Protein 3OTX (pdb70)

Organism: Trypanosoma brucei brucei (strain 927/4 GUTat10.1) (NCBI:txid185431)

Foldseek 3Di:
DFFAEEEEWFKAKEWEDEDDPVLCVQQVFDWQAEDEDDPSRPCVVVVSVPDPPIDIGIDTLRLLLLLLLLLQVVVQQLNHYEYEFEAAPDPNRVRNVCVSNVSRYHYLYHHDPQFHAKHWYWYFHDQHTYIYIHRTGRLVDDPCSCPDPSNVVSLQRGQEYEYELNCLVRPLVSVVVSLVSNVVNVHAYEYENHGLVSLVPSVVSVLVNLQSHQEYEYELVNLVSNCVSVVNPDSDSQVSQQCSQPPRHHDDDVWHWYWYHYVQAWIWIDTPVGIDTAHQDDDDCVLQANPDAQRSQLSSQLSSCVRVPDDNSVSNVRSSQRSVVRRSPVDRHDPDHD/DFFAEEEEWFWAWEWEAEDDPVLCVQQVFDWQFEDADDPSRPCVVVVSNPHPPTDTATDILRLLLQLLLLQLVVVQQQNHYEYEFEAEPDPNRCRNVVVSNVSRYHYLYHYDPQFHGKYWYWYFHFQITTIYIHRTRRLVDDPVSCPDPVNVVSLQRGAEYEYELNCLNRPLVSLVVSLVSNQVNVHFYEYENHGLVSLVPRVVSVLVCLQSHQEYEYELVSLQSNCVSVVNPDSDSLVSQQCSQPVRHHDDDPWHWYWYHYVQQWIWIDTPVGIDTAGQDDDDCVLFGRADAQRSQLSSQLSSCVRVPHDNNVSNRRSSQRSSQGRSDRDRDRPPHRPDRD

Structure (mmCIF, N/CA/C/O backbone):
data_3OTX
#
_entry.id   3OTX
#
_cell.length_a   68.893
_cell.length_b   70.549
_cell.length_c   72.410
_cell.angle_alpha   90.00
_cell.angle_beta   90.77
_cell.angle_gamma   90.00
#
_symmetry.space_group_name_H-M   'P 1 21 1'
#
loop_
_entity.id
_entity.type
_entity.pdbx_description
1 polymer 'Adenosine kinase, putative'
2 non-polymer "BIS(ADENOSINE)-5'-PENTAPHOSPHATE"
3 non-polymer 'SODIUM ION'
4 water water
#
loop_
_atom_site.group_PDB
_atom_site.id
_atom_site.type_symbol
_atom_site.label_atom_id
_atom_site.label_alt_id
_atom_site.label_comp_id
_atom_site.label_asym_id
_atom_site.label_entity_id
_atom_site.label_seq_id
_atom_site.pdbx_PDB_ins_code
_atom_site.Cartn_x
_atom_site.Cartn_y
_atom_site.Cartn_z
_atom_site.occupancy
_atom_site.B_iso_or_equiv
_atom_site.auth_seq_id
_atom_site.auth_comp_id
_atom_site.auth_asym_id
_atom_site.auth_atom_id
_atom_site.pdbx_PDB_model_num
ATOM 1 N N . ALA A 1 6 ? 3.455 -17.787 19.754 1.00 29.56 4 ALA A N 1
ATOM 2 C CA . ALA A 1 6 ? 3.011 -16.937 20.921 1.00 32.18 4 ALA A CA 1
ATOM 3 C C . ALA A 1 6 ? 4.160 -16.660 21.882 1.00 27.33 4 ALA A C 1
ATOM 4 O O . ALA A 1 6 ? 4.721 -17.591 22.459 1.00 30.97 4 ALA A O 1
ATOM 6 N N . PRO A 1 7 ? 4.505 -15.375 22.082 1.00 23.79 5 PRO A N 1
ATOM 7 C CA . PRO A 1 7 ? 5.681 -15.041 22.872 1.00 21.74 5 PRO A CA 1
ATOM 8 C C . PRO A 1 7 ? 5.488 -15.392 24.321 1.00 22.29 5 PRO A C 1
ATOM 9 O O . PRO A 1 7 ? 4.376 -15.248 24.856 1.00 21.84 5 PRO A O 1
ATOM 13 N N . LEU A 1 8 ? 6.589 -15.793 24.956 1.00 18.98 6 LEU A N 1
ATOM 14 C CA . LEU A 1 8 ? 6.629 -15.894 26.405 1.00 18.51 6 LEU A CA 1
ATOM 15 C C . LEU A 1 8 ? 6.304 -14.541 27.007 1.00 16.76 6 LEU A C 1
ATOM 16 O O . LEU A 1 8 ? 6.681 -13.486 26.469 1.00 19.19 6 LEU A O 1
ATOM 21 N N . ARG A 1 9 ? 5.607 -14.572 28.128 1.00 17.42 7 ARG A N 1
ATOM 22 C CA . ARG A 1 9 ? 5.288 -13.334 28.864 1.00 15.21 7 ARG A CA 1
ATOM 23 C C . ARG A 1 9 ? 6.530 -12.698 29.493 1.00 17.16 7 ARG A C 1
ATOM 24 O O . ARG A 1 9 ? 7.403 -13.375 30.063 1.00 16.17 7 ARG A O 1
ATOM 32 N N . VAL A 1 10 ? 6.593 -11.371 29.355 1.00 13.32 8 VAL A N 1
ATOM 33 C CA . VAL A 1 10 ? 7.720 -10.576 29.771 1.00 11.37 8 VAL A CA 1
ATOM 34 C C . VAL A 1 10 ? 7.281 -9.641 30.886 1.00 14.53 8 VAL A C 1
ATOM 35 O O . VAL A 1 10 ? 6.207 -9.012 30.806 1.00 14.73 8 VAL A O 1
ATOM 39 N N . TYR A 1 11 ? 8.097 -9.577 31.930 1.00 12.52 9 TYR A N 1
ATOM 40 C CA . TYR A 1 11 ? 7.901 -8.673 33.047 1.00 10.31 9 TYR A CA 1
ATOM 41 C C . TYR A 1 11 ? 8.993 -7.639 32.995 1.00 12.51 9 TYR A C 1
ATOM 42 O O . TYR A 1 11 ? 10.180 -8.007 33.010 1.00 12.19 9 TYR A O 1
ATOM 51 N N . VAL A 1 12 ? 8.619 -6.359 32.944 1.00 11.02 10 VAL A N 1
ATOM 52 C CA . VAL A 1 12 ? 9.606 -5.282 32.920 1.00 9.99 10 VAL A CA 1
ATOM 53 C C . VAL A 1 12 ? 9.378 -4.371 34.113 1.00 10.83 10 VAL A C 1
ATOM 54 O O . VAL A 1 12 ? 8.231 -4.032 34.416 1.00 13.01 10 VAL A O 1
ATOM 58 N N . GLN A 1 13 ? 10.459 -3.947 34.769 1.00 10.93 11 GLN A N 1
ATOM 59 C CA . GLN A 1 13 ? 10.342 -3.004 35.892 1.00 9.30 11 GLN A CA 1
ATOM 60 C C . GLN A 1 13 ? 11.369 -1.905 35.719 1.00 10.52 11 GLN A C 1
ATOM 61 O O . GLN A 1 13 ? 12.557 -2.158 35.407 1.00 11.73 11 GLN A O 1
ATOM 67 N N . CYS A 1 14 ? 10.907 -0.667 35.927 1.00 11.46 12 CYS A N 1
ATOM 68 C CA . CYS A 1 14 ? 11.790 0.491 35.804 1.00 11.42 12 CYS A CA 1
ATOM 69 C C . CYS A 1 14 ? 11.056 1.685 36.447 1.00 10.65 12 CYS A C 1
ATOM 70 O O . CYS A 1 14 ? 10.112 1.515 37.257 1.00 12.00 12 CYS A O 1
ATOM 73 N N . ASN A 1 15 ? 11.526 2.880 36.113 1.00 11.64 13 ASN A N 1
ATOM 74 C CA . ASN A 1 15 ? 10.993 4.148 36.630 1.00 10.03 13 ASN A CA 1
ATOM 75 C C . ASN A 1 15 ? 10.265 4.853 35.512 1.00 11.46 13 ASN A C 1
ATOM 76 O O . ASN A 1 15 ? 10.896 5.239 34.517 1.00 12.07 13 ASN A O 1
ATOM 81 N N . PRO A 1 16 ? 8.930 4.989 35.623 1.00 12.45 14 PRO A N 1
ATOM 82 C CA . PRO A 1 16 ? 8.201 5.570 34.500 1.00 13.15 14 PRO A CA 1
ATOM 83 C C . PRO A 1 16 ? 8.364 7.096 34.565 1.00 12.88 14 PRO A C 1
ATOM 84 O O . PRO A 1 16 ? 8.058 7.710 35.591 1.00 14.56 14 PRO A O 1
ATOM 88 N N . LEU A 1 17 ? 8.948 7.678 33.521 1.00 11.41 15 LEU A N 1
ATOM 89 C CA . LEU A 1 17 ? 9.250 9.110 33.543 1.00 12.64 15 LEU A CA 1
ATOM 90 C C . LEU A 1 17 ? 8.683 9.762 32.306 1.00 11.69 15 LEU A C 1
ATOM 91 O O . LEU A 1 17 ? 8.710 9.149 31.237 1.00 13.39 15 LEU A O 1
ATOM 96 N N . LEU A 1 18 ? 8.171 10.979 32.437 1.00 12.88 16 LEU A N 1
ATOM 97 C CA . LEU A 1 18 ? 7.839 11.773 31.270 1.00 13.99 16 LEU A CA 1
ATOM 98 C C . LEU A 1 18 ? 9.084 12.513 30.777 1.00 13.58 16 LEU A C 1
ATOM 99 O O . LEU A 1 18 ? 9.726 13.261 31.547 1.00 15.08 16 LEU A O 1
ATOM 104 N N . ASP A 1 19 ? 9.412 12.350 29.497 1.00 12.95 17 ASP A N 1
ATOM 105 C CA . ASP A 1 19 ? 10.587 13.045 28.964 1.00 12.56 17 ASP A CA 1
ATOM 106 C C . ASP A 1 19 ? 10.249 14.445 28.507 1.00 15.96 17 ASP A C 1
ATOM 107 O O . ASP A 1 19 ? 9.290 14.660 27.754 1.00 17.69 17 ASP A O 1
ATOM 112 N N . VAL A 1 20 ? 11.046 15.411 28.966 1.00 14.73 18 VAL A N 1
ATOM 113 C CA . VAL A 1 20 ? 10.865 16.823 28.652 1.00 17.61 18 VAL A CA 1
ATOM 114 C C . VAL A 1 20 ? 12.103 17.172 27.828 1.00 19.11 18 VAL A C 1
ATOM 115 O O . VAL A 1 20 ? 13.196 17.302 28.370 1.00 19.54 18 VAL A O 1
ATOM 119 N N . SER A 1 21 ? 11.911 17.278 26.512 1.00 19.75 19 SER A N 1
ATOM 120 C CA . SER A 1 21 ? 12.990 17.292 25.544 1.00 21.74 19 SER A CA 1
ATOM 121 C C . SER A 1 21 ? 13.068 18.658 24.890 1.00 23.17 19 SER A C 1
ATOM 122 O O . SER A 1 21 ? 12.038 19.238 24.517 1.00 26.10 19 SER A O 1
ATOM 125 N N . ALA A 1 22 ? 14.281 19.188 24.787 1.00 24.21 20 ALA A N 1
ATOM 126 C CA . ALA A 1 22 ? 14.522 20.428 24.049 1.00 26.81 20 ALA A CA 1
ATOM 127 C C . ALA A 1 22 ? 15.963 20.502 23.568 1.00 28.38 20 ALA A C 1
ATOM 128 O O . ALA A 1 22 ? 16.866 19.866 24.135 1.00 27.45 20 ALA A O 1
ATOM 130 N N . HIS A 1 23 ? 16.168 21.260 22.499 1.00 29.92 21 HIS A N 1
ATOM 131 C CA . HIS A 1 23 ? 17.505 21.622 22.074 1.00 31.26 21 HIS A CA 1
ATOM 132 C C . HIS A 1 23 ? 18.011 22.754 22.950 1.00 30.52 21 HIS A C 1
ATOM 133 O O . HIS A 1 23 ? 17.340 23.776 23.114 1.00 35.93 21 HIS A O 1
ATOM 140 N N . VAL A 1 24 ? 19.199 22.545 23.514 1.00 27.88 22 VAL A N 1
ATOM 141 C CA . VAL A 1 24 ? 19.816 23.513 24.395 1.00 29.66 22 VAL A CA 1
ATOM 142 C C . VAL A 1 24 ? 21.190 23.897 23.858 1.00 32.42 22 VAL A C 1
ATOM 143 O O . VAL A 1 24 ? 21.756 23.217 22.989 1.00 32.44 22 VAL A O 1
ATOM 147 N N . SER A 1 25 ? 21.730 24.975 24.398 1.00 33.69 23 SER A N 1
ATOM 148 C CA . SER A 1 25 ? 23.061 25.403 24.029 1.00 33.65 23 SER A CA 1
ATOM 149 C C . SER A 1 25 ? 24.079 24.665 24.878 1.00 34.74 23 SER A C 1
ATOM 150 O O . SER A 1 25 ? 23.734 24.016 25.865 1.00 31.74 23 SER A O 1
ATOM 153 N N . ASP A 1 26 ? 25.341 24.785 24.486 1.00 38.48 24 ASP A N 1
ATOM 154 C CA . ASP A 1 26 ? 26.448 24.241 25.252 1.00 36.26 24 ASP A CA 1
ATOM 155 C C . ASP A 1 26 ? 26.566 24.952 26.590 1.00 36.06 24 ASP A C 1
ATOM 156 O O . ASP A 1 26 ? 26.900 24.326 27.602 1.00 36.57 24 ASP A O 1
ATOM 161 N N . GLU A 1 27 ? 26.263 26.248 26.594 1.00 34.09 25 GLU A N 1
ATOM 162 C CA . GLU A 1 27 ? 26.280 27.044 27.823 1.00 35.49 25 GLU A CA 1
ATOM 163 C C . GLU A 1 27 ? 25.218 26.593 28.829 1.00 32.84 25 GLU A C 1
ATOM 164 O O . GLU A 1 27 ? 25.438 26.727 30.030 1.00 34.71 25 GLU A O 1
ATOM 170 N N . PHE A 1 28 ? 24.072 26.113 28.333 1.00 29.72 26 PHE A N 1
ATOM 171 C CA . PHE A 1 28 ? 23.024 25.535 29.185 1.00 27.52 26 PHE A CA 1
ATOM 172 C C . PHE A 1 28 ? 23.622 24.366 29.973 1.00 29.51 26 PHE A C 1
ATOM 173 O O . PHE A 1 28 ? 23.446 24.272 31.191 1.00 29.37 26 PHE A O 1
ATOM 181 N N . LEU A 1 29 ? 24.358 23.487 29.290 1.00 27.49 27 LEU A N 1
ATOM 182 C CA . LEU A 1 29 ? 25.020 22.391 29.972 1.00 26.00 27 LEU A CA 1
ATOM 183 C C . LEU A 1 29 ? 26.040 22.862 31.023 1.00 25.82 27 LEU A C 1
ATOM 184 O O . LEU A 1 29 ? 26.094 22.308 32.123 1.00 28.37 27 LEU A O 1
ATOM 189 N N . VAL A 1 30 ? 26.848 23.863 30.690 1.00 28.05 28 VAL A N 1
ATOM 190 C CA . VAL A 1 30 ? 27.780 24.438 31.656 1.00 29.44 28 VAL A CA 1
ATOM 191 C C . VAL A 1 30 ? 27.017 24.991 32.863 1.00 30.70 28 VAL A C 1
ATOM 192 O O . VAL A 1 30 ? 27.379 24.699 34.007 1.00 30.60 28 VAL A O 1
ATOM 196 N N . LYS A 1 31 ? 25.955 25.760 32.608 1.00 30.23 29 LYS A N 1
ATOM 197 C CA . LYS A 1 31 ? 25.158 26.352 33.685 1.00 31.43 29 LYS A CA 1
ATOM 198 C C . LYS A 1 31 ? 24.722 25.320 34.724 1.00 28.57 29 LYS A C 1
ATOM 199 O O . LYS A 1 31 ? 24.841 25.580 35.933 1.00 31.28 29 LYS A O 1
ATOM 205 N N . TYR A 1 32 ? 24.264 24.170 34.241 1.00 25.12 30 TYR A N 1
ATOM 206 C CA . TYR A 1 32 ? 23.708 23.124 35.108 1.00 20.40 30 TYR A CA 1
ATOM 207 C C . TYR A 1 32 ? 24.690 22.053 35.560 1.00 21.99 30 TYR A C 1
ATOM 208 O O . TYR A 1 32 ? 24.281 21.085 36.186 1.00 21.02 30 TYR A O 1
ATOM 217 N N . GLY A 1 33 ? 25.968 22.207 35.206 1.00 23.63 31 GLY A N 1
ATOM 218 C CA . GLY A 1 33 ? 27.024 21.308 35.664 1.00 24.10 31 GLY A CA 1
ATOM 219 C C . GLY A 1 33 ? 26.960 19.952 34.987 1.00 21.94 31 GLY A C 1
ATOM 220 O O . GLY A 1 33 ? 27.261 18.912 35.598 1.00 23.79 31 GLY A O 1
ATOM 221 N N . LEU A 1 34 ? 26.537 19.940 33.730 1.00 19.69 32 LEU A N 1
ATOM 222 C CA . LEU A 1 34 ? 26.272 18.674 33.049 1.00 20.31 32 LEU A CA 1
ATOM 223 C C . LEU A 1 34 ? 27.375 18.291 32.078 1.00 21.51 32 LEU A C 1
ATOM 224 O O . LEU A 1 34 ? 27.978 19.160 31.442 1.00 27.27 32 LEU A O 1
ATOM 229 N N . GLU A 1 35 ? 27.598 16.985 31.981 1.00 23.20 33 GLU A N 1
ATOM 230 C CA . GLU A 1 35 ? 28.586 16.434 31.069 1.00 25.88 33 GLU A CA 1
ATOM 231 C C . GLU A 1 35 ? 27.841 15.952 29.819 1.00 23.08 33 GLU A C 1
ATOM 232 O O . GLU A 1 35 ? 26.951 15.082 29.878 1.00 26.68 33 GLU A O 1
ATOM 238 N N . ARG A 1 36 ? 28.208 16.526 28.680 1.00 25.94 34 ARG A N 1
ATOM 239 C CA . ARG A 1 36 ? 27.527 16.199 27.422 1.00 26.03 34 ARG A CA 1
ATOM 240 C C . ARG A 1 36 ? 27.410 14.705 27.165 1.00 26.02 34 ARG A C 1
ATOM 241 O O . ARG A 1 36 ? 28.391 13.969 27.272 1.00 31.12 34 ARG A O 1
ATOM 249 N N . GLY A 1 37 ? 26.202 14.259 26.840 1.00 23.24 35 GLY A N 1
ATOM 250 C CA . GLY A 1 37 ? 25.954 12.858 26.459 1.00 23.67 35 GLY A CA 1
ATOM 251 C C . GLY A 1 37 ? 25.817 11.849 27.584 1.00 24.48 35 GLY A C 1
ATOM 252 O O . GLY A 1 37 ? 25.741 10.641 27.332 1.00 30.81 35 GLY A O 1
ATOM 253 N N . THR A 1 38 ? 25.750 12.339 28.819 1.00 23.45 36 THR A N 1
ATOM 254 C CA . THR A 1 38 ? 25.616 11.503 30.005 1.00 21.23 36 THR A CA 1
ATOM 255 C C . THR A 1 38 ? 24.209 11.578 30.594 1.00 21.27 36 THR A C 1
ATOM 256 O O . THR A 1 38 ? 23.459 12.526 30.285 1.00 19.32 36 THR A O 1
ATOM 260 N N . ALA A 1 39 ? 23.868 10.590 31.423 1.00 20.16 37 ALA A N 1
ATOM 261 C CA . ALA A 1 39 ? 22.644 10.600 32.235 1.00 19.69 37 ALA A CA 1
ATOM 262 C C . ALA A 1 39 ? 23.049 10.738 33.694 1.00 21.16 37 ALA A C 1
ATOM 263 O O . ALA A 1 39 ? 24.048 10.170 34.106 1.00 20.79 37 ALA A O 1
ATOM 265 N N . ILE A 1 40 ? 22.280 11.511 34.456 1.00 17.79 38 ILE A N 1
ATOM 266 C CA . ILE A 1 40 ? 22.462 11.633 35.911 1.00 15.29 38 ILE A CA 1
ATOM 267 C C . ILE A 1 40 ? 21.087 11.644 36.571 1.00 14.78 38 ILE A C 1
ATOM 268 O O . ILE A 1 40 ? 20.058 11.733 35.885 1.00 15.25 38 ILE A O 1
ATOM 273 N N . LEU A 1 41 ? 21.069 11.484 37.897 1.00 15.83 39 LEU A N 1
ATOM 274 C CA . LEU A 1 41 ? 19.905 11.827 38.693 1.00 14.73 39 LEU A CA 1
ATOM 275 C C . LEU A 1 41 ? 19.942 13.305 39.041 1.00 16.22 39 LEU A C 1
ATOM 276 O O . LEU A 1 41 ? 21.004 13.872 39.342 1.00 16.92 39 LEU A O 1
ATOM 281 N N . LEU A 1 42 ? 18.767 13.938 39.009 1.00 14.68 40 LEU A N 1
ATOM 282 C CA . LEU A 1 42 ? 18.670 15.332 39.406 1.00 16.53 40 LEU A CA 1
ATOM 283 C C . LEU A 1 42 ? 19.267 15.529 40.794 1.00 17.98 40 LEU A C 1
ATOM 284 O O . LEU A 1 42 ? 18.965 14.764 41.719 1.00 18.60 40 LEU A O 1
ATOM 289 N N . SER A 1 43 ? 20.138 16.525 40.918 1.00 16.20 41 SER A N 1
ATOM 290 C CA . SER A 1 43 ? 20.663 16.907 42.223 1.00 18.38 41 SER A CA 1
ATOM 291 C C . SER A 1 43 ? 20.507 18.403 42.449 1.00 19.63 41 SER A C 1
ATOM 292 O O . SER A 1 43 ? 20.079 19.145 41.567 1.00 18.72 41 SER A O 1
ATOM 295 N N . GLU A 1 44 ? 20.863 18.868 43.651 1.00 18.62 42 GLU A N 1
ATOM 296 C CA . GLU A 1 44 ? 20.782 20.246 44.001 1.00 19.99 42 GLU A CA 1
ATOM 297 C C . GLU A 1 44 ? 21.593 21.091 42.987 1.00 22.66 42 GLU A C 1
ATOM 298 O O . GLU A 1 44 ? 21.200 22.179 42.671 1.00 22.60 42 GLU A O 1
ATOM 304 N N . ARG A 1 45 ? 22.684 20.534 42.448 1.00 23.44 43 ARG A N 1
ATOM 305 C CA . ARG A 1 45 ? 23.480 21.219 41.421 1.00 23.12 43 ARG A CA 1
ATOM 306 C C . ARG A 1 45 ? 22.622 21.675 40.234 1.00 21.48 43 ARG A C 1
ATOM 307 O O . ARG A 1 45 ? 22.887 22.753 39.652 1.00 24.63 43 ARG A O 1
ATOM 315 N N . GLN A 1 46 ? 21.579 20.884 39.924 1.00 19.65 44 GLN A N 1
ATOM 316 C CA . GLN A 1 46 ? 20.687 21.201 38.802 1.00 21.38 44 GLN A CA 1
ATOM 317 C C . GLN A 1 46 ? 19.417 21.981 39.177 1.00 25.28 44 GLN A C 1
ATOM 318 O O . GLN A 1 46 ? 18.498 22.074 38.365 1.00 24.56 44 GLN A O 1
ATOM 324 N N . LYS A 1 47 ? 19.371 22.518 40.392 1.00 24.70 45 LYS A N 1
ATOM 325 C CA . LYS A 1 47 ? 18.208 23.286 40.849 1.00 27.88 45 LYS A CA 1
ATOM 326 C C . LYS A 1 47 ? 17.737 24.255 39.751 1.00 25.49 45 LYS A C 1
ATOM 327 O O . LYS A 1 47 ? 18.521 25.025 39.226 1.00 27.83 45 LYS A O 1
ATOM 333 N N . GLY A 1 48 ? 16.459 24.160 39.393 1.00 26.89 46 GLY A N 1
ATOM 334 C CA . GLY A 1 48 ? 15.864 25.041 38.396 1.00 28.71 46 GLY A CA 1
ATOM 335 C C . GLY A 1 48 ? 15.868 24.580 36.951 1.00 27.50 46 GLY A C 1
ATOM 336 O O . GLY A 1 48 ? 15.329 25.256 36.082 1.00 31.31 46 GLY A O 1
ATOM 337 N N . ILE A 1 49 ? 16.459 23.417 36.667 1.00 21.27 47 ILE A N 1
ATOM 338 C CA . ILE A 1 49 ? 16.635 23.009 35.271 1.00 21.84 47 ILE A CA 1
ATOM 339 C C . ILE A 1 49 ? 15.312 22.760 34.523 1.00 24.61 47 ILE A C 1
ATOM 340 O O . ILE A 1 49 ? 15.206 23.076 33.341 1.00 26.53 47 ILE A O 1
ATOM 345 N N . PHE A 1 50 ? 14.317 22.189 35.197 1.00 22.40 48 PHE A N 1
ATOM 346 C CA . PHE A 1 5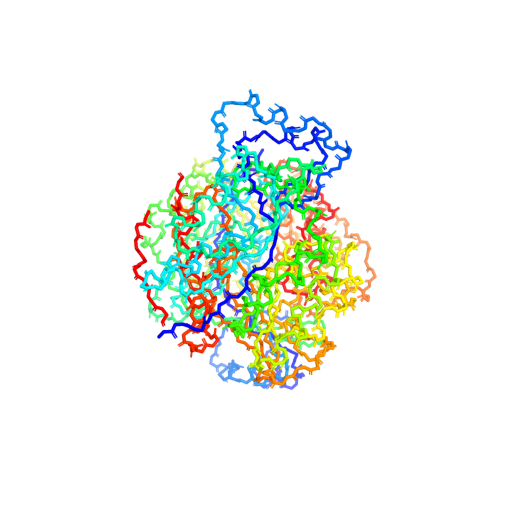0 ? 13.061 21.891 34.514 1.00 21.34 48 PHE A CA 1
ATOM 347 C C . PHE A 1 50 ? 12.295 23.143 34.123 1.00 27.49 48 PHE A C 1
ATOM 348 O O . PHE A 1 50 ? 11.786 23.234 33.014 1.00 28.03 48 PHE A O 1
ATOM 356 N N . ASP A 1 51 ? 12.286 24.120 35.020 1.00 29.07 49 ASP A N 1
ATOM 357 C CA . ASP A 1 51 ? 11.642 25.412 34.741 1.00 32.88 49 ASP A CA 1
ATOM 358 C C . ASP A 1 51 ? 12.303 26.083 33.549 1.00 36.11 49 ASP A C 1
ATOM 359 O O . ASP A 1 51 ? 11.620 26.649 32.705 1.00 35.98 49 ASP A O 1
ATOM 364 N N . ASP A 1 52 ? 13.631 25.974 33.478 1.00 35.48 50 ASP A N 1
ATOM 365 C CA . ASP A 1 52 ? 14.446 26.584 32.424 1.00 34.18 50 ASP A CA 1
ATOM 366 C C . ASP A 1 52 ? 14.157 25.929 31.056 1.00 33.49 50 ASP A C 1
ATOM 367 O O . ASP A 1 52 ? 13.872 26.621 30.079 1.00 34.09 50 ASP A O 1
ATOM 372 N N . ILE A 1 53 ? 14.187 24.600 30.997 1.00 29.66 51 ILE A N 1
ATOM 373 C CA . ILE A 1 53 ? 13.941 23.879 29.740 1.00 30.16 51 ILE A CA 1
ATOM 374 C C . ILE A 1 53 ? 12.505 24.069 29.251 1.00 33.24 51 ILE A C 1
ATOM 375 O O . ILE A 1 53 ? 12.264 24.108 28.039 1.00 36.47 51 ILE A O 1
ATOM 380 N N . GLU A 1 54 ? 11.568 24.193 30.189 1.00 32.48 52 GLU A N 1
ATOM 381 C CA . GLU A 1 54 ? 10.141 24.346 29.862 1.00 32.90 52 GLU A CA 1
ATOM 382 C C . GLU A 1 54 ? 9.829 25.729 29.310 1.00 38.70 52 GLU A C 1
ATOM 383 O O . GLU A 1 54 ? 8.920 25.872 28.502 1.00 42.88 52 GLU A O 1
ATOM 389 N N . LYS A 1 55 ? 10.592 26.728 29.753 1.00 38.72 53 LYS A N 1
ATOM 390 C CA . LYS A 1 55 ? 10.473 28.107 29.281 1.00 43.39 53 LYS A CA 1
ATOM 391 C C . LYS A 1 55 ? 11.001 28.286 27.856 1.00 48.47 53 LYS A C 1
ATOM 392 O O . LYS A 1 55 ? 11.002 29.396 27.329 1.00 53.44 53 LYS A O 1
ATOM 398 N N . MET A 1 56 ? 11.431 27.194 27.228 1.00 50.87 54 MET A N 1
ATOM 399 C CA . MET A 1 56 ? 12.039 27.261 25.897 1.00 53.57 54 MET A CA 1
ATOM 400 C C . MET A 1 56 ? 11.034 27.084 24.759 1.00 56.55 54 MET A C 1
ATOM 401 O O . MET A 1 56 ? 9.902 26.645 25.001 1.00 57.24 54 MET A O 1
ATOM 406 N N . PRO A 1 57 ? 11.444 27.433 23.515 1.00 56.09 55 PRO A N 1
ATOM 407 C CA . PRO A 1 57 ? 10.631 27.096 22.347 1.00 52.84 55 PRO A CA 1
ATOM 408 C C . PRO A 1 57 ? 10.820 25.643 21.896 1.00 47.91 55 PRO A C 1
ATOM 409 O O . PRO A 1 57 ? 11.914 25.069 22.021 1.00 47.55 55 PRO A O 1
ATOM 413 N N . ASN A 1 58 ? 9.731 25.068 21.392 1.00 42.50 56 ASN A N 1
ATOM 414 C CA . ASN A 1 58 ? 9.708 23.735 20.808 1.00 39.14 56 ASN A CA 1
ATOM 415 C C . ASN A 1 58 ? 10.017 22.629 21.813 1.00 33.67 56 ASN A C 1
ATOM 416 O O . ASN A 1 58 ? 10.465 21.549 21.420 1.00 35.64 56 ASN A O 1
ATOM 421 N N . VAL A 1 59 ? 9.778 22.885 23.099 1.00 30.76 57 VAL A N 1
ATOM 422 C CA . VAL A 1 59 ? 9.896 21.790 24.091 1.00 27.36 57 VAL A CA 1
ATOM 423 C C . VAL A 1 59 ? 8.836 20.719 23.818 1.00 26.58 57 VAL A C 1
ATOM 424 O O . VAL A 1 59 ? 7.696 21.043 23.478 1.00 28.82 57 VAL A O 1
ATOM 428 N N . ARG A 1 60 ? 9.236 19.461 23.941 1.00 26.08 58 ARG A N 1
ATOM 429 C CA . ARG A 1 60 ? 8.344 18.325 23.737 1.00 24.25 58 ARG A CA 1
ATOM 430 C C . ARG A 1 60 ? 8.169 17.541 25.019 1.00 24.91 58 ARG A C 1
ATOM 431 O O . ARG A 1 60 ? 9.124 17.392 25.793 1.00 22.39 58 ARG A O 1
ATOM 439 N N . TYR A 1 61 ? 6.955 17.024 25.219 1.00 22.72 59 TYR A N 1
ATOM 440 C CA . TYR A 1 61 ? 6.591 16.222 26.379 1.00 21.27 59 TYR A CA 1
ATOM 441 C C . TYR A 1 61 ? 6.100 14.854 25.890 1.00 20.49 59 TYR A C 1
ATOM 442 O O . TYR A 1 61 ? 5.034 14.739 25.252 1.00 21.84 59 TYR A O 1
ATOM 451 N N . VAL A 1 62 ? 6.884 13.824 26.151 1.00 19.60 60 VAL A N 1
ATOM 452 C CA A VAL A 1 62 ? 6.602 12.501 25.609 0.50 18.23 60 VAL A CA 1
ATOM 453 C CA B VAL A 1 62 ? 6.578 12.500 25.625 0.50 18.44 60 VAL A CA 1
ATOM 454 C C . VAL A 1 62 ? 6.874 11.445 26.667 1.00 17.80 60 VAL A C 1
ATOM 455 O O . VAL A 1 62 ? 7.847 11.562 27.417 1.00 16.93 60 VAL A O 1
ATOM 462 N N . PRO A 1 63 ? 6.038 10.396 26.724 1.00 16.46 61 PRO A N 1
ATOM 463 C CA . PRO A 1 63 ? 6.338 9.327 27.669 1.00 15.95 61 PRO A CA 1
ATOM 464 C C . PRO A 1 63 ? 7.728 8.776 27.435 1.00 16.93 61 PRO A C 1
ATOM 465 O O . PRO A 1 63 ? 8.146 8.608 26.282 1.00 19.58 61 PRO A O 1
ATOM 469 N N . GLY A 1 64 ? 8.445 8.558 28.531 1.00 14.13 62 GLY A N 1
ATOM 470 C CA . GLY A 1 64 ? 9.789 7.974 28.478 1.00 13.28 62 GLY A CA 1
ATOM 471 C C . GLY A 1 64 ? 9.952 6.976 29.585 1.00 14.14 62 GLY A C 1
ATOM 472 O O . GLY A 1 64 ? 9.004 6.230 29.912 1.00 16.23 62 GLY A O 1
ATOM 473 N N . GLY A 1 65 ? 11.164 6.934 30.148 1.00 10.84 63 GLY A N 1
ATOM 474 C CA . GLY A 1 65 ? 11.549 5.892 31.114 1.00 13.05 63 GLY A CA 1
ATOM 475 C C . GLY A 1 65 ? 12.183 4.749 30.335 1.00 11.47 63 GLY A C 1
ATOM 476 O O . GLY A 1 65 ? 11.611 4.255 29.385 1.00 12.81 63 GLY A O 1
ATOM 477 N N . SER A 1 66 ? 13.369 4.333 30.757 1.00 10.32 64 SER A N 1
ATOM 478 C CA . SER A 1 66 ? 14.116 3.310 30.022 1.00 9.90 64 SER A CA 1
ATOM 479 C C . SER A 1 66 ? 13.321 2.030 29.819 1.00 11.73 64 SER A C 1
ATOM 480 O O . SER A 1 66 ? 13.070 1.623 28.658 1.00 11.90 64 SER A O 1
ATOM 483 N N . GLY A 1 67 ? 12.888 1.418 30.910 1.00 10.09 65 GLY A N 1
ATOM 484 C CA . GLY A 1 67 ? 12.136 0.165 30.790 1.00 10.43 65 GLY A CA 1
ATOM 485 C C . GLY A 1 67 ? 10.802 0.352 30.095 1.00 13.32 65 GLY A C 1
ATOM 486 O O . GLY A 1 67 ? 10.323 -0.548 29.427 1.00 11.19 65 GLY A O 1
ATOM 487 N N . LEU A 1 68 ? 10.149 1.508 30.250 1.00 12.14 66 LEU A N 1
ATOM 488 C CA . LEU A 1 68 ? 8.877 1.671 29.581 1.00 11.01 66 LEU A CA 1
ATOM 489 C C . LEU A 1 68 ? 9.101 1.787 28.060 1.00 10.92 66 LEU A C 1
ATOM 490 O O . LEU A 1 68 ? 8.354 1.215 27.255 1.00 11.94 66 LEU A O 1
ATOM 495 N N . ASN A 1 69 ? 10.167 2.481 27.650 1.00 13.08 67 ASN A N 1
ATOM 496 C CA . ASN A 1 69 ? 10.575 2.465 26.249 1.00 12.85 67 ASN A CA 1
ATOM 497 C C . ASN A 1 69 ? 10.796 1.026 25.718 1.00 11.55 67 ASN A C 1
ATOM 498 O O . ASN A 1 69 ? 10.326 0.679 24.632 1.00 12.52 67 ASN A O 1
ATOM 503 N N . VAL A 1 70 ? 11.523 0.235 26.510 1.00 11.90 68 VAL A N 1
ATOM 504 C CA . VAL A 1 70 ? 11.853 -1.145 26.132 1.00 12.04 68 VAL A CA 1
ATOM 505 C C . VAL A 1 70 ? 10.547 -1.924 25.961 1.00 11.25 68 VAL A C 1
ATOM 506 O O . VAL A 1 70 ? 10.359 -2.638 24.966 1.00 12.50 68 VAL A O 1
ATOM 510 N N . ALA A 1 71 ? 9.648 -1.762 26.941 1.00 10.91 69 ALA A N 1
ATOM 511 C CA . ALA A 1 71 ? 8.388 -2.487 26.908 1.00 10.98 69 ALA A CA 1
ATOM 512 C C . ALA A 1 71 ? 7.570 -2.100 25.676 1.00 13.30 69 ALA A C 1
ATOM 513 O O . ALA A 1 71 ? 6.960 -2.947 25.018 1.00 12.50 69 ALA A O 1
ATOM 515 N N . ARG A 1 72 ? 7.567 -0.814 25.333 1.00 13.34 70 ARG A N 1
ATOM 516 C CA . ARG A 1 72 ? 6.756 -0.357 24.212 1.00 13.44 70 ARG A CA 1
ATOM 517 C C . ARG A 1 72 ? 7.346 -0.827 22.893 1.00 12.92 70 ARG A C 1
ATOM 518 O O . ARG A 1 72 ? 6.596 -1.190 22.015 1.00 14.10 70 ARG A O 1
ATOM 526 N N . VAL A 1 73 ? 8.679 -0.856 22.773 1.00 13.45 71 VAL A N 1
ATOM 527 C CA . VAL A 1 73 ? 9.302 -1.367 21.545 1.00 12.58 71 VAL A CA 1
ATOM 528 C C . VAL A 1 73 ? 9.051 -2.872 21.419 1.00 12.78 71 VAL A C 1
ATOM 529 O O . VAL A 1 73 ? 8.644 -3.325 20.334 1.00 13.44 71 VAL A O 1
ATOM 533 N N . ALA A 1 74 ? 9.189 -3.607 22.523 1.00 12.38 72 ALA A N 1
ATOM 534 C CA . ALA A 1 74 ? 8.889 -5.074 22.493 1.00 14.37 72 ALA A CA 1
ATOM 535 C C . ALA A 1 74 ? 7.446 -5.348 22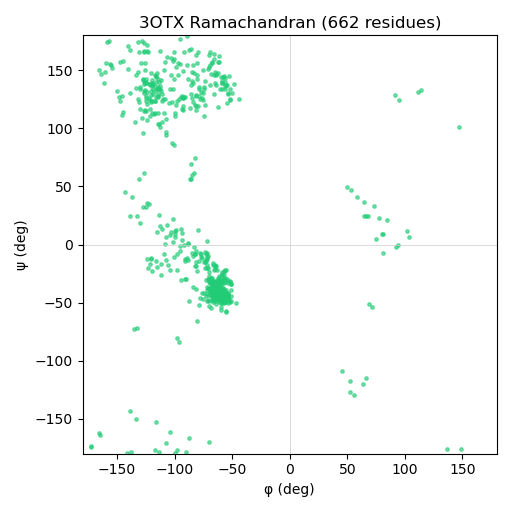.094 1.00 14.38 72 ALA A C 1
ATOM 536 O O . ALA A 1 74 ? 7.179 -6.171 21.213 1.00 15.45 72 ALA A O 1
ATOM 538 N N . GLN A 1 75 ? 6.518 -4.582 22.675 1.00 14.63 73 GLN A N 1
ATOM 539 C CA . GLN A 1 75 ? 5.100 -4.806 22.354 1.00 15.14 73 GLN A CA 1
ATOM 540 C C . GLN A 1 75 ? 4.808 -4.462 20.887 1.00 17.24 73 GLN A C 1
ATOM 541 O O . GLN A 1 75 ? 4.011 -5.118 20.219 1.00 18.25 73 GLN A O 1
ATOM 547 N N . TRP A 1 76 ? 5.450 -3.409 20.377 1.00 14.73 74 TRP A N 1
ATOM 548 C CA . TRP A 1 76 ? 5.273 -2.975 18.984 1.00 16.02 74 TRP A CA 1
ATOM 549 C C . TRP A 1 76 ? 5.654 -4.098 18.020 1.00 15.86 74 TRP A C 1
ATOM 550 O O . TRP A 1 76 ? 5.104 -4.219 16.927 1.00 18.65 74 TRP A O 1
ATOM 561 N N . MET A 1 77 ? 6.612 -4.913 18.444 1.00 15.63 75 MET A N 1
ATOM 562 C CA . MET A 1 77 ? 7.056 -6.042 17.618 1.00 16.57 75 MET A CA 1
ATOM 563 C C . MET A 1 77 ? 6.178 -7.276 17.740 1.00 18.91 75 MET A C 1
ATOM 564 O O . MET A 1 77 ? 6.401 -8.255 17.017 1.00 22.29 75 MET A O 1
ATOM 569 N N . GLN A 1 78 ? 5.227 -7.259 18.674 1.00 19.63 76 GLN A N 1
ATOM 570 C CA . GLN A 1 78 ? 4.337 -8.396 18.894 1.00 19.17 76 GLN A CA 1
ATOM 571 C C . GLN A 1 78 ? 2.877 -7.908 18.946 1.00 19.37 76 GLN A C 1
ATOM 572 O O . GLN A 1 78 ? 2.193 -8.087 19.936 1.00 18.64 76 GLN A O 1
ATOM 578 N N . GLN A 1 79 ? 2.411 -7.234 17.900 1.00 23.91 77 GLN A N 1
ATOM 579 C CA . GLN A 1 79 ? 1.123 -6.558 18.003 1.00 25.73 77 GLN A CA 1
ATOM 580 C C . GLN A 1 79 ? -0.082 -7.512 18.012 1.00 25.38 77 GLN A C 1
ATOM 581 O O . GLN A 1 79 ? -1.172 -7.104 18.370 1.00 28.10 77 GLN A O 1
ATOM 587 N N . ALA A 1 80 ? 0.130 -8.776 17.679 1.00 24.23 78 ALA A N 1
ATOM 588 C CA . ALA A 1 80 ? -0.954 -9.753 17.818 1.00 21.39 78 ALA A CA 1
ATOM 589 C C . ALA A 1 80 ? -1.230 -10.128 19.294 1.00 22.31 78 ALA A C 1
ATOM 590 O O . ALA A 1 80 ? -2.222 -10.829 19.597 1.00 27.09 78 ALA A O 1
ATOM 592 N N . TYR A 1 81 ? -0.394 -9.641 20.205 1.00 19.28 79 TYR A N 1
ATOM 593 C CA . TYR A 1 81 ? -0.429 -10.065 21.598 1.00 19.43 79 TYR A CA 1
ATOM 594 C C . TYR A 1 81 ? -0.586 -8.911 22.562 1.00 17.61 79 TYR A C 1
ATOM 595 O O . TYR A 1 81 ? -0.110 -8.958 23.678 1.00 17.62 79 TYR A O 1
ATOM 604 N N . LYS A 1 82 ? -1.303 -7.877 22.121 1.00 19.44 80 LYS A N 1
ATOM 605 C CA . LYS A 1 82 ? -1.628 -6.768 23.020 1.00 19.56 80 LYS A CA 1
ATOM 606 C C . LYS A 1 82 ? -2.407 -7.316 24.196 1.00 18.04 80 LYS A C 1
ATOM 607 O O . LYS A 1 82 ? -3.302 -8.153 24.026 1.00 20.22 80 LYS A O 1
ATOM 613 N N . GLY A 1 83 ? -2.023 -6.891 25.387 1.00 16.91 81 GLY A N 1
ATOM 614 C CA . GLY A 1 83 ? -2.657 -7.350 26.626 1.00 20.23 81 GLY A CA 1
ATOM 615 C C . GLY A 1 83 ? -2.151 -8.698 27.097 1.00 23.23 81 GLY A C 1
ATOM 616 O O . GLY A 1 83 ? -2.520 -9.136 28.197 1.00 25.14 81 GLY A O 1
ATOM 617 N N . LYS A 1 84 ? -1.327 -9.365 26.268 1.00 18.38 82 LYS A N 1
ATOM 618 C CA . LYS A 1 84 ? -0.956 -10.753 26.475 1.00 19.58 82 LYS A CA 1
ATOM 619 C C . LYS A 1 84 ? 0.528 -10.989 26.412 1.00 19.63 82 LYS A C 1
ATOM 620 O O . LYS A 1 84 ? 0.952 -12.134 26.206 1.00 25.57 82 LYS A O 1
ATOM 626 N N . PHE A 1 85 ? 1.324 -9.932 26.557 1.00 14.48 83 PHE A N 1
ATOM 627 C CA . PHE A 1 85 ? 2.763 -10.083 26.345 1.00 15.76 83 PHE A CA 1
ATOM 628 C C . PHE A 1 85 ? 3.583 -9.441 27.456 1.00 14.84 83 PHE A C 1
ATOM 629 O O . PHE A 1 85 ? 4.144 -10.152 28.294 1.00 15.12 83 PHE A O 1
ATOM 637 N N . VAL A 1 86 ? 3.633 -8.114 27.513 1.00 12.32 84 VAL A N 1
ATOM 638 C CA . VAL A 1 86 ? 4.442 -7.419 28.497 1.00 13.30 84 VAL A CA 1
ATOM 639 C C . VAL A 1 86 ? 3.620 -6.838 29.641 1.00 12.24 84 VAL A C 1
ATOM 640 O O . VAL A 1 86 ? 2.550 -6.263 29.426 1.00 13.40 84 VAL A O 1
ATOM 644 N N . THR A 1 87 ? 4.098 -7.055 30.864 1.00 11.31 85 THR A N 1
ATOM 645 C CA . THR A 1 87 ? 3.567 -6.344 32.024 1.00 11.70 85 THR A CA 1
ATOM 646 C C . THR A 1 87 ? 4.683 -5.456 32.535 1.00 14.06 85 THR A C 1
ATOM 647 O O . THR A 1 87 ? 5.821 -5.881 32.606 1.00 12.99 85 THR A O 1
ATOM 651 N N . TYR A 1 88 ? 4.356 -4.202 32.823 1.00 11.80 86 TYR A N 1
ATOM 652 C CA . TYR A 1 88 ? 5.325 -3.214 33.310 1.00 10.91 86 TYR A CA 1
ATOM 653 C C . TYR A 1 88 ? 4.955 -2.841 34.732 1.00 11.47 86 TYR A C 1
ATOM 654 O O . TYR A 1 88 ? 3.764 -2.614 35.043 1.00 13.27 86 TYR A O 1
ATOM 663 N N . VAL A 1 89 ? 5.968 -2.776 35.581 1.00 9.97 87 VAL A N 1
ATOM 664 C CA . VAL A 1 89 ? 5.804 -2.343 36.973 1.00 11.60 87 VAL A CA 1
ATOM 665 C C . VAL A 1 89 ? 6.676 -1.115 37.255 1.00 10.98 87 VAL A C 1
ATOM 666 O O . VAL A 1 89 ? 7.873 -1.097 36.937 1.00 11.19 87 VAL A O 1
ATOM 670 N N . GLY A 1 90 ? 6.063 -0.106 37.877 1.00 12.06 88 GLY A N 1
ATOM 671 C CA . GLY A 1 90 ? 6.755 1.054 38.403 1.00 12.16 88 GLY A CA 1
ATOM 672 C C . GLY A 1 90 ? 5.753 1.873 39.195 1.00 10.93 88 GLY A C 1
ATOM 673 O O . GLY A 1 90 ? 4.622 1.433 39.401 1.00 12.57 88 GLY A O 1
ATOM 674 N N . CYS A 1 91 ? 6.156 3.072 39.655 1.00 11.15 89 CYS A N 1
ATOM 675 C CA . CYS A 1 91 ? 5.315 3.848 40.526 1.00 11.96 89 CYS A CA 1
ATOM 676 C C . CYS A 1 91 ? 5.140 5.237 39.908 1.00 11.77 89 CYS A C 1
ATOM 677 O O . CYS A 1 91 ? 6.117 5.857 39.471 1.00 12.20 89 CYS A O 1
ATOM 680 N N . ILE A 1 92 ? 3.893 5.690 39.885 1.00 12.94 90 ILE A N 1
ATOM 681 C CA . ILE A 1 92 ? 3.532 7.004 39.374 1.00 12.51 90 ILE A CA 1
ATOM 682 C C . ILE A 1 92 ? 2.616 7.681 40.375 1.00 14.81 90 ILE A C 1
ATOM 683 O O . ILE A 1 92 ? 2.230 7.064 41.390 1.00 15.80 90 ILE A O 1
ATOM 688 N N . ALA A 1 93 ? 2.296 8.937 40.104 1.00 15.23 91 ALA A N 1
ATOM 689 C CA . ALA A 1 93 ? 1.188 9.617 40.772 1.00 14.26 91 ALA A CA 1
ATOM 690 C C . ALA A 1 93 ? -0.002 9.690 39.834 1.00 17.15 91 ALA A C 1
ATOM 691 O O . ALA A 1 93 ? 0.158 9.575 38.617 1.00 15.81 91 ALA A O 1
ATOM 693 N N . ASP A 1 94 ? -1.196 9.914 40.390 1.00 18.63 92 ASP A N 1
ATOM 694 C CA . ASP A 1 94 ? -2.413 10.092 39.560 1.00 19.90 92 ASP A CA 1
ATOM 695 C C . ASP A 1 94 ? -2.516 11.556 39.134 1.0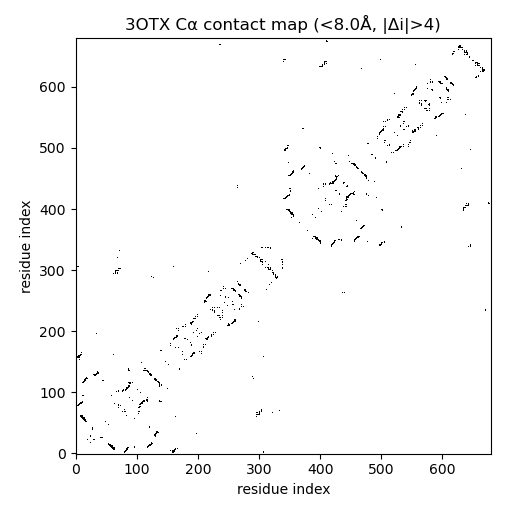0 21.47 92 ASP A C 1
ATOM 696 O O . ASP A 1 94 ? -3.501 12.267 39.411 1.00 21.66 92 ASP A O 1
ATOM 701 N N . ASP A 1 95 ? -1.453 12.014 38.493 1.00 18.41 93 ASP A N 1
ATOM 702 C CA . ASP A 1 95 ? -1.365 13.347 37.961 1.00 17.35 93 ASP A CA 1
ATOM 703 C C . ASP A 1 95 ? -1.318 13.326 36.438 1.00 15.49 93 ASP A C 1
ATOM 704 O O . ASP A 1 95 ? -1.459 12.257 35.813 1.00 17.20 93 ASP A O 1
ATOM 709 N N . ARG A 1 96 ? -1.200 14.507 35.825 1.00 17.61 94 ARG A N 1
ATOM 710 C CA . ARG A 1 96 ? -1.257 14.579 34.369 1.00 15.89 94 ARG A CA 1
ATOM 711 C C . ARG A 1 96 ? -0.190 13.700 33.732 1.00 16.36 94 ARG A C 1
ATOM 712 O O . ARG A 1 96 ? -0.503 12.891 32.840 1.00 18.06 94 ARG A O 1
ATOM 720 N N . TYR A 1 97 ? 1.058 13.795 34.210 1.00 15.22 95 TYR A N 1
ATOM 721 C CA . TYR A 1 97 ? 2.141 12.969 33.639 1.00 12.53 95 TYR A CA 1
ATOM 722 C C . TYR A 1 97 ? 1.886 11.476 33.834 1.00 11.77 95 TYR A C 1
ATOM 723 O O . TYR A 1 97 ? 2.061 10.692 32.892 1.00 13.26 95 TYR A O 1
ATOM 732 N N . GLY A 1 98 ? 1.455 11.091 35.041 1.00 13.89 96 GLY A N 1
ATOM 733 C CA . GLY A 1 98 ? 1.177 9.682 35.354 1.00 12.51 96 GLY A CA 1
ATOM 734 C C . GLY A 1 98 ? 0.071 9.126 34.467 1.00 13.34 96 GLY A C 1
ATOM 735 O O . GLY A 1 98 ? 0.212 8.015 33.940 1.00 13.29 96 GLY A O 1
ATOM 736 N N . LYS A 1 99 ? -0.997 9.910 34.298 1.00 15.72 97 LYS A N 1
ATOM 737 C CA . LYS A 1 99 ? -2.119 9.446 33.475 1.00 15.01 97 LYS A CA 1
ATOM 738 C C . LYS A 1 99 ? -1.661 9.232 32.036 1.00 15.58 97 LYS A C 1
ATOM 739 O O . LYS A 1 99 ? -2.060 8.258 31.390 1.00 16.22 97 LYS A O 1
ATOM 745 N N . VAL A 1 100 ? -0.853 10.157 31.525 1.00 16.55 98 VAL A N 1
ATOM 746 C CA . VAL A 1 100 ? -0.317 10.035 30.152 1.00 16.92 98 VAL A CA 1
ATOM 747 C C . VAL A 1 100 ? 0.622 8.847 29.979 1.00 14.88 98 VAL A C 1
ATOM 748 O O . VAL A 1 100 ? 0.514 8.130 28.976 1.00 17.66 98 VAL A O 1
ATOM 752 N N . LEU A 1 101 ? 1.504 8.596 30.941 1.00 13.24 99 LEU A N 1
ATOM 753 C CA . LEU A 1 101 ? 2.419 7.464 30.846 1.00 15.27 99 LEU A CA 1
ATOM 754 C C . LEU A 1 101 ? 1.615 6.178 30.844 1.00 15.52 99 LEU A C 1
ATOM 755 O O . LEU A 1 101 ? 1.864 5.250 30.042 1.00 17.83 99 LEU A O 1
ATOM 760 N N . LYS A 1 102 ? 0.653 6.101 31.739 1.00 13.25 100 LYS A N 1
ATOM 761 C CA . LYS A 1 102 ? -0.181 4.874 31.793 1.00 14.30 100 LYS A CA 1
ATOM 762 C C . LYS A 1 102 ? -1.001 4.689 30.520 1.00 14.60 100 LYS A C 1
ATOM 763 O O . LYS A 1 102 ? -1.119 3.567 29.996 1.00 14.03 100 LYS A O 1
ATOM 769 N N . GLU A 1 103 ? -1.580 5.781 30.016 1.00 13.67 101 GLU A N 1
ATOM 770 C CA . GLU A 1 103 ? -2.440 5.706 28.850 1.00 13.38 101 GLU A CA 1
ATOM 771 C C . GLU A 1 103 ? -1.694 5.282 27.602 1.00 13.96 101 GLU A C 1
ATOM 772 O O . GLU A 1 103 ? -2.183 4.442 26.841 1.00 13.29 101 GLU A O 1
ATOM 778 N N . ALA A 1 104 ? -0.539 5.902 27.363 1.00 12.81 102 ALA A N 1
ATOM 779 C CA . ALA A 1 104 ? 0.246 5.562 26.170 1.00 15.74 102 ALA A CA 1
ATOM 780 C C . ALA A 1 104 ? 0.584 4.059 26.177 1.00 13.36 102 ALA A C 1
ATOM 781 O O . ALA A 1 104 ? 0.384 3.411 25.135 1.00 13.62 102 ALA A O 1
ATOM 783 N N . ALA A 1 105 ? 1.066 3.532 27.323 1.00 11.83 103 ALA A N 1
ATOM 784 C CA . ALA A 1 105 ? 1.484 2.137 27.442 1.00 10.20 103 ALA A CA 1
ATOM 785 C C . ALA A 1 105 ? 0.244 1.220 27.297 1.00 11.78 103 ALA A C 1
ATOM 786 O O . ALA A 1 105 ? 0.274 0.265 26.506 1.00 13.00 103 ALA A O 1
ATOM 788 N N . GLU A 1 106 ? -0.837 1.526 28.010 1.00 11.87 104 GLU A N 1
ATOM 789 C CA . GLU A 1 106 ? -2.029 0.662 27.930 1.00 12.17 104 GLU A CA 1
ATOM 790 C C . GLU A 1 106 ? -2.668 0.669 26.549 1.00 14.06 104 GLU A C 1
ATOM 791 O O . GLU A 1 106 ? -3.147 -0.372 26.059 1.00 14.37 104 GLU A O 1
ATOM 797 N N . HIS A 1 107 ? -2.737 1.843 25.917 1.00 13.51 105 HIS A N 1
ATOM 798 C CA . HIS A 1 107 ? -3.219 1.933 24.566 1.00 14.22 105 HIS A CA 1
ATOM 799 C C . HIS A 1 107 ? -2.426 0.999 23.631 1.00 13.88 105 HIS A C 1
ATOM 800 O O . HIS A 1 107 ? -3.044 0.417 22.714 1.00 15.88 105 HIS A O 1
ATOM 807 N N . GLU A 1 108 ? -1.115 0.902 23.837 1.00 13.30 106 GLU A N 1
ATOM 808 C CA . GLU A 1 108 ? -0.234 0.032 23.023 1.00 15.12 106 GLU A CA 1
ATOM 809 C C . GLU A 1 108 ? -0.322 -1.450 23.391 1.00 17.55 106 GLU A C 1
ATOM 810 O O . GLU A 1 108 ? 0.231 -2.284 22.672 1.00 17.59 106 GLU A O 1
ATOM 816 N N . GLY A 1 109 ? -1.027 -1.781 24.476 1.00 15.29 107 GLY A N 1
ATOM 817 C CA . GLY A 1 109 ? -1.216 -3.210 24.852 1.00 17.12 107 GLY A CA 1
ATOM 818 C C . GLY A 1 109 ? -0.342 -3.666 26.015 1.00 15.28 107 GLY A C 1
ATOM 819 O O . GLY A 1 109 ? -0.315 -4.856 26.327 1.00 15.92 107 GLY A O 1
ATOM 820 N N . ILE A 1 110 ? 0.376 -2.751 26.655 1.00 13.58 108 ILE A N 1
ATOM 821 C CA . ILE A 1 110 ? 1.144 -3.106 27.837 1.00 13.69 108 ILE A CA 1
ATOM 822 C C . ILE A 1 110 ? 0.209 -3.186 29.036 1.00 14.97 108 ILE A C 1
ATOM 823 O O . ILE A 1 110 ? -0.655 -2.318 29.210 1.00 15.14 108 ILE A O 1
ATOM 828 N N . VAL A 1 111 ? 0.365 -4.228 29.850 1.00 14.89 109 VAL A N 1
ATOM 829 C CA . VAL A 1 111 ? -0.351 -4.268 31.119 1.00 15.02 109 VAL A CA 1
ATOM 830 C C . VAL A 1 111 ? 0.463 -3.441 32.109 1.00 13.32 109 VAL A C 1
ATOM 831 O O . VAL A 1 111 ? 1.638 -3.705 32.352 1.00 12.49 109 VAL A O 1
ATOM 835 N N . MET A 1 112 ? -0.158 -2.394 32.639 1.00 11.64 110 MET A N 1
ATOM 836 C CA . MET A 1 112 ? 0.542 -1.448 33.504 1.00 11.81 110 MET A CA 1
ATOM 837 C C . MET A 1 112 ? 0.208 -1.710 34.969 1.00 13.84 110 MET A C 1
ATOM 838 O O . MET A 1 112 ? -0.759 -1.189 35.505 1.00 16.39 110 MET A O 1
ATOM 843 N N . ALA A 1 113 ? 0.984 -2.617 35.576 1.00 13.96 111 ALA A N 1
ATOM 844 C CA . ALA A 1 113 ? 0.772 -2.991 36.963 1.00 14.67 111 ALA A CA 1
ATOM 845 C C . ALA A 1 113 ? 1.491 -1.991 37.869 1.00 11.77 111 ALA A C 1
ATOM 846 O O . ALA A 1 113 ? 2.390 -2.340 38.650 1.00 14.42 111 ALA A O 1
ATOM 848 N N . VAL A 1 114 ? 1.096 -0.717 37.739 1.00 12.72 112 VAL A N 1
ATOM 849 C CA . VAL A 1 114 ? 1.791 0.394 38.433 1.00 12.48 112 VAL A CA 1
ATOM 850 C C . VAL A 1 114 ? 1.166 0.722 39.769 1.00 13.18 112 VAL A C 1
ATOM 851 O O . VAL A 1 114 ? -0.045 0.487 39.989 1.00 16.95 112 VAL A O 1
ATOM 855 N N . GLU A 1 115 ? 2.031 1.184 40.659 1.00 13.29 113 GLU A N 1
ATOM 856 C CA . GLU A 1 115 ? 1.632 1.715 41.942 1.00 13.01 113 GLU A CA 1
ATOM 857 C C . GLU A 1 115 ? 1.262 3.170 41.768 1.00 14.84 113 GLU A C 1
ATOM 858 O O . GLU A 1 115 ? 1.862 3.823 40.938 1.00 14.20 113 GLU A O 1
ATOM 864 N N . HIS A 1 116 ? 0.320 3.671 42.562 1.00 14.91 114 HIS A N 1
ATOM 865 C CA . HIS A 1 116 ? 0.084 5.109 42.637 1.00 16.60 114 HIS A CA 1
ATOM 866 C C . HIS A 1 116 ? 0.473 5.581 44.003 1.00 19.61 114 HIS A C 1
ATOM 867 O O . HIS A 1 116 ? 0.175 4.921 45.014 1.00 22.49 114 HIS A O 1
ATOM 874 N N . THR A 1 117 ? 1.163 6.713 44.038 1.00 19.48 115 THR A N 1
ATOM 875 C CA . THR A 1 117 ? 1.544 7.338 45.305 1.00 19.79 115 THR A CA 1
ATOM 876 C C . THR A 1 117 ? 1.066 8.791 45.325 1.00 21.62 115 THR A C 1
ATOM 877 O O . THR A 1 117 ? 0.855 9.411 44.263 1.00 19.60 115 THR A O 1
ATOM 881 N N . THR A 1 118 ? 0.889 9.336 46.531 1.00 21.95 116 THR A N 1
ATOM 882 C CA . THR A 1 118 ? 0.623 10.753 46.671 1.00 22.19 116 THR A CA 1
ATOM 883 C C . THR A 1 118 ? 1.855 11.486 47.232 1.00 23.07 116 THR A C 1
ATOM 884 O O . THR A 1 118 ? 1.805 12.691 47.534 1.00 26.90 116 THR A O 1
ATOM 888 N N . LYS A 1 119 ? 2.963 10.766 47.360 1.00 23.31 117 LYS A N 1
ATOM 889 C CA . LYS A 1 119 ? 4.151 11.311 48.031 1.00 22.61 117 LYS A CA 1
ATOM 890 C C . LYS A 1 119 ? 5.020 12.236 47.183 1.00 23.11 117 LYS A C 1
ATOM 891 O O . LYS A 1 119 ? 5.826 13.014 47.720 1.00 24.19 117 LYS A O 1
ATOM 897 N N . ALA A 1 120 ? 4.912 12.093 45.864 1.00 18.70 118 ALA A N 1
ATOM 898 C CA . ALA A 1 120 ? 5.616 12.932 44.922 1.00 18.74 118 ALA A CA 1
ATOM 899 C C . ALA A 1 120 ? 4.863 12.802 43.616 1.00 19.19 118 ALA A C 1
ATOM 900 O O . ALA A 1 120 ? 4.207 11.780 43.368 1.00 17.70 118 ALA A O 1
ATOM 902 N N . GLY A 1 121 ? 5.008 13.813 42.773 1.00 19.50 119 GLY A N 1
ATOM 903 C CA . GLY A 1 121 ? 4.406 13.795 41.432 1.00 17.75 119 GLY A CA 1
ATOM 904 C C . GLY A 1 121 ? 5.137 12.782 40.566 1.00 15.36 119 GLY A C 1
ATOM 905 O O . GLY A 1 121 ? 6.235 12.362 40.905 1.00 14.54 119 GLY A O 1
ATOM 906 N N . SER A 1 122 ? 4.518 12.381 39.454 1.00 13.90 120 SER A N 1
ATOM 907 C CA . SER A 1 122 ? 5.168 11.450 38.541 1.00 14.45 120 SER A CA 1
ATOM 908 C C . SER A 1 122 ? 6.500 11.997 38.075 1.00 12.53 120 SER A C 1
ATOM 909 O O . SER A 1 122 ? 6.669 13.222 37.908 1.00 16.55 120 SER A O 1
ATOM 912 N N . GLY A 1 123 ? 7.440 11.065 37.888 1.00 13.42 121 GLY A N 1
ATOM 913 C CA . GLY A 1 123 ? 8.787 11.414 37.493 1.00 13.76 121 GLY A CA 1
ATOM 914 C C . GLY A 1 123 ? 8.902 12.014 36.106 1.00 14.71 121 GLY A C 1
ATOM 915 O O . GLY A 1 123 ? 8.024 11.840 35.255 1.00 14.22 121 GLY A O 1
ATOM 916 N N . ALA A 1 124 ? 10.012 12.721 35.885 1.00 14.00 122 ALA A N 1
ATOM 917 C CA . ALA A 1 124 ? 10.278 13.328 34.591 1.00 14.36 122 ALA A CA 1
ATOM 918 C C . ALA A 1 124 ? 11.775 13.275 34.324 1.00 14.60 122 ALA A C 1
ATOM 919 O O . ALA A 1 124 ? 12.590 13.204 35.267 1.00 16.35 122 ALA A O 1
ATOM 921 N N . CYS A 1 125 ? 12.146 13.352 33.052 1.00 13.65 123 CYS A N 1
ATOM 922 C CA . CYS A 1 125 ? 13.557 13.320 32.688 1.00 14.29 123 CYS A CA 1
ATOM 923 C C . CYS A 1 125 ? 13.771 14.477 31.746 1.00 16.09 123 CYS A C 1
ATOM 924 O O . CYS A 1 125 ? 13.102 14.568 30.710 1.00 16.21 123 CYS A O 1
ATOM 927 N N . ALA A 1 126 ? 14.688 15.370 32.100 1.00 15.08 124 ALA A N 1
ATOM 928 C CA . ALA A 1 126 ? 15.076 16.451 31.172 1.00 16.75 124 ALA A CA 1
ATOM 929 C C . ALA A 1 126 ? 15.978 15.826 30.104 1.00 16.38 124 ALA A C 1
ATOM 930 O O . ALA A 1 126 ? 16.969 15.183 30.414 1.00 17.36 124 ALA A O 1
ATOM 932 N N . VAL A 1 127 ? 15.612 15.983 28.832 1.00 17.72 125 VAL A N 1
ATOM 933 C CA . VAL A 1 127 ? 16.394 15.419 27.735 1.00 18.15 125 VAL A CA 1
ATOM 934 C C . VAL A 1 127 ? 16.965 16.617 26.986 1.00 18.10 125 VAL A C 1
ATOM 935 O O . VAL A 1 127 ? 16.242 17.324 26.270 1.00 17.69 125 VAL A O 1
ATOM 939 N N . CYS A 1 128 ? 18.239 16.909 27.240 1.00 19.46 126 CYS A N 1
ATOM 940 C CA . CYS A 1 128 ? 18.874 18.125 26.726 1.00 21.32 126 CYS A CA 1
ATOM 941 C C . CYS A 1 128 ? 19.684 17.753 25.480 1.00 22.82 126 CYS A C 1
ATOM 942 O O . CYS A 1 128 ? 20.648 16.992 25.569 1.00 21.01 126 CYS A O 1
ATOM 945 N N . ILE A 1 129 ? 19.250 18.256 24.320 1.00 25.72 127 ILE A N 1
ATOM 946 C CA . ILE A 1 129 ? 19.791 17.817 23.033 1.00 25.55 127 ILE A CA 1
ATOM 947 C C . ILE A 1 129 ? 20.762 18.898 22.556 1.00 24.44 127 ILE A C 1
ATOM 948 O O . ILE A 1 129 ? 20.417 20.064 22.440 1.00 24.65 127 ILE A O 1
ATOM 953 N N . THR A 1 130 ? 21.997 18.477 22.332 1.00 27.66 128 THR A N 1
ATOM 954 C CA . THR A 1 130 ? 23.024 19.360 21.787 1.00 29.22 128 THR A CA 1
ATOM 955 C C . THR A 1 130 ? 23.5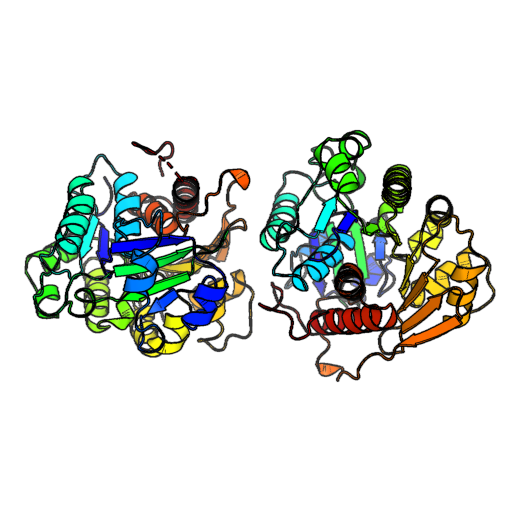69 18.608 20.593 1.00 33.92 128 THR A C 1
ATOM 956 O O . THR A 1 130 ? 24.402 17.700 20.730 1.00 33.27 128 THR A O 1
ATOM 960 N N . GLY A 1 131 ? 23.031 18.955 19.427 1.00 41.35 129 GLY A N 1
ATOM 961 C CA . GLY A 1 131 ? 23.447 18.360 18.169 1.00 43.87 129 GLY A CA 1
ATOM 962 C C . GLY A 1 131 ? 23.083 16.905 18.123 1.00 45.33 129 GLY A C 1
ATOM 963 O O . GLY A 1 131 ? 21.908 16.548 18.158 1.00 46.47 129 GLY A O 1
ATOM 964 N N . LYS A 1 132 ? 24.107 16.066 18.080 1.00 46.63 130 LYS A N 1
ATOM 965 C CA . LYS A 1 132 ? 23.934 14.633 17.907 1.00 47.78 130 LYS A CA 1
ATOM 966 C C . LYS A 1 132 ? 23.786 13.945 19.262 1.00 46.29 130 LYS A C 1
ATOM 967 O O . LYS A 1 132 ? 23.394 12.779 19.339 1.00 47.27 130 LYS A O 1
ATOM 973 N N . GLU A 1 133 ? 24.077 14.691 20.330 1.00 44.08 131 GLU A N 1
ATOM 974 C CA . GLU A 1 133 ? 24.110 14.127 21.686 1.00 40.47 131 GLU A CA 1
ATOM 975 C C . GLU A 1 133 ? 22.961 14.592 22.578 1.00 35.16 131 GLU A C 1
ATOM 976 O O . GLU A 1 133 ? 22.444 15.700 22.430 1.00 32.55 131 GLU A O 1
ATOM 982 N N . ARG A 1 134 ? 22.594 13.715 23.504 1.00 30.54 132 ARG A N 1
ATOM 983 C CA A ARG A 1 134 ? 21.516 13.953 24.455 0.50 28.06 132 ARG A CA 1
ATOM 984 C CA B ARG A 1 134 ? 21.527 13.984 24.462 0.50 27.98 132 ARG A CA 1
ATOM 985 C C . ARG A 1 134 ? 22.080 13.787 25.869 1.00 25.95 132 ARG A C 1
ATOM 986 O O . ARG A 1 134 ? 22.758 12.794 26.153 1.00 24.77 132 ARG A O 1
ATOM 1001 N N . THR A 1 135 ? 21.801 14.748 26.743 1.00 21.62 133 THR A N 1
ATOM 1002 C CA . THR A 1 135 ? 22.257 14.725 28.133 1.00 20.26 133 THR A CA 1
ATOM 1003 C C . THR A 1 135 ? 20.996 14.659 29.009 1.00 19.61 133 THR A C 1
ATOM 1004 O O . THR A 1 135 ? 20.096 15.504 28.857 1.00 19.15 133 THR A O 1
ATOM 1008 N N . LEU A 1 136 ? 20.919 13.632 29.855 1.00 16.49 134 LEU A N 1
ATOM 1009 C CA . LEU A 1 136 ? 19.657 13.285 30.529 1.00 16.96 134 LEU A CA 1
ATOM 1010 C C . LEU A 1 136 ? 19.763 13.559 32.014 1.00 19.15 134 LEU A C 1
ATOM 1011 O O . LEU A 1 136 ? 20.743 13.181 32.650 1.00 19.84 134 LEU A O 1
ATOM 1016 N N . VAL A 1 137 ? 18.759 14.242 32.559 1.00 15.32 135 VAL A N 1
ATOM 1017 C CA . VAL A 1 137 ? 18.696 14.526 34.002 1.00 17.07 135 VAL A CA 1
ATOM 1018 C C . VAL A 1 137 ? 17.372 13.993 34.546 1.00 14.71 135 VAL A C 1
ATOM 1019 O O . VAL A 1 137 ? 16.327 14.552 34.278 1.00 14.65 135 VAL A O 1
ATOM 1023 N N . ALA A 1 138 ? 17.421 12.900 35.302 1.00 14.06 136 ALA A N 1
ATOM 1024 C CA . ALA A 1 138 ? 16.188 12.191 35.713 1.00 14.98 136 ALA A CA 1
ATOM 1025 C C . ALA A 1 138 ? 15.772 12.608 37.118 1.00 15.16 136 ALA A C 1
ATOM 1026 O O . ALA A 1 138 ? 16.568 12.475 38.070 1.00 15.89 136 ALA A O 1
ATOM 1028 N N . ASP A 1 139 ? 14.539 13.111 37.249 1.00 14.15 137 ASP A N 1
ATOM 1029 C CA . ASP A 1 139 ? 13.921 13.434 38.532 1.00 13.34 137 ASP A CA 1
ATOM 1030 C C . ASP A 1 139 ? 12.871 12.384 38.787 1.00 14.89 137 ASP A C 1
ATOM 1031 O O . ASP A 1 139 ? 11.754 12.454 38.248 1.00 15.28 137 ASP A O 1
ATOM 1036 N N . LEU A 1 140 ? 13.240 11.328 39.527 1.00 14.18 138 LEU A N 1
ATOM 1037 C CA . LEU A 1 140 ? 12.357 10.175 39.645 1.00 13.26 138 LEU A CA 1
ATOM 1038 C C . LEU A 1 140 ? 10.973 10.459 40.238 1.00 13.49 138 LEU A C 1
ATOM 1039 O O . LEU A 1 140 ? 10.027 9.759 39.886 1.00 14.68 138 LEU A O 1
ATOM 1044 N N . GLY A 1 141 ? 10.886 11.404 41.175 1.00 15.93 139 GLY A N 1
ATOM 1045 C CA . GLY A 1 141 ? 9.588 11.704 41.797 1.00 15.05 139 GLY A CA 1
ATOM 1046 C C . GLY A 1 141 ? 8.944 10.429 42.332 1.00 15.52 139 GLY A C 1
ATOM 1047 O O . GLY A 1 141 ? 9.581 9.645 43.069 1.00 14.56 139 GLY A O 1
ATOM 1048 N N . ALA A 1 142 ? 7.702 10.210 41.917 1.00 15.29 140 ALA A N 1
ATOM 1049 C CA . ALA A 1 142 ? 6.940 9.054 42.346 1.00 15.45 140 ALA A CA 1
ATOM 1050 C C . ALA A 1 142 ? 7.700 7.736 42.135 1.00 14.15 140 ALA A C 1
ATOM 1051 O O . ALA A 1 142 ? 7.511 6.783 42.900 1.00 14.21 140 ALA A O 1
ATOM 1053 N N . ALA A 1 143 ? 8.535 7.647 41.093 1.00 13.24 141 ALA A N 1
ATOM 1054 C CA . ALA A 1 143 ? 9.181 6.370 40.785 1.00 16.93 141 ALA A CA 1
ATOM 1055 C C . ALA A 1 143 ? 10.070 5.905 41.939 1.00 15.36 141 ALA A C 1
ATOM 1056 O O . ALA A 1 143 ? 10.251 4.713 42.154 1.00 16.15 141 ALA A O 1
ATOM 1058 N N . ASN A 1 144 ? 10.581 6.852 42.721 1.00 15.29 142 ASN A N 1
ATOM 1059 C CA . ASN A 1 144 ? 11.465 6.506 43.824 1.00 16.32 142 ASN A CA 1
ATOM 1060 C C . ASN A 1 144 ? 10.712 5.972 45.034 1.00 15.63 142 ASN A C 1
ATOM 1061 O O . ASN A 1 144 ? 11.330 5.535 45.997 1.00 19.79 142 ASN A O 1
ATOM 1066 N N . HIS A 1 145 ? 9.391 6.023 44.990 1.00 14.99 143 HIS A N 1
ATOM 1067 C CA . HIS A 1 145 ? 8.542 5.562 46.101 1.00 17.10 143 HIS A CA 1
ATOM 1068 C C . HIS A 1 145 ? 7.897 4.194 45.861 1.00 17.89 143 HIS A C 1
ATOM 1069 O O . HIS A 1 145 ? 7.014 3.777 46.630 1.00 18.81 143 HIS A O 1
ATOM 1076 N N . LEU A 1 146 ? 8.331 3.487 44.822 1.00 15.73 144 LEU A N 1
ATOM 1077 C CA . LEU A 1 146 ? 7.842 2.121 44.580 1.00 13.58 144 LEU A CA 1
ATOM 1078 C C . LEU A 1 146 ? 8.068 1.277 45.861 1.00 12.90 144 LEU A C 1
ATOM 1079 O O . LEU A 1 146 ? 9.179 1.211 46.380 1.00 15.36 144 LEU A O 1
ATOM 1084 N N . SER A 1 147 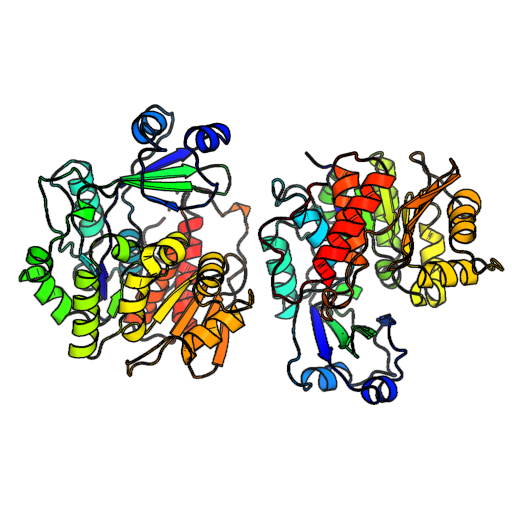? 6.975 0.722 46.390 1.00 14.63 145 SER A N 1
ATOM 1085 C CA . SER A 1 147 ? 7.008 0.081 47.716 1.00 15.26 145 SER A CA 1
ATOM 1086 C C . SER A 1 147 ? 7.068 -1.458 47.715 1.00 16.72 145 SER A C 1
ATOM 1087 O O . SER A 1 147 ? 6.647 -2.131 46.756 1.00 14.73 145 SER A O 1
ATOM 1090 N N . SER A 1 148 ? 7.556 -1.999 48.834 1.00 18.77 146 SER A N 1
ATOM 1091 C CA . SER A 1 148 ? 7.536 -3.423 49.011 1.00 19.10 146 SER A CA 1
ATOM 1092 C C . SER A 1 148 ? 6.100 -3.908 49.073 1.00 17.27 146 SER A C 1
ATOM 1093 O O . SER A 1 148 ? 5.809 -4.993 48.582 1.00 18.75 146 SER A O 1
ATOM 1096 N N . GLU A 1 149 ? 5.201 -3.074 49.613 1.00 17.24 147 GLU A N 1
ATOM 1097 C CA . GLU A 1 149 ? 3.778 -3.451 49.652 1.00 17.45 147 GLU A CA 1
ATOM 1098 C C . GLU A 1 149 ? 3.287 -3.688 48.218 1.00 18.15 147 GLU A C 1
ATOM 1099 O O . GLU A 1 149 ? 2.609 -4.702 47.913 1.00 18.96 147 GLU A O 1
ATOM 1105 N N . HIS A 1 150 ? 3.643 -2.783 47.314 1.00 16.58 148 HIS A N 1
ATOM 1106 C CA . HIS A 1 150 ? 3.212 -2.972 45.938 1.00 16.41 148 HIS A CA 1
ATOM 1107 C C . HIS A 1 150 ? 3.842 -4.223 45.325 1.00 14.18 148 HIS A C 1
ATOM 1108 O O . HIS A 1 150 ? 3.196 -4.963 44.588 1.00 13.85 148 HIS A O 1
ATOM 1115 N N . MET A 1 151 ? 5.124 -4.444 45.599 1.00 13.76 149 MET A N 1
ATOM 1116 C CA . MET A 1 151 ? 5.808 -5.639 45.071 1.00 13.66 149 MET A CA 1
ATOM 1117 C C . MET A 1 151 ? 5.157 -6.971 45.502 1.00 16.47 149 MET A C 1
ATOM 1118 O O . MET A 1 151 ? 5.274 -7.958 44.785 1.00 20.76 149 MET A O 1
ATOM 1123 N N . ARG A 1 152 ? 4.459 -6.968 46.632 1.00 17.65 150 ARG A N 1
ATOM 1124 C CA . ARG A 1 152 ? 3.833 -8.188 47.177 1.00 18.84 150 ARG A CA 1
ATOM 1125 C C . ARG A 1 152 ? 2.348 -8.198 46.875 1.00 20.48 150 ARG A C 1
ATOM 1126 O O . ARG A 1 152 ? 1.645 -9.122 47.303 1.00 21.73 150 ARG A O 1
ATOM 1134 N N . SER A 1 153 ? 1.861 -7.174 46.163 1.00 18.46 151 SER A N 1
ATOM 1135 C CA . SER A 1 153 ? 0.443 -7.036 45.854 1.00 21.29 151 SER A CA 1
ATOM 1136 C C . SER A 1 153 ? 0.002 -8.097 44.844 1.00 21.63 151 SER A C 1
ATOM 1137 O O . SER A 1 153 ? 0.815 -8.563 44.057 1.00 19.56 151 SER A O 1
ATOM 1140 N N . PRO A 1 154 ? -1.287 -8.486 44.869 1.00 23.77 152 PRO A N 1
ATOM 1141 C CA . PRO A 1 154 ? -1.776 -9.558 43.977 1.00 25.96 152 PRO A CA 1
ATOM 1142 C C . PRO A 1 154 ? -1.469 -9.334 42.491 1.00 26.30 152 PRO A C 1
ATOM 1143 O O . PRO A 1 154 ? -1.034 -10.279 41.823 1.00 22.19 152 PRO A O 1
ATOM 1147 N N . ALA A 1 155 ? -1.683 -8.111 41.988 1.00 25.80 153 ALA A N 1
ATOM 1148 C CA . ALA A 1 155 ? -1.449 -7.787 40.577 1.00 25.64 153 ALA A CA 1
ATOM 1149 C C . ALA A 1 155 ? 0.004 -8.011 40.166 1.00 20.33 153 ALA A C 1
ATOM 1150 O O . ALA A 1 155 ? 0.268 -8.562 39.089 1.00 23.25 153 ALA A O 1
ATOM 1152 N N . VAL A 1 156 ? 0.936 -7.609 41.031 1.00 16.48 154 VAL A N 1
ATOM 1153 C CA . VAL A 1 156 ? 2.369 -7.782 40.761 1.00 15.34 154 VAL A CA 1
ATOM 1154 C C . VAL A 1 156 ? 2.808 -9.257 40.886 1.00 15.89 154 VAL A C 1
ATOM 1155 O O . VAL A 1 156 ? 3.525 -9.768 40.043 1.00 15.13 154 VAL A O 1
ATOM 1159 N N . VAL A 1 157 ? 2.348 -9.938 41.927 1.00 19.02 155 VAL A N 1
ATOM 1160 C CA . VAL A 1 157 ? 2.744 -11.356 42.096 1.00 19.93 155 VAL A CA 1
ATOM 1161 C C . VAL A 1 157 ? 2.150 -12.211 40.968 1.00 19.38 155 VAL A C 1
ATOM 1162 O O . VAL A 1 157 ? 2.815 -13.110 40.435 1.00 17.89 155 VAL A O 1
ATOM 1166 N N . ARG A 1 158 ? 0.914 -11.905 40.583 1.00 17.50 156 ARG A N 1
ATOM 1167 C CA . ARG A 1 158 ? 0.269 -12.572 39.451 1.00 20.18 156 ARG A CA 1
ATOM 1168 C C . ARG A 1 158 ? 1.080 -12.355 38.193 1.00 18.43 156 ARG A C 1
ATOM 1169 O O . ARG A 1 158 ? 1.359 -13.304 37.455 1.00 19.92 156 ARG A O 1
ATOM 1177 N N . ALA A 1 159 ? 1.498 -11.122 37.952 1.00 19.07 157 ALA A N 1
ATOM 1178 C CA . ALA A 1 159 ? 2.323 -10.845 36.766 1.00 16.99 157 ALA A CA 1
ATOM 1179 C C . ALA A 1 159 ? 3.653 -11.572 36.779 1.00 15.92 157 ALA A C 1
ATOM 1180 O O . ALA A 1 159 ? 4.093 -12.112 35.745 1.00 18.58 157 ALA A O 1
ATOM 1182 N N . MET A 1 160 ? 4.300 -11.613 37.942 1.00 17.06 158 MET A N 1
ATOM 1183 C CA . MET A 1 160 ? 5.545 -12.351 38.043 1.00 16.07 158 MET A CA 1
ATOM 1184 C C . MET A 1 160 ? 5.297 -13.858 37.833 1.00 15.28 158 MET A C 1
ATOM 1185 O O . MET A 1 160 ? 6.053 -14.505 37.110 1.00 14.98 158 MET A O 1
ATOM 1190 N N . ASP A 1 161 ? 4.240 -14.393 38.437 1.00 17.42 159 ASP A N 1
ATOM 1191 C CA . ASP A 1 161 ? 3.968 -15.833 38.299 1.00 15.11 159 ASP A CA 1
ATOM 1192 C C . ASP A 1 161 ? 3.710 -16.260 36.866 1.00 18.01 159 ASP A C 1
ATOM 1193 O O . ASP A 1 161 ? 4.035 -17.374 36.503 1.00 21.82 159 ASP A O 1
ATOM 1198 N N . GLU A 1 162 ? 3.139 -15.357 36.058 1.00 18.94 160 GLU A N 1
ATOM 1199 C CA . GLU A 1 162 ? 2.803 -15.720 34.672 1.00 21.20 160 GLU A CA 1
ATOM 1200 C C . GLU A 1 162 ? 3.929 -15.421 33.654 1.00 17.36 160 GLU A C 1
ATOM 1201 O O . GLU A 1 162 ? 3.879 -15.873 32.500 1.00 20.59 160 GLU A O 1
ATOM 1207 N N . SER A 1 163 ? 4.941 -14.662 34.085 1.00 14.82 161 SER A N 1
ATOM 1208 C CA . SER A 1 163 ? 6.048 -14.244 33.199 1.00 12.49 161 SER A CA 1
ATOM 1209 C C . SER A 1 163 ? 7.174 -15.260 33.201 1.00 13.97 161 SER A C 1
ATOM 1210 O O . SER A 1 163 ? 7.363 -16.014 34.188 1.00 17.24 161 SER A O 1
ATOM 1213 N N . ARG A 1 164 ? 7.932 -15.288 32.107 1.00 14.73 162 ARG A N 1
ATOM 1214 C CA . ARG A 1 164 ? 9.095 -16.194 32.022 1.00 14.74 162 ARG A CA 1
ATOM 1215 C C . ARG A 1 164 ? 10.390 -15.455 31.711 1.00 14.55 162 ARG A C 1
ATOM 1216 O O . ARG A 1 164 ? 11.466 -16.022 31.843 1.00 18.74 162 ARG A O 1
ATOM 1224 N N . ILE A 1 165 ? 10.269 -14.195 31.306 1.00 14.33 163 ILE A N 1
ATOM 1225 C CA . ILE A 1 165 ? 11.436 -13.338 31.066 1.00 12.62 163 ILE A CA 1
ATOM 1226 C C . ILE A 1 165 ? 11.250 -12.073 31.923 1.00 12.39 163 ILE A C 1
ATOM 1227 O O . ILE A 1 165 ? 10.189 -11.459 31.877 1.00 13.98 163 ILE A O 1
ATOM 1232 N N . PHE A 1 166 ? 12.262 -11.747 32.721 1.00 12.03 164 PHE A N 1
ATOM 1233 C CA . PHE A 1 166 ? 12.227 -10.629 33.654 1.00 10.86 164 PHE A CA 1
ATOM 1234 C C . PHE A 1 166 ? 13.335 -9.691 33.247 1.00 12.42 164 PHE A C 1
ATOM 1235 O O . PHE A 1 166 ? 14.499 -10.096 33.170 1.00 14.06 164 PHE A O 1
ATOM 1243 N N . TYR A 1 167 ? 12.957 -8.438 32.974 1.00 10.83 165 TYR A N 1
ATOM 1244 C CA . TYR A 1 167 ? 13.925 -7.441 32.578 1.00 11.62 165 TYR A CA 1
ATOM 1245 C C . TYR A 1 167 ? 13.822 -6.248 33.509 1.00 11.95 165 TYR A C 1
ATOM 1246 O O . TYR A 1 167 ? 12.740 -5.624 33.629 1.00 11.64 165 TYR A O 1
ATOM 1255 N N . PHE A 1 168 ? 14.947 -5.918 34.134 1.00 13.26 166 PHE A N 1
ATOM 1256 C CA . PHE A 1 168 ? 15.057 -4.710 34.934 1.00 11.37 166 PHE A CA 1
ATOM 1257 C C . PHE A 1 168 ? 16.107 -3.813 34.354 1.00 12.61 166 PHE A C 1
ATOM 1258 O O . PHE A 1 168 ? 17.157 -4.290 33.945 1.00 12.87 166 PHE A O 1
ATOM 1266 N N . SER A 1 169 ? 15.825 -2.509 34.301 1.00 12.12 167 SER A N 1
ATOM 1267 C CA A SER A 1 169 ? 16.885 -1.569 33.963 0.67 11.20 167 SER A CA 1
ATOM 1268 C CA B SER A 1 169 ? 16.883 -1.556 33.979 0.33 12.26 167 SER A CA 1
ATOM 1269 C C . SER A 1 169 ? 17.858 -1.469 35.134 1.00 13.69 167 SER A C 1
ATOM 1270 O O . SER A 1 169 ? 17.472 -1.631 36.301 1.00 12.32 167 SER A O 1
ATOM 1275 N N . GLY A 1 170 ? 19.118 -1.170 34.818 1.00 12.46 168 GLY A N 1
ATOM 1276 C CA . GLY A 1 170 ? 20.080 -0.864 35.859 1.00 11.85 168 GLY A CA 1
ATOM 1277 C C . GLY A 1 170 ? 19.598 0.306 36.702 1.00 11.78 168 GLY A C 1
ATOM 1278 O O . GLY A 1 170 ? 19.895 0.390 37.880 1.00 11.42 168 GLY A O 1
ATOM 1279 N N . PHE A 1 171 ? 18.841 1.205 36.097 1.00 11.94 169 PHE A N 1
ATOM 1280 C CA . PHE A 1 171 ? 18.267 2.337 36.854 1.00 12.47 169 PHE A CA 1
ATOM 1281 C C . PHE A 1 171 ? 17.398 1.964 38.046 1.00 13.30 169 PHE A C 1
ATOM 1282 O O . PHE A 1 171 ? 17.306 2.757 38.997 1.00 13.26 169 PHE A O 1
ATOM 1290 N N . THR A 1 172 ? 16.845 0.750 38.048 1.00 10.92 170 THR A N 1
ATOM 1291 C CA . THR A 1 172 ? 16.101 0.279 39.226 1.00 10.87 170 THR A CA 1
ATOM 1292 C C . THR A 1 172 ? 16.975 0.128 40.476 1.00 12.45 170 THR A C 1
ATOM 1293 O O . THR A 1 172 ? 16.457 0.143 41.570 1.00 15.03 170 THR A O 1
ATOM 1297 N N . LEU A 1 173 ? 18.291 0.054 40.314 1.00 11.58 171 LEU A N 1
ATOM 1298 C CA . LEU A 1 173 ? 19.165 -0.214 41.459 1.00 13.14 171 LEU A CA 1
ATOM 1299 C C . LEU A 1 173 ? 19.266 0.996 42.387 1.00 13.54 171 LEU A C 1
ATOM 1300 O O . LEU A 1 173 ? 19.742 0.881 43.520 1.00 14.79 171 LEU A O 1
ATOM 1305 N N . THR A 1 174 ? 18.820 2.154 41.898 1.00 13.24 172 THR A N 1
ATOM 1306 C CA . THR A 1 174 ? 18.854 3.358 42.757 1.00 14.95 172 THR A CA 1
ATOM 1307 C C . THR A 1 174 ? 17.632 3.510 43.672 1.00 16.57 172 THR A C 1
ATOM 1308 O O . THR A 1 174 ? 17.614 4.404 44.537 1.00 16.64 172 THR A O 1
ATOM 1312 N N . VAL A 1 175 ? 16.636 2.649 43.485 1.00 16.32 173 VAL A N 1
ATOM 1313 C CA . VAL A 1 175 ? 15.372 2.727 44.224 1.00 13.17 173 VAL A CA 1
ATOM 1314 C C . VAL A 1 175 ? 15.465 1.760 45.412 1.00 15.58 173 VAL A C 1
ATOM 1315 O O . VAL A 1 175 ? 15.883 2.171 46.506 1.00 18.80 173 VAL A O 1
ATOM 1319 N N . ASP A 1 176 ? 15.182 0.481 45.191 1.00 13.82 174 ASP A N 1
ATOM 1320 C CA . ASP A 1 176 ? 15.365 -0.514 46.254 1.00 14.05 174 ASP A CA 1
ATOM 1321 C C . ASP A 1 176 ? 15.826 -1.821 45.647 1.00 15.72 174 ASP A C 1
ATOM 1322 O O . ASP A 1 176 ? 15.080 -2.478 44.919 1.00 15.94 174 ASP A O 1
ATOM 1327 N N . VAL A 1 177 ? 17.041 -2.204 45.977 1.00 13.99 175 VAL A N 1
ATOM 1328 C CA . VAL A 1 177 ? 17.625 -3.442 45.450 1.00 14.70 175 VAL A CA 1
ATOM 1329 C C . VAL A 1 177 ? 16.781 -4.665 45.777 1.00 16.27 175 VAL A C 1
ATOM 1330 O O . VAL A 1 177 ? 16.714 -5.609 44.984 1.00 15.87 175 VAL A O 1
ATOM 1334 N N . ASN A 1 178 ? 16.126 -4.633 46.936 1.00 14.98 176 ASN A N 1
ATOM 1335 C CA . ASN A 1 178 ? 15.249 -5.717 47.329 1.00 17.25 176 ASN A CA 1
ATOM 1336 C C . ASN A 1 178 ? 14.086 -5.960 46.358 1.00 15.09 176 ASN A C 1
ATOM 1337 O O . ASN A 1 178 ? 13.648 -7.116 46.212 1.00 17.03 176 ASN A O 1
ATOM 1342 N N . HIS A 1 179 ? 13.597 -4.914 45.679 1.00 12.71 177 HIS A N 1
ATOM 1343 C CA . HIS A 1 179 ? 12.543 -5.135 44.677 1.00 12.70 177 HIS A CA 1
ATOM 1344 C C . HIS A 1 179 ? 13.093 -5.964 43.527 1.00 13.71 177 HIS A C 1
ATOM 1345 O O . HIS A 1 179 ? 12.427 -6.860 43.003 1.00 13.74 177 HIS A O 1
ATOM 1352 N N . VAL A 1 180 ? 14.323 -5.672 43.132 1.00 11.42 178 VAL A N 1
ATOM 1353 C CA . VAL A 1 180 ? 14.996 -6.391 42.068 1.00 11.76 178 VAL A CA 1
ATOM 1354 C C . VAL A 1 180 ? 15.216 -7.823 42.497 1.00 13.75 178 VAL A C 1
ATOM 1355 O O . VAL A 1 180 ? 14.942 -8.739 41.705 1.00 13.85 178 VAL A O 1
ATOM 1359 N N . LEU A 1 181 ? 15.700 -8.024 43.732 1.00 14.12 179 LEU A N 1
ATOM 1360 C CA . LEU A 1 181 ? 15.970 -9.394 44.216 1.00 13.73 179 LEU A CA 1
ATOM 1361 C C . LEU A 1 181 ? 14.708 -10.264 44.254 1.00 14.34 179 LEU A C 1
ATOM 1362 O O . LEU A 1 181 ? 14.770 -11.472 43.967 1.00 16.18 179 LEU A O 1
ATOM 1367 N N . GLN A 1 182 ? 13.556 -9.641 44.503 1.00 15.79 180 GLN A N 1
ATOM 1368 C CA . GLN A 1 182 ? 12.291 -10.394 44.470 1.00 13.87 180 GLN A CA 1
ATOM 1369 C C . GLN A 1 182 ? 12.092 -11.001 43.082 1.00 14.60 180 GLN A C 1
ATOM 1370 O O . GLN A 1 182 ? 11.770 -12.176 42.951 1.00 15.72 180 GLN A O 1
ATOM 1376 N N . ALA A 1 183 ? 12.291 -10.205 42.040 1.00 13.47 181 ALA A N 1
ATOM 1377 C CA . ALA A 1 183 ? 12.188 -10.751 40.683 1.00 13.24 181 ALA A CA 1
ATOM 1378 C C . ALA A 1 183 ? 13.297 -11.749 40.354 1.00 14.17 181 ALA A C 1
ATOM 1379 O O . ALA A 1 183 ? 13.063 -12.726 39.630 1.00 15.06 181 ALA A O 1
ATOM 1381 N N . CYS A 1 184 ? 14.512 -11.520 40.859 1.00 14.33 182 CYS A N 1
ATOM 1382 C CA . CYS A 1 184 ? 15.579 -12.493 40.647 1.00 14.36 182 CYS A CA 1
ATOM 1383 C C . CYS A 1 184 ? 15.214 -13.875 41.178 1.00 16.16 182 CYS A C 1
ATOM 1384 O O . CYS A 1 184 ? 15.449 -14.883 40.499 1.00 17.13 182 CYS A O 1
ATOM 1387 N N . ARG A 1 185 ? 14.665 -13.917 42.389 1.00 15.43 183 ARG A N 1
ATOM 1388 C CA . ARG A 1 185 ? 14.219 -15.168 42.975 1.00 17.52 183 ARG A CA 1
ATOM 1389 C C . ARG A 1 185 ? 13.015 -15.739 42.218 1.00 17.37 183 ARG A C 1
ATOM 1390 O O . ARG A 1 185 ? 12.931 -16.959 42.037 1.00 18.32 183 ARG A O 1
ATOM 1398 N N . LYS A 1 186 ? 12.082 -14.885 41.786 1.00 15.09 184 LYS A N 1
ATOM 1399 C CA . LYS A 1 186 ? 10.940 -15.390 41.023 1.00 17.78 184 LYS A CA 1
ATOM 1400 C C . LYS A 1 186 ? 11.366 -16.033 39.703 1.00 17.59 184 LYS A C 1
ATOM 1401 O O . LYS A 1 186 ? 10.827 -17.076 39.304 1.00 18.57 184 LYS A O 1
ATOM 1407 N N . ALA A 1 187 ? 12.327 -15.412 39.013 1.00 15.26 185 ALA A N 1
ATOM 1408 C CA . ALA A 1 187 ? 12.820 -15.978 37.752 1.00 16.34 185 ALA A CA 1
ATOM 1409 C C . ALA A 1 187 ? 13.336 -17.405 37.973 1.00 18.32 185 ALA A C 1
ATOM 1410 O O . ALA A 1 187 ? 13.103 -18.296 37.145 1.00 18.73 185 ALA A O 1
ATOM 1412 N N . ARG A 1 188 ? 14.002 -17.660 39.109 1.00 18.52 186 ARG A N 1
ATOM 1413 C CA . ARG A 1 188 ? 14.446 -19.033 39.409 1.00 18.19 186 ARG A CA 1
ATOM 1414 C C . ARG A 1 188 ? 13.261 -19.968 39.663 1.00 18.31 186 ARG A C 1
ATOM 1415 O O . ARG A 1 188 ? 13.223 -21.076 39.132 1.00 21.83 186 ARG A O 1
ATOM 1423 N N . GLU A 1 189 ? 12.295 -19.488 40.448 1.00 17.40 187 GLU A N 1
ATOM 1424 C CA . GLU A 1 189 ? 11.093 -20.244 40.769 1.00 17.49 187 GLU A CA 1
ATOM 1425 C C . GLU A 1 189 ? 10.366 -20.754 39.530 1.00 17.76 187 GLU A C 1
ATOM 1426 O O . GLU A 1 189 ? 9.914 -21.889 39.506 1.00 20.66 187 GLU A O 1
ATOM 1432 N N . VAL A 1 190 ? 10.235 -19.886 38.526 1.00 17.95 188 VAL A N 1
ATOM 1433 C CA . VAL A 1 190 ? 9.506 -20.261 37.316 1.00 19.35 188 VAL A CA 1
ATOM 1434 C C . VAL A 1 190 ? 10.390 -20.814 36.186 1.00 20.95 188 VAL A C 1
ATOM 1435 O O . VAL A 1 190 ? 9.906 -21.021 35.075 1.00 23.36 188 VAL A O 1
ATOM 1439 N N . ASP A 1 191 ? 11.666 -21.096 36.466 1.00 19.76 189 ASP A N 1
ATOM 1440 C CA . ASP A 1 191 ? 12.608 -21.564 35.437 1.00 19.59 189 ASP A CA 1
ATOM 1441 C C . ASP A 1 191 ? 12.609 -20.591 34.247 1.00 18.71 189 ASP A C 1
ATOM 1442 O O . ASP A 1 191 ? 12.539 -21.016 33.086 1.00 20.68 189 ASP A O 1
ATOM 1447 N N . GLY A 1 192 ? 12.699 -19.313 34.575 1.00 16.92 190 GLY A N 1
ATOM 1448 C CA . GLY A 1 192 ? 12.667 -18.194 33.608 1.00 15.93 190 GLY A CA 1
ATOM 1449 C C . GLY A 1 192 ? 14.070 -17.663 33.425 1.00 16.59 190 GLY A C 1
ATOM 1450 O O . GLY A 1 192 ? 15.074 -18.360 33.694 1.00 19.25 190 GLY A O 1
ATOM 1451 N N . LEU A 1 193 ? 14.117 -16.445 32.906 1.00 14.87 191 LEU A N 1
ATOM 1452 C CA . LEU A 1 193 ? 15.348 -15.713 32.647 1.00 16.32 191 LEU A CA 1
ATOM 1453 C C . LEU A 1 193 ? 15.301 -14.360 33.286 1.00 15.65 191 LEU A C 1
ATOM 1454 O O . LEU A 1 193 ? 14.277 -13.689 33.233 1.00 15.36 191 LEU A O 1
ATOM 1459 N N . PHE A 1 194 ? 16.409 -13.952 33.885 1.00 13.15 192 PHE A N 1
ATOM 1460 C CA . PHE A 1 194 ? 16.544 -12.616 34.430 1.00 11.46 192 PHE A CA 1
ATOM 1461 C C . PHE A 1 194 ? 17.592 -11.852 33.664 1.00 12.60 192 PHE A C 1
ATOM 1462 O O . PHE A 1 194 ? 18.708 -12.350 33.471 1.00 14.66 192 PHE A O 1
ATOM 1470 N N . MET A 1 195 ? 17.228 -10.642 33.233 1.00 12.62 193 MET A N 1
ATOM 1471 C CA A MET A 1 195 ? 18.085 -9.820 32.392 0.50 13.35 193 MET A CA 1
ATOM 1472 C CA B MET A 1 195 ? 18.088 -9.817 32.392 0.50 12.99 193 MET A CA 1
ATOM 1473 C C . MET A 1 195 ? 18.154 -8.416 32.956 1.00 12.43 193 MET A C 1
ATOM 1474 O O . MET A 1 195 ? 17.143 -7.878 33.402 1.00 11.96 193 MET A O 1
ATOM 1483 N N . ILE A 1 196 ? 19.338 -7.827 32.910 1.00 12.18 194 ILE A N 1
ATOM 1484 C CA A ILE A 1 196 ? 19.507 -6.426 33.304 0.50 13.40 194 ILE A CA 1
ATOM 1485 C CA B ILE A 1 196 ? 19.509 -6.431 33.327 0.50 11.91 194 ILE A CA 1
ATOM 1486 C C . ILE A 1 196 ? 20.268 -5.671 32.240 1.00 13.72 194 ILE A C 1
ATOM 1487 O O . ILE A 1 196 ? 21.073 -6.272 31.493 1.00 15.49 194 ILE A O 1
ATOM 1496 N N . ASN A 1 197 ? 20.022 -4.371 32.146 1.00 13.33 195 ASN A N 1
ATOM 1497 C CA A ASN A 1 197 ? 20.873 -3.479 31.378 0.50 14.95 195 ASN A CA 1
ATOM 1498 C CA B ASN A 1 197 ? 20.996 -3.592 31.420 0.50 13.88 195 ASN A CA 1
ATOM 1499 C C . ASN A 1 197 ? 21.703 -2.688 32.375 1.00 14.60 195 ASN A C 1
ATOM 1500 O O . ASN A 1 197 ? 21.204 -2.352 33.423 1.00 15.59 195 ASN A O 1
ATOM 1509 N N . LEU A 1 198 ? 22.937 -2.356 32.026 1.00 13.29 196 LEU A N 1
ATOM 1510 C CA . LEU A 1 198 ? 23.766 -1.558 32.924 1.00 13.68 196 LEU A CA 1
ATOM 1511 C C . LEU A 1 198 ? 23.350 -0.091 33.040 1.00 16.14 196 LEU A C 1
ATOM 1512 O O . LEU A 1 198 ? 23.729 0.576 34.006 1.00 15.82 196 LEU A O 1
ATOM 1517 N N . SER A 1 199 ? 22.597 0.400 32.044 1.00 13.72 197 SER A N 1
ATOM 1518 C CA . SER A 1 199 ? 21.918 1.742 32.043 1.00 14.97 197 SER A CA 1
ATOM 1519 C C . SER A 1 199 ? 22.786 2.981 31.972 1.00 15.88 197 SER A C 1
ATOM 1520 O O . SER A 1 199 ? 22.508 3.879 31.166 1.00 16.81 197 SER A O 1
ATOM 1523 N N . ALA A 1 200 ? 23.781 3.091 32.838 1.00 14.31 198 ALA A N 1
ATOM 1524 C CA . ALA A 1 200 ? 24.613 4.293 32.862 1.00 15.81 198 ALA A CA 1
ATOM 1525 C C . ALA A 1 200 ? 25.884 4.051 33.613 1.00 18.41 198 ALA A C 1
ATOM 1526 O O . ALA A 1 200 ? 25.890 3.321 34.605 1.00 17.41 198 ALA A O 1
ATOM 1528 N N . PRO A 1 201 ? 26.973 4.704 33.189 1.00 18.42 199 PRO A N 1
ATOM 1529 C CA . PRO A 1 201 ? 28.173 4.561 33.977 1.00 19.53 199 PRO A CA 1
ATOM 1530 C C . PRO A 1 201 ? 27.969 4.855 35.452 1.00 19.61 199 PRO A C 1
ATOM 1531 O O . PRO A 1 201 ? 28.614 4.205 36.265 1.00 20.50 199 PRO A O 1
ATOM 1535 N N . PHE A 1 202 ? 27.059 5.755 35.834 1.00 19.06 200 PHE A N 1
ATOM 1536 C CA . PHE A 1 202 ? 26.886 6.064 37.270 1.00 19.17 200 PHE A CA 1
ATOM 1537 C C . PHE A 1 202 ? 26.369 4.918 38.134 1.00 17.11 200 PHE A C 1
ATOM 1538 O O . PHE A 1 202 ? 26.544 4.916 39.355 1.00 18.59 200 PHE A O 1
ATOM 1546 N N . ILE A 1 203 ? 25.742 3.952 37.478 1.00 15.16 201 ILE A N 1
ATOM 1547 C CA . ILE A 1 203 ? 25.293 2.762 38.175 1.00 17.59 201 ILE A CA 1
ATOM 1548 C C . ILE A 1 203 ? 26.533 2.009 38.694 1.00 17.82 201 ILE A C 1
ATOM 1549 O O . ILE A 1 203 ? 26.570 1.618 39.866 1.00 17.75 201 ILE A O 1
ATOM 1554 N N . MET A 1 204 ? 27.524 1.797 37.824 1.00 16.43 202 MET A N 1
ATOM 1555 C CA . MET A 1 204 ? 28.762 1.127 38.220 1.00 16.96 202 MET A CA 1
ATOM 1556 C C . MET A 1 204 ? 29.606 1.959 39.193 1.00 19.85 202 MET A C 1
ATOM 1557 O O . MET A 1 204 ? 30.283 1.408 40.060 1.00 19.75 202 MET A O 1
ATOM 1562 N N . GLN A 1 205 ? 29.559 3.283 39.057 1.00 20.34 203 GLN A N 1
ATOM 1563 C CA . GLN A 1 205 ? 30.345 4.169 39.916 1.00 21.33 203 GLN A CA 1
ATOM 1564 C C . GLN A 1 205 ? 29.789 4.286 41.335 1.00 20.93 203 GLN A C 1
ATOM 1565 O O . GLN A 1 205 ? 30.559 4.204 42.297 1.00 22.42 203 GLN A O 1
ATOM 1571 N N . PHE A 1 206 ? 28.464 4.398 41.467 1.00 20.95 204 PHE A N 1
ATOM 1572 C CA . PHE A 1 206 ? 27.823 4.741 42.742 1.00 19.45 204 PHE A CA 1
ATOM 1573 C C . PHE A 1 206 ? 26.824 3.718 43.303 1.00 17.65 204 PHE A C 1
ATOM 1574 O O . PHE A 1 206 ? 26.397 3.851 44.456 1.00 21.28 204 PHE A O 1
ATOM 1582 N N . PHE A 1 207 ? 26.421 2.742 42.475 1.00 17.09 205 PHE A N 1
ATOM 1583 C CA . PHE A 1 207 ? 25.486 1.680 42.888 1.00 17.42 205 PHE A CA 1
ATOM 1584 C C . PHE A 1 207 ? 26.085 0.293 42.653 1.00 17.49 205 PHE A C 1
ATOM 1585 O O . PHE A 1 207 ? 25.377 -0.649 42.319 1.00 16.43 205 PHE A O 1
ATOM 1593 N N . SER A 1 208 ? 27.397 0.183 42.848 1.00 18.06 206 SER A N 1
ATOM 1594 C CA . SER A 1 208 ? 28.092 -1.064 42.590 1.00 19.19 206 SER A CA 1
ATOM 1595 C C . SER A 1 208 ? 27.703 -2.139 43.617 1.00 18.84 206 SER A C 1
ATOM 1596 O O . SER A 1 208 ? 27.652 -3.300 43.257 1.00 19.81 206 SER A O 1
ATOM 1599 N N . ALA A 1 209 ? 27.398 -1.753 44.861 1.00 19.13 207 ALA A N 1
ATOM 1600 C CA . ALA A 1 209 ? 27.000 -2.756 45.865 1.00 20.12 207 ALA A CA 1
ATOM 1601 C C . ALA A 1 209 ? 25.685 -3.394 45.449 1.00 19.54 207 ALA A C 1
ATOM 1602 O O . ALA A 1 209 ? 25.537 -4.637 45.498 1.00 18.95 207 ALA A O 1
ATOM 1604 N N . GLN A 1 210 ? 24.743 -2.551 45.037 1.00 15.75 208 GLN A N 1
ATOM 1605 C CA . GLN A 1 210 ? 23.429 -3.023 44.573 1.00 15.10 208 GLN A CA 1
ATOM 1606 C C . GLN A 1 210 ? 23.576 -3.893 43.328 1.00 16.88 208 GLN A C 1
ATOM 1607 O O . GLN A 1 210 ? 22.974 -4.964 43.210 1.00 15.12 208 GLN A O 1
ATOM 1613 N N . LEU A 1 211 ? 24.362 -3.404 42.369 1.00 16.30 209 LEU A N 1
ATOM 1614 C CA . LEU A 1 211 ? 24.624 -4.183 41.172 1.00 13.90 209 LEU A CA 1
ATOM 1615 C C . LEU A 1 211 ? 25.246 -5.534 41.533 1.00 16.03 209 LEU A C 1
ATOM 1616 O O . LEU A 1 211 ? 24.847 -6.575 40.990 1.00 17.58 209 LEU A O 1
ATOM 1621 N N . GLY A 1 212 ? 26.188 -5.528 42.463 1.00 16.68 210 GLY A N 1
ATOM 1622 C CA . GLY A 1 212 ? 26.832 -6.777 42.889 1.00 18.48 210 GLY A CA 1
ATOM 1623 C C . GLY A 1 212 ? 25.871 -7.789 43.501 1.00 17.12 210 GLY A C 1
ATOM 1624 O O . GLY A 1 212 ? 26.074 -8.996 43.356 1.00 20.29 210 GLY A O 1
ATOM 1625 N N . GLU A 1 213 ? 24.853 -7.305 44.203 1.00 16.44 211 GLU A N 1
ATOM 1626 C CA . GLU A 1 213 ? 23.850 -8.191 44.799 1.00 19.98 211 GLU A CA 1
ATOM 1627 C C . GLU A 1 213 ? 23.049 -8.926 43.723 1.00 19.19 211 GLU A C 1
ATOM 1628 O O . GLU A 1 213 ? 22.658 -10.087 43.903 1.00 19.04 211 GLU A O 1
ATOM 1634 N N . VAL A 1 214 ? 22.816 -8.229 42.609 1.00 15.53 212 VAL A N 1
ATOM 1635 C CA . VAL A 1 214 ? 21.928 -8.736 41.560 1.00 14.36 212 VAL A CA 1
ATOM 1636 C C . VAL A 1 214 ? 22.648 -9.578 40.499 1.00 15.83 212 VAL A C 1
ATOM 1637 O O . VAL A 1 214 ? 22.058 -10.508 39.942 1.00 16.02 212 VAL A O 1
ATOM 1641 N N . LEU A 1 215 ? 23.920 -9.301 40.236 1.00 15.21 213 LEU A N 1
ATOM 1642 C CA . LEU A 1 215 ? 24.613 -9.981 39.128 1.00 16.88 213 LEU A CA 1
ATOM 1643 C C . LEU A 1 215 ? 24.623 -11.527 39.177 1.00 15.64 213 LEU A C 1
ATOM 1644 O O . LEU A 1 215 ? 24.425 -12.162 38.158 1.00 15.84 213 LEU A O 1
ATOM 1649 N N . PRO A 1 216 ? 24.846 -12.122 40.363 1.00 17.17 214 PRO A N 1
ATOM 1650 C CA . PRO A 1 216 ? 24.849 -13.603 40.401 1.00 17.76 214 PRO A CA 1
ATOM 1651 C C . PRO A 1 216 ? 23.537 -14.218 39.887 1.00 16.77 214 PRO A C 1
ATOM 1652 O O . PRO A 1 216 ? 23.536 -15.333 39.372 1.00 18.57 214 PRO A O 1
ATOM 1656 N N . TYR A 1 217 ? 22.425 -13.492 40.040 1.00 16.01 215 TYR A N 1
ATOM 1657 C CA . TYR A 1 217 ? 21.112 -14.004 39.629 1.00 15.77 215 TYR A CA 1
ATOM 1658 C C . TYR A 1 217 ? 20.791 -13.603 38.191 1.00 16.27 215 TYR A C 1
ATOM 1659 O O . TYR A 1 217 ? 19.711 -13.896 37.687 1.00 15.80 215 TYR A O 1
ATOM 1668 N N . THR A 1 218 ? 21.710 -12.876 37.549 1.00 14.81 216 THR A N 1
ATOM 1669 C CA . THR A 1 218 ? 21.450 -12.292 36.242 1.00 12.62 216 THR A CA 1
ATOM 1670 C C . THR A 1 218 ? 21.947 -13.232 35.154 1.00 15.43 216 THR A C 1
ATOM 1671 O O . THR A 1 218 ? 23.152 -13.522 35.071 1.00 17.22 216 THR A O 1
ATOM 1675 N N . ASP A 1 219 ? 21.018 -13.728 34.335 1.00 13.84 217 ASP A N 1
ATOM 1676 C CA . ASP A 1 219 ? 21.416 -14.524 33.177 1.00 12.24 217 ASP A CA 1
ATOM 1677 C C . ASP A 1 219 ? 21.992 -13.682 32.025 1.00 14.53 217 ASP A C 1
ATOM 1678 O O . ASP A 1 219 ? 23.066 -14.024 31.504 1.00 17.68 217 ASP A O 1
ATOM 1683 N N . ILE A 1 220 ? 21.330 -12.578 31.648 1.00 11.45 218 ILE A N 1
ATOM 1684 C CA . ILE A 1 220 ? 21.788 -11.831 30.492 1.00 13.62 218 ILE A CA 1
ATOM 1685 C C . ILE A 1 220 ? 22.079 -10.399 30.955 1.00 13.01 218 ILE A C 1
ATOM 1686 O O . ILE A 1 220 ? 21.244 -9.754 31.573 1.00 12.14 218 ILE A O 1
ATOM 1691 N N . ILE A 1 221 ? 23.291 -9.947 30.663 1.00 13.54 219 ILE A N 1
ATOM 1692 C CA . ILE A 1 221 ? 23.701 -8.599 30.945 1.00 15.62 219 ILE A CA 1
ATOM 1693 C C . ILE A 1 221 ? 23.837 -7.884 29.610 1.00 15.61 219 ILE A C 1
ATOM 1694 O O . ILE A 1 221 ? 24.559 -8.347 28.728 1.00 15.00 219 ILE A O 1
ATOM 1699 N N . VAL A 1 222 ? 23.137 -6.756 29.471 1.00 12.86 220 VAL A N 1
ATOM 1700 C CA . VAL A 1 222 ? 23.154 -5.984 28.220 1.00 13.91 220 VAL A CA 1
ATOM 1701 C C . VAL A 1 222 ? 23.704 -4.591 28.562 1.00 13.81 220 VAL A C 1
ATOM 1702 O O . VAL A 1 222 ? 23.373 -4.020 29.610 1.00 14.12 220 VAL A O 1
ATOM 1706 N N . ALA A 1 223 ? 24.591 -4.061 27.712 1.00 13.95 221 ALA A N 1
ATOM 1707 C CA . ALA A 1 223 ? 25.109 -2.704 27.902 1.00 13.32 221 ALA A CA 1
ATOM 1708 C C . ALA A 1 223 ? 25.621 -2.151 26.591 1.00 15.22 221 ALA A C 1
ATOM 1709 O O . ALA A 1 223 ? 25.637 -2.840 25.599 1.00 15.80 221 ALA A O 1
ATOM 1711 N N . ASN A 1 224 ? 26.019 -0.892 26.598 1.00 15.08 222 ASN A N 1
ATOM 1712 C CA . ASN A 1 224 ? 26.742 -0.342 25.466 1.00 14.24 222 ASN A CA 1
ATOM 1713 C C . ASN A 1 224 ? 28.253 -0.336 25.703 1.00 18.15 222 ASN A C 1
ATOM 1714 O O . ASN A 1 224 ? 28.732 -0.764 26.754 1.00 15.97 222 ASN A O 1
ATOM 1719 N N . ARG A 1 225 ? 28.992 0.212 24.739 1.00 19.38 223 ARG A N 1
ATOM 1720 C CA . ARG A 1 225 ? 30.460 0.196 24.779 1.00 19.63 223 ARG A CA 1
ATOM 1721 C C . ARG A 1 225 ? 30.980 0.933 26.030 1.00 19.02 223 ARG A C 1
ATOM 1722 O O . ARG A 1 225 ? 31.891 0.465 26.737 1.00 20.70 223 ARG A O 1
ATOM 1730 N N . HIS A 1 226 ? 30.383 2.082 26.309 1.00 16.60 224 HIS A N 1
ATOM 1731 C CA . HIS A 1 226 ? 30.833 2.913 27.403 1.00 20.59 224 HIS A CA 1
ATOM 1732 C C . HIS A 1 226 ? 30.615 2.250 28.768 1.00 19.82 224 HIS A C 1
ATOM 1733 O O . HIS A 1 226 ? 31.519 2.251 29.617 1.00 20.34 224 HIS A O 1
ATOM 1740 N N . GLU A 1 227 ? 29.419 1.693 28.957 1.00 15.69 225 GLU A N 1
ATOM 1741 C CA . GLU A 1 227 ? 29.056 1.004 30.182 1.00 16.22 225 GLU A CA 1
ATOM 1742 C C . GLU A 1 227 ? 29.925 -0.229 30.344 1.00 18.66 225 GLU A C 1
ATOM 1743 O O . GLU A 1 227 ? 30.291 -0.562 31.469 1.00 17.35 225 GLU A O 1
ATOM 1749 N N . ALA A 1 228 ? 30.257 -0.908 29.249 1.00 16.18 226 ALA A N 1
ATOM 1750 C CA . ALA A 1 228 ? 31.138 -2.070 29.351 1.00 14.90 226 ALA A CA 1
ATOM 1751 C C . ALA A 1 228 ? 32.513 -1.662 29.886 1.00 18.50 226 ALA A C 1
ATOM 1752 O O . ALA A 1 228 ? 33.083 -2.335 30.769 1.00 18.76 226 ALA A O 1
ATOM 1754 N N . LYS A 1 229 ? 33.054 -0.555 29.369 1.00 19.78 227 LYS A N 1
ATOM 1755 C CA . LYS A 1 229 ? 34.330 -0.064 29.893 1.00 18.52 227 LYS A CA 1
ATOM 1756 C C . LYS A 1 229 ? 34.217 0.357 31.364 1.00 18.98 227 LYS A C 1
ATOM 1757 O O . LYS A 1 229 ? 35.165 0.154 32.130 1.00 21.44 227 LYS A O 1
ATOM 1763 N N . GLU A 1 230 ? 33.079 0.932 31.743 1.00 17.68 228 GLU A N 1
ATOM 1764 C CA . GLU A 1 230 ? 32.889 1.343 33.137 1.00 18.28 228 GLU A CA 1
ATOM 1765 C C . GLU A 1 230 ? 32.797 0.119 34.045 1.00 19.89 228 GLU A C 1
ATOM 1766 O O . GLU A 1 230 ? 33.298 0.153 35.170 1.00 20.38 228 GLU A O 1
ATOM 1772 N N . PHE A 1 231 ? 32.157 -0.939 33.544 1.00 19.85 229 PHE A N 1
ATOM 1773 C CA . PHE A 1 231 ? 32.057 -2.233 34.239 1.00 19.03 229 PHE A CA 1
ATOM 1774 C C . PHE A 1 231 ? 33.443 -2.835 34.447 1.00 18.77 229 PHE A C 1
ATOM 1775 O O . PHE A 1 231 ? 33.764 -3.293 35.551 1.00 21.19 229 PHE A O 1
ATOM 1783 N N . ALA A 1 232 ? 34.274 -2.815 33.403 1.00 21.17 230 ALA A N 1
ATOM 1784 C CA . ALA A 1 232 ? 35.690 -3.186 33.540 1.00 21.09 230 ALA A CA 1
ATOM 1785 C C . ALA A 1 232 ? 36.387 -2.383 34.629 1.00 23.08 230 ALA A C 1
ATOM 1786 O O . ALA A 1 232 ? 37.091 -2.971 35.451 1.00 25.09 230 ALA A O 1
ATOM 1788 N N . ASN A 1 233 ? 36.177 -1.061 34.667 1.00 24.77 231 ASN A N 1
ATOM 1789 C CA A ASN A 1 233 ? 36.780 -0.183 35.686 0.50 25.97 231 ASN A CA 1
ATOM 1790 C CA B ASN A 1 233 ? 36.793 -0.212 35.692 0.50 26.39 231 ASN A CA 1
ATOM 1791 C C . ASN A 1 233 ? 36.334 -0.584 37.101 1.00 26.75 231 ASN A C 1
ATOM 1792 O O . ASN A 1 233 ? 37.156 -0.667 38.027 1.00 26.94 231 ASN A O 1
ATOM 1801 N N . MET A 1 234 ? 35.028 -0.822 37.252 1.00 26.85 232 MET A N 1
ATOM 1802 C CA . MET A 1 234 ? 34.431 -1.267 38.511 1.00 27.34 232 MET A CA 1
ATOM 1803 C C . MET A 1 234 ? 35.059 -2.580 38.983 1.00 30.85 232 MET A C 1
ATOM 1804 O O . MET A 1 234 ? 35.374 -2.745 40.163 1.00 30.13 232 MET A O 1
ATOM 1809 N N . MET A 1 235 ? 35.257 -3.495 38.044 1.00 28.94 233 MET A N 1
ATOM 1810 C CA . MET A 1 235 ? 35.833 -4.801 38.336 1.00 27.09 233 MET A CA 1
ATOM 1811 C C . MET A 1 235 ? 37.351 -4.781 38.547 1.00 29.56 233 MET A C 1
ATOM 1812 O O . MET A 1 235 ? 37.936 -5.776 38.991 1.00 34.33 233 MET A O 1
ATOM 1817 N N . LYS A 1 236 ? 37.980 -3.650 38.230 1.00 26.80 234 LYS A N 1
ATOM 1818 C CA . LYS A 1 236 ? 39.435 -3.465 38.221 1.00 31.42 234 LYS A CA 1
ATOM 1819 C C . LYS A 1 236 ? 40.135 -4.295 37.148 1.00 32.83 234 LYS A C 1
ATOM 1820 O O . LYS A 1 236 ? 41.328 -4.582 37.244 1.00 33.48 234 LYS A O 1
ATOM 1826 N N . TRP A 1 237 ? 39.380 -4.641 36.104 1.00 30.59 235 TRP A N 1
ATOM 1827 C CA . TRP A 1 237 ? 39.936 -5.316 34.945 1.00 29.65 235 TRP A CA 1
ATOM 1828 C C . TRP A 1 237 ? 40.710 -4.345 34.065 1.00 31.54 235 TRP A C 1
ATOM 1829 O O . TRP A 1 237 ? 40.155 -3.334 33.577 1.00 31.73 235 TRP A O 1
ATOM 1840 N N . ASP A 1 238 ? 41.955 -4.704 33.793 1.00 30.35 236 ASP A N 1
ATOM 1841 C CA . ASP A 1 238 ? 42.843 -3.857 33.018 1.00 31.39 236 ASP A CA 1
ATOM 1842 C C . ASP A 1 238 ? 42.674 -4.086 31.509 1.00 31.05 236 ASP A C 1
ATOM 1843 O O . ASP A 1 238 ? 43.574 -4.615 30.838 1.00 35.75 236 ASP A O 1
ATOM 1848 N N . THR A 1 239 ? 41.522 -3.664 30.979 1.00 27.50 237 THR A N 1
ATOM 1849 C CA . THR A 1 239 ? 41.220 -3.852 29.563 1.00 29.34 237 THR A CA 1
ATOM 1850 C C . THR A 1 239 ? 40.115 -2.909 29.135 1.00 28.31 237 THR A C 1
ATOM 1851 O O . THR A 1 239 ? 39.160 -2.682 29.885 1.00 29.11 237 THR A O 1
ATOM 1855 N N . ASP A 1 240 ? 40.278 -2.337 27.942 1.00 30.35 238 ASP A N 1
ATOM 1856 C CA . ASP A 1 240 ? 39.208 -1.576 27.272 1.00 27.49 238 ASP A CA 1
ATOM 1857 C C . ASP A 1 240 ? 38.700 -2.308 26.030 1.00 27.87 238 ASP A C 1
ATOM 1858 O O . ASP A 1 240 ? 37.985 -1.731 25.198 1.00 28.75 238 ASP A O 1
ATOM 1863 N N . CYS A 1 241 ? 39.073 -3.575 25.904 1.00 26.43 239 CYS A N 1
ATOM 1864 C CA A CYS A 1 241 ? 38.646 -4.409 24.802 0.50 24.47 239 CYS A CA 1
ATOM 1865 C CA B CYS A 1 241 ? 38.607 -4.383 24.780 0.50 23.28 239 CYS A CA 1
ATOM 1866 C C . CYS A 1 241 ? 37.267 -4.996 25.092 1.00 24.08 239 CYS A C 1
ATOM 1867 O O . CYS A 1 241 ? 37.134 -5.835 25.976 1.00 23.61 239 CYS A O 1
ATOM 1872 N N . VAL A 1 242 ? 36.257 -4.551 24.347 1.00 24.06 240 VAL A N 1
ATOM 1873 C CA . VAL A 1 242 ? 34.884 -4.943 24.620 1.00 23.75 240 VAL A CA 1
ATOM 1874 C C . VAL A 1 242 ? 34.670 -6.448 24.534 1.00 22.50 240 VAL A C 1
ATOM 1875 O O . VAL A 1 242 ? 33.924 -7.021 25.347 1.00 22.05 240 VAL A O 1
ATOM 1879 N N . GLU A 1 243 ? 35.323 -7.098 23.571 1.00 22.52 241 GLU A N 1
ATOM 1880 C CA . GLU A 1 243 ? 35.239 -8.551 23.472 1.00 22.49 241 GLU A CA 1
ATOM 1881 C C . GLU A 1 243 ? 35.784 -9.195 24.751 1.00 21.66 241 GLU A C 1
ATOM 1882 O O . GLU A 1 243 ? 35.160 -10.098 25.289 1.00 24.54 241 GLU A O 1
ATOM 1888 N N . GLU A 1 244 ? 36.917 -8.711 25.238 1.00 21.03 242 GLU A N 1
ATOM 1889 C CA . GLU A 1 244 ? 37.540 -9.287 26.450 1.00 23.10 242 GLU A CA 1
ATOM 1890 C C . GLU A 1 244 ? 36.676 -9.013 27.683 1.00 23.41 242 GLU A C 1
ATOM 1891 O O . GLU A 1 244 ? 36.480 -9.886 28.518 1.00 22.72 242 GLU A O 1
ATOM 1897 N N . ILE A 1 245 ? 36.124 -7.805 27.777 1.00 19.54 243 ILE A N 1
ATOM 1898 C CA . ILE A 1 245 ? 35.214 -7.480 28.885 1.00 20.39 243 ILE A CA 1
ATOM 1899 C C . ILE A 1 245 ? 34.021 -8.427 28.893 1.00 22.36 243 ILE A C 1
ATOM 1900 O O . ILE A 1 245 ? 33.633 -8.943 29.952 1.00 21.89 243 ILE A O 1
ATOM 1905 N N . ALA A 1 246 ? 33.436 -8.667 27.722 1.00 20.11 244 ALA A N 1
ATOM 1906 C CA . ALA A 1 246 ? 32.327 -9.616 27.595 1.00 19.71 244 ALA A CA 1
ATOM 1907 C C . ALA A 1 246 ? 32.720 -11.048 28.020 1.00 18.55 244 ALA A C 1
ATOM 1908 O O . ALA A 1 246 ? 31.984 -11.682 28.787 1.00 18.60 244 ALA A O 1
ATOM 1910 N N . ARG A 1 247 ? 33.876 -11.531 27.548 1.00 17.98 245 ARG A N 1
ATOM 1911 C CA . ARG A 1 247 ? 34.406 -12.845 27.922 1.00 22.54 245 ARG A CA 1
ATOM 1912 C C . ARG A 1 247 ? 34.476 -12.957 29.438 1.00 23.20 245 ARG A C 1
ATOM 1913 O O . ARG A 1 247 ? 34.006 -13.943 30.033 1.00 22.72 245 ARG A O 1
ATOM 1921 N N . ARG A 1 248 ? 35.070 -11.952 30.066 1.00 21.20 246 ARG A N 1
ATOM 1922 C CA . ARG A 1 248 ? 35.239 -11.976 31.524 1.00 23.52 246 ARG A CA 1
ATOM 1923 C C . ARG A 1 248 ? 33.887 -11.834 32.279 1.00 22.75 246 ARG A C 1
ATOM 1924 O O . ARG A 1 248 ? 33.712 -12.385 33.374 1.00 22.71 246 ARG A O 1
ATOM 1932 N N . ALA A 1 249 ? 32.932 -11.095 31.731 1.00 18.49 247 ALA A N 1
ATOM 1933 C CA . ALA A 1 249 ? 31.633 -10.963 32.421 1.00 16.54 247 ALA A CA 1
ATOM 1934 C C . ALA A 1 249 ? 30.894 -12.283 32.360 1.00 21.87 247 ALA A C 1
ATOM 1935 O O . ALA A 1 249 ? 30.034 -12.564 33.195 1.00 23.04 247 ALA A O 1
ATOM 1937 N N . VAL A 1 250 ? 31.230 -13.102 31.371 1.00 21.57 248 VAL A N 1
ATOM 1938 C CA . VAL A 1 250 ? 30.627 -14.421 31.276 1.00 23.40 248 VAL A CA 1
ATOM 1939 C C . VAL A 1 250 ? 31.167 -15.334 32.377 1.00 22.16 248 VAL A C 1
ATOM 1940 O O . VAL A 1 250 ? 30.380 -15.973 33.086 1.00 25.09 248 VAL A O 1
ATOM 1944 N N . SER A 1 251 ? 32.491 -15.364 32.538 1.00 22.47 249 SER A N 1
ATOM 1945 C CA . SER A 1 251 ? 33.110 -16.419 33.338 1.00 25.06 249 SER A CA 1
ATOM 1946 C C . SER A 1 251 ? 33.653 -15.962 34.697 1.00 27.79 249 SER A C 1
ATOM 1947 O O . SER A 1 251 ? 33.995 -16.801 35.553 1.00 31.34 249 SER A O 1
ATOM 1950 N N . GLU A 1 252 ? 33.766 -14.655 34.899 1.00 24.54 250 GLU A N 1
ATOM 1951 C CA . GLU A 1 252 ? 34.436 -14.156 36.078 1.00 26.25 250 GLU A CA 1
ATOM 1952 C C . GLU A 1 252 ? 33.473 -13.476 37.037 1.00 26.74 250 GLU A C 1
ATOM 1953 O O . GLU A 1 252 ? 33.726 -13.433 38.230 1.00 32.02 250 GLU A O 1
ATOM 1959 N N . VAL A 1 253 ? 32.373 -12.953 36.516 1.00 23.22 251 VAL A N 1
ATOM 1960 C CA . VAL A 1 253 ? 31.358 -12.329 37.348 1.00 20.36 251 VAL A CA 1
ATOM 1961 C C . VAL A 1 253 ? 30.486 -13.434 37.914 1.00 23.87 251 VAL A C 1
ATOM 1962 O O . VAL A 1 253 ? 30.002 -14.287 37.164 1.00 22.83 251 VAL A O 1
ATOM 1966 N N . PRO A 1 254 ? 30.285 -13.428 39.248 1.00 27.12 252 PRO A N 1
ATOM 1967 C CA . PRO A 1 254 ? 29.567 -14.521 39.918 1.00 28.92 252 PRO A CA 1
ATOM 1968 C C . PRO A 1 254 ? 28.266 -14.831 39.178 1.00 23.88 252 PRO A C 1
ATOM 1969 O O . PRO A 1 254 ? 27.595 -13.909 38.731 1.00 22.50 252 PRO A O 1
ATOM 1973 N N . TYR A 1 255 ? 27.965 -16.120 39.022 1.00 23.63 253 TYR A N 1
ATOM 1974 C CA . TYR A 1 255 ? 26.740 -16.556 38.355 1.00 21.97 253 TYR A CA 1
ATOM 1975 C C . TYR A 1 255 ? 26.273 -17.861 38.988 1.00 19.66 253 TYR A C 1
ATOM 1976 O O . TYR A 1 255 ? 27.028 -18.838 39.029 1.00 23.41 253 TYR A O 1
ATOM 1985 N N . THR A 1 256 ? 25.034 -17.855 39.471 1.00 19.03 254 THR A N 1
ATOM 1986 C CA . THR A 1 256 ? 24.465 -19.031 40.141 1.00 22.24 254 THR A CA 1
ATOM 1987 C C . THR A 1 256 ? 23.284 -19.628 39.368 1.00 19.57 254 THR A C 1
ATOM 1988 O O . THR A 1 256 ? 22.557 -20.474 39.888 1.00 22.75 254 THR A O 1
ATOM 1992 N N . GLY A 1 257 ? 23.074 -19.179 38.132 1.00 19.65 255 GLY A N 1
ATOM 1993 C CA . GLY A 1 257 ? 21.959 -19.691 37.344 1.00 20.25 255 GLY A CA 1
ATOM 1994 C C . GLY A 1 257 ? 22.288 -20.924 36.528 1.00 20.12 255 GLY A C 1
ATOM 1995 O O . GLY A 1 257 ? 23.415 -21.406 36.530 1.00 22.01 255 GLY A O 1
ATOM 1996 N N . THR A 1 258 ? 21.279 -21.410 35.806 1.00 21.13 256 THR A N 1
ATOM 1997 C CA . THR A 1 258 ? 21.392 -22.636 35.032 1.00 22.46 256 THR A CA 1
ATOM 1998 C C . THR A 1 258 ? 21.110 -22.428 33.547 1.00 24.76 256 THR A C 1
ATOM 1999 O O . THR A 1 258 ? 21.474 -23.294 32.730 1.00 25.08 256 THR A O 1
ATOM 2003 N N . LYS A 1 259 ? 20.468 -21.298 33.199 1.00 21.50 257 LYS A N 1
ATOM 2004 C CA . LYS A 1 259 ? 20.120 -21.015 31.787 1.00 22.15 257 LYS A CA 1
ATOM 2005 C C . LYS A 1 259 ? 21.348 -20.701 30.943 1.00 22.75 257 LYS A C 1
ATOM 2006 O O . LYS A 1 259 ? 21.341 -20.958 29.752 1.00 22.07 257 LYS A O 1
ATOM 2012 N N . GLY A 1 260 ? 22.374 -20.127 31.566 1.00 21.29 258 GLY A N 1
ATOM 2013 C CA . GLY A 1 260 ? 23.642 -19.817 30.905 1.00 20.10 258 GLY A CA 1
ATOM 2014 C C . GLY A 1 260 ? 23.747 -18.305 30.889 1.00 18.84 258 GLY A C 1
ATOM 2015 O O . GLY A 1 260 ? 22.783 -17.605 30.557 1.00 21.47 258 GLY A O 1
ATOM 2016 N N . ARG A 1 261 ? 24.909 -17.801 31.280 1.00 19.30 259 ARG A N 1
ATOM 2017 C CA . ARG A 1 261 ? 25.190 -16.367 31.270 1.00 18.74 259 ARG A CA 1
ATOM 2018 C C . ARG A 1 261 ? 25.491 -15.883 29.846 1.00 19.16 259 ARG A C 1
ATOM 2019 O O . ARG A 1 261 ? 26.271 -16.509 29.116 1.00 20.89 259 ARG A O 1
ATOM 2027 N N . VAL A 1 262 ? 24.836 -14.788 29.451 1.00 16.08 260 VAL A N 1
ATOM 2028 C CA . VAL A 1 262 ? 24.996 -14.184 28.128 1.00 15.60 260 VAL A CA 1
ATOM 2029 C C . VAL A 1 262 ? 25.368 -12.723 28.371 1.00 16.19 260 VAL A C 1
ATOM 2030 O O . VAL A 1 262 ? 24.782 -12.070 29.242 1.00 17.55 260 VAL A O 1
ATOM 2034 N N . VAL A 1 263 ? 26.303 -12.192 27.590 1.00 16.05 261 VAL A N 1
ATOM 2035 C CA . VAL A 1 263 ? 26.644 -10.788 27.692 1.00 18.07 261 VAL A CA 1
ATOM 2036 C C . VAL A 1 263 ? 26.520 -10.179 26.299 1.00 17.43 261 VAL A C 1
ATOM 2037 O O . VAL A 1 263 ? 27.023 -10.743 25.320 1.00 17.68 261 VAL A O 1
ATOM 2041 N N . VAL A 1 264 ? 25.843 -9.033 26.210 1.00 14.83 262 VAL A N 1
ATOM 2042 C CA . VAL A 1 264 ? 25.595 -8.372 24.926 1.00 13.50 262 VAL A CA 1
ATOM 2043 C C . VAL A 1 264 ? 26.007 -6.914 25.070 1.00 14.51 262 VAL A C 1
ATOM 2044 O O . VAL A 1 264 ? 25.401 -6.194 25.860 1.00 16.24 262 VAL A O 1
ATOM 2048 N N . PHE A 1 265 ? 27.006 -6.470 24.314 1.00 13.03 263 PHE A N 1
ATOM 2049 C CA . PHE A 1 265 ? 27.472 -5.077 24.369 1.00 14.19 263 PHE A CA 1
ATOM 2050 C C . PHE A 1 265 ? 27.347 -4.465 22.978 1.00 13.55 263 PHE A C 1
ATOM 2051 O O . PHE A 1 265 ? 28.010 -4.909 22.024 1.00 15.28 263 PHE A O 1
ATOM 2059 N N . THR A 1 266 ? 26.503 -3.448 22.875 1.00 13.82 264 THR A N 1
ATOM 2060 C CA . THR A 1 266 ? 26.298 -2.750 21.618 1.00 12.69 264 THR A CA 1
ATOM 2061 C C . THR A 1 266 ? 27.376 -1.689 21.425 1.00 16.14 264 THR A C 1
ATOM 2062 O O . THR A 1 266 ? 27.959 -1.176 22.398 1.00 16.13 264 THR A O 1
ATOM 2066 N N . ARG A 1 267 ? 27.623 -1.369 20.145 1.00 16.20 265 ARG A N 1
ATOM 2067 C CA . ARG A 1 267 ? 28.728 -0.501 19.787 1.00 15.89 265 ARG A CA 1
ATOM 2068 C C . ARG A 1 267 ? 28.363 0.528 18.723 1.00 14.93 265 ARG A C 1
ATOM 2069 O O . ARG A 1 267 ? 29.185 0.858 17.885 1.00 15.53 265 ARG A O 1
ATOM 2077 N N . ASP A 1 268 ? 27.164 1.096 18.842 1.00 13.44 266 ASP A N 1
ATOM 2078 C CA . ASP A 1 268 ? 26.568 1.994 17.808 1.00 14.18 266 ASP A CA 1
ATOM 2079 C C . ASP A 1 268 ? 26.712 1.460 16.367 1.00 14.71 266 ASP A C 1
ATOM 2080 O O . ASP A 1 268 ? 26.080 0.434 16.059 1.00 16.23 266 ASP A O 1
ATOM 2085 N N . ILE A 1 269 ? 27.564 2.064 15.519 1.00 13.01 267 ILE A N 1
ATOM 2086 C CA . ILE A 1 269 ? 27.698 1.588 14.118 1.00 13.28 267 ILE A CA 1
ATOM 2087 C C . ILE A 1 269 ? 28.626 0.360 14.033 1.00 18.82 267 ILE A C 1
ATOM 2088 O O . ILE A 1 269 ? 28.630 -0.356 13.034 1.00 17.44 267 ILE A O 1
ATOM 2093 N N . GLU A 1 270 ? 29.389 0.100 15.097 1.00 17.05 268 GLU A N 1
ATOM 2094 C CA . GLU A 1 270 ? 30.266 -1.060 15.069 1.00 17.32 268 GLU A CA 1
ATOM 2095 C C . GLU A 1 270 ? 29.511 -2.284 15.549 1.00 13.70 268 GLU A C 1
ATOM 2096 O O . GLU A 1 270 ? 28.437 -2.198 16.142 1.00 15.59 268 GLU A O 1
ATOM 2102 N N . SER A 1 271 ? 30.110 -3.453 15.334 1.00 17.35 269 SER A N 1
ATOM 2103 C CA . SER A 1 271 ? 29.369 -4.680 15.633 1.00 15.30 269 SER A CA 1
ATOM 2104 C C . SER A 1 271 ? 29.024 -4.892 17.121 1.00 16.39 269 SER A C 1
ATOM 2105 O O . SER A 1 271 ? 29.732 -4.437 18.026 1.00 16.93 269 SER A O 1
ATOM 2108 N N . THR A 1 272 ? 27.895 -5.550 17.350 1.00 15.85 270 THR A N 1
ATOM 2109 C CA . THR A 1 272 ? 27.465 -5.899 18.668 1.00 14.91 270 THR A CA 1
ATOM 2110 C C . THR A 1 272 ? 28.245 -7.134 19.127 1.00 15.56 270 THR A C 1
ATOM 2111 O O . THR A 1 272 ? 28.408 -8.099 18.374 1.00 18.16 270 THR A O 1
ATOM 2115 N N . VAL A 1 273 ? 28.731 -7.066 20.355 1.00 14.88 271 VAL A N 1
ATOM 2116 C CA . VAL A 1 273 ? 29.545 -8.157 20.941 1.00 15.98 271 VAL A CA 1
ATOM 2117 C C . VAL A 1 273 ? 28.597 -9.093 21.711 1.00 15.80 271 VAL A C 1
ATOM 2118 O O . VAL A 1 273 ? 27.786 -8.640 22.502 1.00 16.45 271 VAL A O 1
ATOM 2122 N N . LEU A 1 274 ? 28.651 -10.368 21.389 1.00 18.48 272 LEU A N 1
ATOM 2123 C CA . LEU A 1 274 ? 27.754 -11.367 21.956 1.00 16.58 272 LEU A CA 1
ATOM 2124 C C . LEU A 1 274 ? 28.618 -12.472 22.554 1.00 18.17 272 LEU A C 1
ATOM 2125 O O . LEU A 1 274 ? 29.354 -13.130 21.832 1.00 21.70 272 LEU A O 1
ATOM 2130 N N . ALA A 1 275 ? 28.557 -12.660 23.874 1.00 18.00 273 ALA A N 1
ATOM 2131 C CA . ALA A 1 275 ? 29.416 -13.686 24.520 1.00 18.98 273 ALA A CA 1
ATOM 2132 C C . ALA A 1 275 ? 28.613 -14.629 25.371 1.00 19.07 273 ALA A C 1
ATOM 2133 O O . ALA A 1 275 ? 27.678 -14.214 26.063 1.00 18.48 273 ALA A O 1
ATOM 2135 N N . THR A 1 276 ? 29.012 -15.904 25.335 1.00 21.00 274 THR A N 1
ATOM 2136 C CA . THR A 1 276 ? 28.442 -16.925 26.205 1.00 22.45 274 THR A CA 1
ATOM 2137 C C . THR A 1 276 ? 29.597 -17.839 26.631 1.00 25.12 274 THR A C 1
ATOM 2138 O O . THR A 1 276 ? 30.749 -17.623 26.229 1.00 24.48 274 THR A O 1
ATOM 2142 N N . LYS A 1 277 ? 29.306 -18.866 27.434 1.00 24.49 275 LYS A N 1
ATOM 2143 C CA . LYS A 1 277 ? 30.345 -19.826 27.809 1.00 27.03 275 LYS A CA 1
ATOM 2144 C C . LYS A 1 277 ? 30.983 -20.438 26.566 1.00 27.01 275 LYS A C 1
ATOM 2145 O O . LYS A 1 277 ? 32.101 -20.959 26.635 1.00 29.62 275 LYS A O 1
ATOM 2151 N N . ASP A 1 278 ? 30.263 -20.392 25.440 1.00 26.94 276 ASP A N 1
ATOM 2152 C CA . ASP A 1 278 ? 30.698 -21.070 24.208 1.00 30.78 276 ASP A CA 1
ATOM 2153 C C . ASP A 1 278 ? 31.680 -20.263 23.381 1.00 29.65 276 ASP A C 1
ATOM 2154 O O . ASP A 1 278 ? 32.247 -20.776 22.416 1.00 32.49 276 ASP A O 1
ATOM 2159 N N . GLY A 1 279 ? 31.866 -18.995 23.745 1.00 25.56 277 GLY A N 1
ATOM 2160 C CA . GLY A 1 279 ? 32.780 -18.112 23.033 1.00 25.94 277 GLY A CA 1
ATOM 2161 C C . GLY A 1 279 ? 32.183 -16.727 22.806 1.00 25.32 277 GLY A C 1
ATOM 2162 O O . GLY A 1 279 ? 31.084 -16.419 23.262 1.00 23.44 277 GLY A O 1
ATOM 2163 N N . VAL A 1 280 ? 32.925 -15.898 22.092 1.00 26.01 278 VAL A N 1
ATOM 2164 C CA . VAL A 1 280 ? 32.529 -14.536 21.800 1.00 24.16 278 VAL A CA 1
ATOM 2165 C C . VAL A 1 280 ? 32.375 -14.388 20.295 1.00 23.56 278 VAL A C 1
ATOM 2166 O O . VAL A 1 280 ? 33.255 -14.813 19.542 1.00 27.06 278 VAL A O 1
ATOM 2170 N N . GLU A 1 281 ? 31.260 -13.788 19.871 1.00 24.17 279 GLU A N 1
ATOM 2171 C CA . GLU A 1 281 ? 31.017 -13.492 18.464 1.00 24.99 279 GLU A CA 1
ATOM 2172 C C . GLU A 1 281 ? 30.685 -12.012 18.323 1.00 23.22 279 GLU A C 1
ATOM 2173 O O . GLU A 1 281 ? 30.388 -11.315 19.302 1.00 20.88 279 GLU A O 1
ATOM 2179 N N . THR A 1 282 ? 30.729 -11.534 17.088 1.00 23.88 280 THR A N 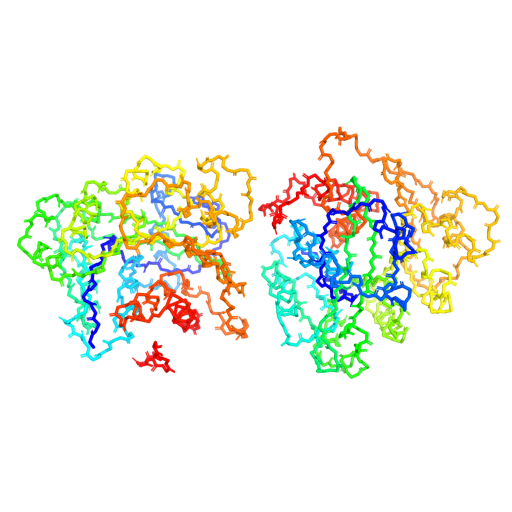1
ATOM 2180 C CA . THR A 1 282 ? 30.261 -10.191 16.799 1.00 24.27 280 THR A CA 1
ATOM 2181 C C . THR A 1 282 ? 29.123 -10.282 15.794 1.00 24.13 280 THR A C 1
ATOM 2182 O O . THR A 1 282 ? 29.132 -11.120 14.886 1.00 25.87 280 THR A O 1
ATOM 2186 N N . VAL A 1 283 ? 28.130 -9.421 15.994 1.00 19.76 281 VAL A N 1
ATOM 2187 C CA . VAL A 1 283 ? 26.983 -9.345 15.117 1.00 19.44 281 VAL A CA 1
ATOM 2188 C C . VAL A 1 283 ? 26.989 -7.986 14.406 1.00 19.99 281 VAL A C 1
ATOM 2189 O O . VAL A 1 283 ? 26.780 -6.949 15.052 1.00 18.13 281 VAL A O 1
ATOM 2193 N N . PRO A 1 284 ? 27.196 -7.978 13.080 1.00 17.22 282 PRO A N 1
ATOM 2194 C CA . PRO A 1 284 ? 27.312 -6.695 12.360 1.00 15.40 282 PRO A CA 1
ATOM 2195 C C . PRO A 1 284 ? 26.045 -5.877 12.412 1.00 19.93 282 PRO A C 1
ATOM 2196 O O . PRO A 1 284 ? 24.929 -6.413 12.437 1.00 20.39 282 PRO A O 1
ATOM 2200 N N . VAL A 1 285 ? 26.231 -4.572 12.449 1.00 18.79 283 VAL A N 1
ATOM 2201 C CA . VAL A 1 285 ? 25.103 -3.650 12.403 1.00 16.70 283 VAL A CA 1
ATOM 2202 C C . VAL A 1 285 ? 24.927 -3.253 10.929 1.00 18.85 283 VAL A C 1
ATOM 2203 O O . VAL A 1 285 ? 25.893 -2.808 10.277 1.00 20.11 283 VAL A O 1
ATOM 2207 N N . PRO A 1 286 ? 23.701 -3.406 10.381 1.00 20.99 284 PRO A N 1
ATOM 2208 C CA . PRO A 1 286 ? 23.503 -3.067 8.969 1.00 22.51 284 PRO A CA 1
ATOM 2209 C C . PRO A 1 286 ? 23.840 -1.599 8.664 1.00 21.25 284 PRO A C 1
ATOM 2210 O O . PRO A 1 286 ? 23.544 -0.716 9.463 1.00 20.17 284 PRO A O 1
ATOM 2214 N N . GLN A 1 287 ? 24.487 -1.362 7.537 1.00 24.35 285 GLN A N 1
ATOM 2215 C CA . GLN A 1 287 ? 24.837 -0.014 7.107 1.00 26.01 285 GLN A CA 1
ATOM 2216 C C . GLN A 1 287 ? 23.589 0.861 7.067 1.00 29.32 285 GLN A C 1
ATOM 2217 O O . GLN A 1 287 ? 22.524 0.413 6.613 1.00 31.89 285 GLN A O 1
ATOM 2223 N N . LEU A 1 288 ? 23.719 2.091 7.565 1.00 28.53 286 LEU A N 1
ATOM 2224 C CA . LEU A 1 288 ? 22.625 3.060 7.555 1.00 30.77 286 LEU A CA 1
ATOM 2225 C C . LEU A 1 288 ? 23.207 4.418 7.192 1.00 32.32 286 LEU A C 1
ATOM 2226 O O . LEU A 1 288 ? 24.213 4.826 7.777 1.00 33.06 286 LEU A O 1
ATOM 2231 N N . ASP A 1 289 ? 22.590 5.103 6.225 1.00 34.17 287 ASP A N 1
ATOM 2232 C CA . ASP A 1 289 ? 22.972 6.474 5.876 1.00 36.82 287 ASP A CA 1
ATOM 2233 C C . ASP A 1 289 ? 22.753 7.405 7.060 1.00 33.32 287 ASP A C 1
ATOM 2234 O O . ASP A 1 289 ? 21.616 7.575 7.534 1.00 33.07 287 ASP A O 1
ATOM 2239 N N . GLN A 1 290 ? 23.848 8.001 7.527 1.00 33.63 288 GLN A N 1
ATOM 2240 C CA . GLN A 1 290 ? 23.850 8.757 8.786 1.00 34.08 288 GLN A CA 1
ATOM 2241 C C . GLN A 1 290 ? 23.003 10.017 8.738 1.00 34.97 288 GLN A C 1
ATOM 2242 O O . GLN A 1 290 ? 22.632 10.567 9.780 1.00 35.96 288 GLN A O 1
ATOM 2248 N N . ASP A 1 291 ? 22.682 10.458 7.525 1.00 38.13 289 ASP A N 1
ATOM 2249 C CA . ASP A 1 291 ? 21.757 11.564 7.327 1.00 38.61 289 ASP A CA 1
ATOM 2250 C C . ASP A 1 291 ? 20.308 11.181 7.657 1.00 37.86 289 ASP A C 1
ATOM 2251 O O . ASP A 1 291 ? 19.435 12.046 7.752 1.00 38.56 289 ASP A O 1
ATOM 2256 N N . LYS A 1 292 ? 20.068 9.885 7.864 1.00 36.03 290 LYS A N 1
ATOM 2257 C CA . LYS A 1 292 ? 18.764 9.418 8.320 1.00 34.90 290 LYS A CA 1
ATOM 2258 C C . LYS A 1 292 ? 18.665 9.333 9.837 1.00 32.58 290 LYS A C 1
ATOM 2259 O O . LYS A 1 292 ? 17.567 9.236 10.388 1.00 32.09 290 LYS A O 1
ATOM 2265 N N . VAL A 1 293 ? 19.804 9.392 10.514 1.00 34.39 291 VAL A N 1
ATOM 2266 C CA . VAL A 1 293 ? 19.806 9.312 11.969 1.00 33.83 291 VAL A CA 1
ATOM 2267 C C . VAL A 1 293 ? 19.481 10.699 12.505 1.00 36.53 291 VAL A C 1
ATOM 2268 O O . VAL A 1 293 ? 20.244 11.642 12.289 1.00 39.77 291 VAL A O 1
ATOM 2272 N N . ILE A 1 294 ? 18.346 10.811 13.188 1.00 35.25 292 ILE A N 1
ATOM 2273 C CA . ILE A 1 294 ? 17.868 12.084 13.733 1.00 37.38 292 ILE A CA 1
ATOM 2274 C C . ILE A 1 294 ? 18.195 12.235 15.229 1.00 38.77 292 ILE A C 1
ATOM 2275 O O . ILE A 1 294 ? 18.319 11.243 15.936 1.00 34.61 292 ILE A O 1
ATOM 2280 N N . ASP A 1 295 ? 18.334 13.479 15.695 1.00 44.42 293 ASP A N 1
ATOM 2281 C CA . ASP A 1 295 ? 18.777 13.790 17.077 1.00 45.63 293 ASP A CA 1
ATOM 2282 C C . ASP A 1 295 ? 17.701 13.671 18.171 1.00 43.89 293 ASP A C 1
ATOM 2283 O O . ASP A 1 295 ? 17.895 14.119 19.299 1.00 45.54 293 ASP A O 1
ATOM 2288 N N . MET A 1 296 ? 16.572 13.062 17.836 1.00 43.23 294 MET A N 1
ATOM 2289 C CA . MET A 1 296 ? 15.445 12.964 18.751 1.00 39.46 294 MET A CA 1
ATOM 2290 C C . MET A 1 296 ? 15.595 11.842 19.780 1.00 35.80 294 MET A C 1
ATOM 2291 O O . MET A 1 296 ? 15.687 12.110 20.985 1.00 32.99 294 MET A O 1
ATOM 2296 N N . ASN A 1 297 ? 15.588 10.594 19.288 1.00 32.49 295 ASN A N 1
ATOM 2297 C CA . ASN A 1 297 ? 15.601 9.400 20.114 1.00 30.54 295 ASN A CA 1
ATOM 2298 C C . ASN A 1 297 ? 16.998 8.804 20.290 1.00 28.11 295 ASN A C 1
ATOM 2299 O O . ASN A 1 297 ? 17.910 9.028 19.492 1.00 29.39 295 ASN A O 1
ATOM 2304 N N . GLY A 1 298 ? 17.148 8.057 21.373 1.00 23.25 296 GLY A N 1
ATOM 2305 C CA . GLY A 1 298 ? 18.352 7.267 21.589 1.00 19.20 296 GLY A CA 1
ATOM 2306 C C . GLY A 1 298 ? 18.048 5.874 21.084 1.00 20.95 296 GLY A C 1
ATOM 2307 O O . GLY A 1 298 ? 16.931 5.589 20.658 1.00 21.06 296 GLY A O 1
ATOM 2308 N N . ALA A 1 299 ? 19.060 5.009 21.130 1.00 19.65 297 ALA A N 1
ATOM 2309 C CA . ALA A 1 299 ? 19.017 3.671 20.484 1.00 15.42 297 ALA A CA 1
ATOM 2310 C C . ALA A 1 299 ? 19.005 2.512 21.470 1.00 13.80 297 ALA A C 1
ATOM 2311 O O . ALA A 1 299 ? 18.666 1.391 21.087 1.00 15.34 297 ALA A O 1
ATOM 2313 N N . GLY A 1 300 ? 19.375 2.762 22.725 1.00 13.46 298 GLY A N 1
ATOM 2314 C CA . GLY A 1 300 ? 19.647 1.652 23.663 1.00 14.28 298 GLY A CA 1
ATOM 2315 C C . GLY A 1 300 ? 18.395 0.898 24.057 1.00 14.41 298 GLY A C 1
ATOM 2316 O O . GLY A 1 300 ? 18.322 -0.337 23.921 1.00 13.50 298 GLY A O 1
ATOM 2317 N N . ASP A 1 301 ? 17.394 1.630 24.536 1.00 14.48 299 ASP A N 1
ATOM 2318 C CA . ASP A 1 301 ? 16.135 0.973 24.893 1.00 11.42 299 ASP A CA 1
ATOM 2319 C C . ASP A 1 301 ? 15.505 0.293 23.681 1.00 12.86 299 ASP A C 1
ATOM 2320 O O . ASP A 1 301 ? 14.886 -0.780 23.808 1.00 12.90 299 ASP A O 1
ATOM 2325 N N . ALA A 1 302 ? 15.613 0.911 22.510 1.00 13.08 300 ALA A N 1
ATOM 2326 C CA . ALA A 1 302 ? 15.019 0.323 21.300 1.00 14.17 300 ALA A CA 1
ATOM 2327 C C . ALA A 1 302 ? 15.714 -0.989 20.943 1.00 15.94 300 ALA A C 1
ATOM 2328 O O . ALA A 1 302 ? 15.039 -1.972 20.592 1.00 15.14 300 ALA A O 1
ATOM 2330 N N . PHE A 1 303 ? 17.046 -1.018 21.069 1.00 14.00 301 PHE A N 1
ATOM 2331 C CA . PHE A 1 303 ? 17.767 -2.292 20.868 1.00 14.69 301 PHE A CA 1
ATOM 2332 C C . PHE A 1 303 ? 17.210 -3.362 21.820 1.00 13.58 301 PHE A C 1
ATOM 2333 O O . PHE A 1 303 ? 16.897 -4.488 21.390 1.00 13.21 301 PHE A O 1
ATOM 2341 N N . MET A 1 304 ? 17.098 -3.021 23.106 1.00 13.66 302 MET A N 1
ATOM 2342 C CA . MET A 1 304 ? 16.657 -3.976 24.109 1.00 13.55 302 MET A CA 1
ATOM 2343 C C . MET A 1 304 ? 15.221 -4.448 23.833 1.00 12.50 302 MET A C 1
ATOM 2344 O O . MET A 1 304 ? 14.917 -5.644 24.004 1.00 13.77 302 MET A O 1
ATOM 2349 N N . GLY A 1 305 ? 14.346 -3.536 23.408 1.00 13.37 303 GLY A N 1
ATOM 2350 C CA . GLY A 1 305 ? 12.991 -3.959 23.023 1.00 12.79 303 GLY A CA 1
ATOM 2351 C C . GLY A 1 305 ? 12.953 -5.006 21.921 1.00 15.26 303 GLY A C 1
ATOM 2352 O O . GLY A 1 305 ? 12.202 -5.992 22.022 1.00 15.43 303 GLY A O 1
ATOM 2353 N N . GLY A 1 306 ? 13.771 -4.821 20.873 1.00 14.56 304 GLY A N 1
ATOM 2354 C CA . GLY A 1 306 ? 13.763 -5.753 19.750 1.00 15.13 304 GLY A CA 1
ATOM 2355 C C . GLY A 1 306 ? 14.361 -7.070 20.217 1.00 14.98 304 GLY A C 1
ATOM 2356 O O . GLY A 1 306 ? 13.844 -8.165 19.878 1.00 17.17 304 GLY A O 1
ATOM 2357 N N . PHE A 1 307 ? 15.460 -6.986 20.960 1.00 14.24 305 PHE A N 1
ATOM 2358 C CA . PHE A 1 307 ? 16.095 -8.179 21.537 1.00 13.65 305 PHE A CA 1
ATOM 2359 C C . PHE A 1 307 ? 15.079 -9.029 22.312 1.00 15.96 305 PHE A C 1
ATOM 2360 O O . PHE A 1 307 ? 14.976 -10.249 22.075 1.00 18.30 305 PHE A O 1
ATOM 2368 N N . LEU A 1 308 ? 14.301 -8.401 23.194 1.00 15.98 306 LEU A N 1
ATOM 2369 C CA . LEU A 1 308 ? 13.295 -9.143 23.980 1.00 15.08 306 LEU A CA 1
ATOM 2370 C C . LEU A 1 308 ? 12.177 -9.692 23.124 1.00 16.37 306 LEU A C 1
ATOM 2371 O O . LEU A 1 308 ? 11.683 -10.795 23.408 1.00 18.14 306 LEU A O 1
ATOM 2376 N N . SER A 1 309 ? 11.754 -8.939 22.098 1.00 15.21 307 SER A N 1
ATOM 2377 C CA . SER A 1 309 ? 10.675 -9.425 21.218 1.00 17.69 307 SER A CA 1
ATOM 2378 C C . SER A 1 309 ? 11.051 -10.716 20.489 1.00 19.03 307 SER A C 1
ATOM 2379 O O . SER A 1 309 ? 10.188 -11.563 20.247 1.00 20.66 307 SER A O 1
ATOM 2382 N N . ALA A 1 310 ? 12.332 -10.870 20.163 1.00 19.75 308 ALA A N 1
ATOM 2383 C CA . ALA A 1 310 ? 12.806 -12.077 19.496 1.00 18.58 308 ALA A CA 1
ATOM 2384 C C . ALA A 1 310 ? 13.093 -13.169 20.497 1.00 16.62 308 ALA A C 1
ATOM 2385 O O . ALA A 1 310 ? 12.845 -14.341 20.210 1.00 18.14 308 ALA A O 1
ATOM 2387 N N . TYR A 1 311 ? 13.604 -12.791 21.663 1.00 15.59 309 TYR A N 1
ATOM 2388 C CA . TYR A 1 311 ? 13.963 -13.780 22.683 1.00 15.40 309 TYR A CA 1
ATOM 2389 C C . TYR A 1 311 ? 12.681 -14.473 23.153 1.00 15.27 309 TYR A C 1
ATOM 2390 O O . TYR A 1 311 ? 12.680 -15.708 23.389 1.00 17.57 309 TYR A O 1
ATOM 2399 N N . ALA A 1 312 ? 11.602 -13.689 23.280 1.00 14.21 310 ALA A N 1
ATOM 2400 C CA . ALA A 1 312 ? 10.310 -14.191 23.750 1.00 15.00 310 ALA A CA 1
ATOM 2401 C C . ALA A 1 312 ? 9.686 -15.238 22.817 1.00 16.69 310 ALA A C 1
ATOM 2402 O O . ALA A 1 312 ? 8.841 -16.015 23.256 1.00 19.05 310 ALA A O 1
ATOM 2404 N N . VAL A 1 313 ? 10.096 -15.261 21.544 1.00 19.43 311 VAL A N 1
ATOM 2405 C CA . VAL A 1 313 ? 9.599 -16.274 20.600 1.00 20.82 311 VAL A CA 1
ATOM 2406 C C . VAL A 1 313 ? 10.634 -17.346 20.270 1.00 22.63 311 VAL A C 1
ATOM 2407 O O . VAL A 1 313 ? 10.495 -18.075 19.281 1.00 24.84 311 VAL A O 1
ATOM 2411 N N . GLY A 1 314 ? 11.664 -17.424 21.114 1.00 21.89 312 GLY A N 1
ATOM 2412 C CA . GLY A 1 314 ? 12.645 -18.506 21.085 1.00 21.83 312 GLY A CA 1
ATOM 2413 C C . GLY A 1 314 ? 13.697 -18.414 19.996 1.00 21.50 312 GLY A C 1
ATOM 2414 O O . GLY A 1 314 ? 14.267 -19.419 19.616 1.00 22.54 312 GLY A O 1
ATOM 2415 N N . LYS A 1 315 ? 13.956 -17.216 19.470 1.00 20.58 313 LYS A N 1
ATOM 2416 C CA . LYS A 1 315 ? 14.990 -17.093 18.439 1.00 22.41 313 LYS A CA 1
ATOM 2417 C C . LYS A 1 315 ? 16.376 -17.186 19.086 1.00 18.66 313 LYS A C 1
ATOM 2418 O O . LYS A 1 315 ? 16.542 -16.790 20.264 1.00 20.99 313 LYS A O 1
ATOM 2424 N N . ASP A 1 316 ? 17.364 -17.697 18.339 1.00 22.47 314 ASP A N 1
ATOM 2425 C CA . ASP A 1 316 ? 18.727 -17.753 18.858 1.00 23.15 314 ASP A CA 1
ATOM 2426 C C . ASP A 1 316 ? 19.294 -16.376 19.175 1.00 22.90 314 ASP A C 1
ATOM 2427 O O . ASP A 1 316 ? 18.746 -15.352 18.722 1.00 20.44 314 ASP A O 1
ATOM 2432 N N . LEU A 1 317 ? 20.357 -16.361 19.976 1.00 22.64 315 LEU A N 1
ATOM 2433 C CA . LEU A 1 317 ? 20.899 -15.110 20.517 1.00 21.29 315 LEU A CA 1
ATOM 2434 C C . LEU A 1 317 ? 21.331 -14.143 19.434 1.00 21.12 315 LEU A C 1
ATOM 2435 O O . LEU A 1 317 ? 21.108 -12.953 19.559 1.00 18.79 315 LEU A O 1
ATOM 2440 N N . ARG A 1 318 ? 21.954 -14.659 18.376 1.00 21.51 316 ARG A N 1
ATOM 2441 C CA . ARG A 1 318 ? 22.377 -13.788 17.301 1.00 19.97 316 ARG A CA 1
ATOM 2442 C C . ARG A 1 318 ? 21.186 -13.108 16.599 1.00 21.63 316 ARG A C 1
ATOM 2443 O O . ARG A 1 318 ? 21.241 -11.905 16.259 1.00 21.57 316 ARG A O 1
ATOM 2451 N N . ARG A 1 319 ? 20.104 -13.863 16.404 1.00 19.59 317 ARG A N 1
ATOM 2452 C CA . ARG A 1 319 ? 18.861 -13.319 15.848 1.00 20.96 317 ARG A CA 1
ATOM 2453 C C . ARG A 1 319 ? 18.215 -12.269 16.761 1.00 19.37 317 ARG A C 1
ATOM 2454 O O . ARG A 1 319 ? 17.600 -11.337 16.261 1.00 21.64 317 ARG A O 1
ATOM 2462 N N . CYS A 1 320 ? 18.333 -12.459 18.067 1.00 18.86 318 CYS A N 1
ATOM 2463 C CA . CYS A 1 320 ? 17.826 -11.496 19.047 1.00 14.14 318 CYS A CA 1
ATOM 2464 C C . CYS A 1 320 ? 18.580 -10.178 18.844 1.00 17.94 318 CYS A C 1
ATOM 2465 O O . CYS A 1 320 ? 17.986 -9.090 18.814 1.00 16.30 318 CYS A O 1
ATOM 2468 N N . CYS A 1 321 ? 19.893 -10.289 18.653 1.00 16.46 319 CYS A N 1
ATOM 2469 C CA . CYS A 1 321 ? 20.728 -9.110 18.330 1.00 16.80 319 CYS A CA 1
ATOM 2470 C C . CYS A 1 321 ? 20.345 -8.437 17.005 1.00 16.78 319 CYS A C 1
ATOM 2471 O O . CYS A 1 321 ? 20.206 -7.210 16.936 1.00 16.83 319 CYS A O 1
ATOM 2474 N N . GLU A 1 322 ? 20.186 -9.231 15.938 1.00 15.24 320 GLU A N 1
ATOM 2475 C CA . GLU A 1 322 ? 19.703 -8.728 14.642 1.00 16.78 320 GLU A CA 1
ATOM 2476 C C . GLU A 1 322 ? 18.380 -7.979 14.803 1.00 17.63 320 GLU A C 1
ATOM 2477 O O . GLU A 1 322 ? 18.187 -6.925 14.203 1.00 18.13 320 GLU A O 1
ATOM 2483 N N . THR A 1 323 ? 17.478 -8.525 15.619 1.00 15.93 321 THR A N 1
ATOM 2484 C CA . THR A 1 323 ? 16.170 -7.885 15.824 1.00 15.82 321 THR A CA 1
ATOM 2485 C C . THR A 1 323 ? 16.328 -6.550 16.580 1.00 15.65 321 THR A C 1
ATOM 2486 O O . THR A 1 323 ? 15.687 -5.543 16.219 1.00 17.60 321 THR A O 1
ATOM 2490 N N . GLY A 1 324 ? 17.201 -6.541 17.578 1.00 14.66 322 GLY A N 1
ATOM 2491 C CA . GLY A 1 324 ? 17.500 -5.319 18.319 1.00 15.02 322 GLY A CA 1
ATOM 2492 C C . GLY A 1 324 ? 18.108 -4.275 17.390 1.00 15.14 322 GLY A C 1
ATOM 2493 O O . GLY A 1 324 ? 17.835 -3.086 17.548 1.00 15.34 322 GLY A O 1
ATOM 2494 N N . HIS A 1 325 ? 18.948 -4.697 16.440 1.00 14.71 323 HIS A N 1
ATOM 2495 C CA . HIS A 1 325 ? 19.489 -3.721 15.477 1.00 12.97 323 HIS A CA 1
ATOM 2496 C C . HIS A 1 325 ? 18.372 -3.130 14.632 1.00 16.80 323 HIS A C 1
ATOM 2497 O O . HIS A 1 325 ? 18.368 -1.934 14.351 1.00 15.93 323 HIS A O 1
ATOM 2504 N N . TYR A 1 326 ? 17.424 -3.972 14.231 1.00 16.15 324 TYR A N 1
ATOM 2505 C CA . TYR A 1 326 ? 16.319 -3.497 13.431 1.00 18.06 324 TYR A CA 1
ATOM 2506 C C . TYR A 1 326 ? 15.517 -2.407 14.195 1.00 17.45 324 TYR A C 1
ATOM 2507 O O . TYR A 1 326 ? 15.262 -1.311 13.669 1.00 17.89 324 TYR A O 1
ATOM 2516 N N . THR A 1 327 ? 15.096 -2.735 15.407 1.00 15.89 325 THR A N 1
ATOM 2517 C CA . THR A 1 327 ? 14.299 -1.811 16.185 1.00 15.59 325 THR A CA 1
ATOM 2518 C C . THR A 1 327 ? 15.072 -0.536 16.521 1.00 17.93 325 THR A C 1
ATOM 2519 O O . THR A 1 327 ? 14.520 0.559 16.421 1.00 16.99 325 THR A O 1
ATOM 2523 N N . ALA A 1 328 ? 16.345 -0.675 16.878 1.00 17.39 326 ALA A N 1
ATOM 2524 C CA . ALA A 1 328 ? 17.165 0.519 17.167 1.00 18.60 326 ALA A CA 1
ATOM 2525 C C . ALA A 1 328 ? 17.273 1.416 15.934 1.00 17.42 326 ALA A C 1
ATOM 2526 O O . ALA A 1 328 ? 17.100 2.646 16.025 1.00 20.00 326 ALA A O 1
ATOM 2528 N N . GLN A 1 329 ? 17.505 0.797 14.775 1.00 16.86 327 GLN A N 1
ATOM 2529 C CA . GLN A 1 329 ? 17.610 1.548 13.552 1.00 18.56 327 GLN A CA 1
ATOM 2530 C C . GLN A 1 329 ? 16.294 2.221 13.169 1.00 20.94 327 GLN A C 1
ATOM 2531 O O . GLN A 1 329 ? 16.300 3.319 12.630 1.00 23.21 327 GLN A O 1
ATOM 2537 N N . GLU A 1 330 ? 15.177 1.588 13.498 1.00 19.38 328 GLU A N 1
ATOM 2538 C CA . GLU A 1 330 ? 13.880 2.234 13.215 1.00 21.05 328 GLU A CA 1
ATOM 2539 C C . GLU A 1 330 ? 13.686 3.471 14.094 1.00 19.79 328 GLU A C 1
ATOM 2540 O O . GLU A 1 330 ? 13.307 4.546 13.598 1.00 21.44 328 GLU A O 1
ATOM 2546 N N . VAL A 1 331 ? 13.937 3.308 15.376 1.00 18.90 329 VAL A N 1
ATOM 2547 C CA . VAL A 1 331 ? 13.680 4.347 16.376 1.00 21.03 329 VAL A CA 1
ATOM 2548 C C . VAL A 1 331 ? 14.562 5.589 16.153 1.00 24.36 329 VAL A C 1
ATOM 2549 O O . VAL A 1 331 ? 14.082 6.733 16.254 1.00 24.14 329 VAL A O 1
ATOM 2553 N N . ILE A 1 332 ? 15.823 5.381 15.797 1.00 22.47 330 ILE A N 1
ATOM 2554 C CA . ILE A 1 332 ? 16.734 6.534 15.640 1.00 22.66 330 ILE A CA 1
ATOM 2555 C C . ILE A 1 332 ? 16.459 7.327 14.364 1.00 26.65 330 ILE A C 1
ATOM 2556 O O . ILE A 1 332 ? 16.940 8.462 14.199 1.00 26.47 330 ILE A O 1
ATOM 2561 N N . GLN A 1 333 ? 15.688 6.723 13.456 1.00 25.03 331 GLN A N 1
ATOM 2562 C CA . GLN A 1 333 ? 15.251 7.413 12.243 1.00 30.13 331 GLN A CA 1
ATOM 2563 C C . GLN A 1 333 ? 13.942 8.192 12.429 1.00 31.62 331 GLN A C 1
ATOM 2564 O O . GLN A 1 333 ? 13.445 8.793 11.484 1.00 33.72 331 GLN A O 1
ATOM 2570 N N . ARG A 1 334 ? 13.375 8.186 13.628 1.00 31.77 332 ARG A N 1
ATOM 2571 C CA . ARG A 1 334 ? 12.123 8.909 13.855 1.00 39.48 332 ARG A CA 1
ATOM 2572 C C . ARG A 1 334 ? 12.382 10.387 14.151 1.00 44.10 332 ARG A C 1
ATOM 2573 O O . ARG A 1 334 ? 13.324 10.720 14.874 1.00 44.17 332 ARG A O 1
ATOM 2581 N N . ASP A 1 335 ? 11.548 11.261 13.587 1.00 45.95 333 ASP A N 1
ATOM 2582 C CA . ASP A 1 335 ? 11.795 12.715 13.640 1.00 48.32 333 ASP A CA 1
ATOM 2583 C C . ASP A 1 335 ? 11.161 13.429 14.838 1.00 48.63 333 ASP A C 1
ATOM 2584 O O . ASP A 1 335 ? 10.007 13.849 14.813 1.00 48.61 333 ASP A O 1
ATOM 2589 N N . PRO A 1 340 ? 5.058 5.310 12.730 1.00 44.99 338 PRO A N 1
ATOM 2590 C CA . PRO A 1 340 ? 5.325 4.066 11.992 1.00 45.39 338 PRO A CA 1
ATOM 2591 C C . PRO A 1 340 ? 4.529 2.893 12.582 1.00 42.09 338 PRO A C 1
ATOM 2592 O O . PRO A 1 340 ? 4.918 2.328 13.608 1.00 38.38 338 PRO A O 1
ATOM 2596 N N . GLU A 1 341 ? 3.427 2.544 11.916 1.00 42.79 339 GLU A N 1
ATOM 2597 C CA . GLU A 1 341 ? 2.389 1.669 12.474 1.00 42.53 339 GLU A CA 1
ATOM 2598 C C . GLU A 1 341 ? 2.860 0.274 12.869 1.00 39.85 339 GLU A C 1
ATOM 2599 O O . GLU A 1 341 ? 2.688 -0.144 14.009 1.00 40.55 339 GLU A O 1
ATOM 2605 N N . LYS A 1 342 ? 3.436 -0.437 11.910 1.00 37.67 340 LYS A N 1
ATOM 2606 C CA . LYS A 1 342 ? 3.769 -1.841 12.084 1.00 34.70 340 LYS A CA 1
ATOM 2607 C C . LYS A 1 342 ? 5.200 -2.072 11.639 1.00 32.37 340 LYS A C 1
ATOM 2608 O O . LYS A 1 342 ? 5.695 -1.398 10.733 1.00 34.50 340 LYS A O 1
ATOM 2614 N N . PRO A 1 343 ? 5.878 -3.025 12.281 1.00 29.00 341 PRO A N 1
ATOM 2615 C CA . PRO A 1 343 ? 7.235 -3.358 11.870 1.00 28.95 341 PRO A CA 1
ATOM 2616 C C . PRO A 1 343 ? 7.272 -4.009 10.486 1.00 30.28 341 PRO A C 1
ATOM 2617 O O . PRO A 1 343 ? 6.279 -4.589 10.051 1.00 32.71 341 PRO A O 1
ATOM 2621 N N . SER A 1 344 ? 8.418 -3.896 9.819 1.00 32.15 342 SER A N 1
ATOM 2622 C CA . SER A 1 344 ? 8.662 -4.527 8.530 1.00 38.08 342 SER A CA 1
ATOM 2623 C C . SER A 1 344 ? 9.746 -5.591 8.678 1.00 38.87 342 SER A C 1
ATOM 2624 O O . SER A 1 344 ? 10.434 -5.916 7.724 1.00 43.00 342 SER A O 1
ATOM 2627 N N . PHE A 1 345 ? 9.890 -6.118 9.889 1.00 35.90 343 PHE A N 1
ATOM 2628 C CA . PHE A 1 345 ? 10.930 -7.082 10.229 1.00 36.50 343 PHE A CA 1
ATOM 2629 C C . PHE A 1 345 ? 10.315 -7.919 11.318 1.00 37.74 343 PHE A C 1
ATOM 2630 O O . PHE A 1 345 ? 9.723 -7.382 12.263 1.00 36.46 343 PHE A O 1
ATOM 2638 N N . SER A 1 346 ? 10.433 -9.231 11.184 1.00 39.66 344 SER A N 1
ATOM 2639 C CA . SER A 1 346 ? 10.052 -10.115 12.271 1.00 42.47 344 SER A CA 1
ATOM 2640 C C . SER A 1 346 ? 11.204 -11.032 12.657 1.00 41.23 344 SER A C 1
ATOM 2641 O O . SER A 1 346 ? 11.966 -11.497 11.797 1.00 43.33 344 SER A O 1
ATOM 2644 N N . PRO A 1 347 ? 11.346 -11.287 13.964 1.00 38.97 345 PRO A N 1
ATOM 2645 C CA . PRO A 1 347 ? 12.353 -12.214 14.485 1.00 35.20 345 PRO A CA 1
ATOM 2646 C C . PRO A 1 347 ? 12.445 -13.497 13.638 1.00 33.79 345 PRO A C 1
ATOM 2647 O O . PRO A 1 347 ? 13.535 -13.990 13.301 1.00 32.16 345 PRO A O 1
ATOM 2652 N N . ALA B 1 6 ? 37.640 26.656 14.648 1.00 38.89 4 ALA B N 1
ATOM 2653 C CA . ALA B 1 6 ? 37.512 25.311 13.987 1.00 33.29 4 ALA B CA 1
ATOM 2654 C C . ALA B 1 6 ? 38.763 24.956 13.195 1.00 31.86 4 ALA B C 1
ATOM 2655 O O . ALA B 1 6 ? 39.301 25.812 12.480 1.00 34.50 4 ALA B O 1
ATOM 2657 N N . PRO B 1 7 ? 39.218 23.686 13.293 1.00 28.53 5 PRO B N 1
ATOM 2658 C CA . PRO B 1 7 ? 40.381 23.279 12.510 1.00 26.19 5 PRO B CA 1
ATOM 2659 C C . PRO B 1 7 ? 40.103 23.387 11.014 1.00 25.15 5 PRO B C 1
ATOM 2660 O O . PRO B 1 7 ? 38.978 23.170 10.589 1.00 25.61 5 PRO B O 1
ATOM 2664 N N . LEU B 1 8 ? 41.140 23.706 10.245 1.00 25.12 6 LEU B N 1
ATOM 2665 C CA . LEU B 1 8 ? 41.118 23.553 8.796 1.00 23.61 6 LEU B CA 1
ATOM 2666 C C . LEU B 1 8 ? 40.786 22.101 8.418 1.00 22.93 6 LEU B C 1
ATOM 2667 O O . LEU B 1 8 ? 41.200 21.140 9.109 1.00 22.00 6 LEU B O 1
ATOM 2672 N N . ARG B 1 9 ? 40.033 21.932 7.337 1.00 25.05 7 ARG B N 1
ATOM 2673 C CA . ARG B 1 9 ? 39.630 20.592 6.904 1.00 22.25 7 ARG B CA 1
ATOM 2674 C C . ARG B 1 9 ? 40.800 19.856 6.287 1.00 24.00 7 ARG B C 1
ATOM 2675 O O . ARG B 1 9 ? 41.614 20.442 5.540 1.00 26.00 7 ARG B O 1
ATOM 2683 N N . VAL B 1 10 ? 40.865 18.565 6.600 1.00 18.81 8 VAL B N 1
ATOM 2684 C CA . VAL B 1 10 ? 42.018 17.748 6.252 1.00 18.73 8 VAL B CA 1
ATOM 2685 C C . VAL B 1 10 ? 41.555 16.614 5.369 1.00 20.98 8 VAL B C 1
ATOM 2686 O O . VAL B 1 10 ? 40.532 15.999 5.636 1.00 23.40 8 VAL B O 1
ATOM 2690 N N . TYR B 1 11 ? 42.321 16.358 4.313 1.00 19.68 9 TYR B N 1
ATOM 2691 C CA . TYR B 1 11 ? 42.034 15.294 3.359 1.00 16.92 9 TYR B CA 1
ATOM 2692 C C . TYR B 1 11 ? 43.206 14.350 3.467 1.00 17.49 9 TYR B C 1
ATOM 2693 O O . TYR B 1 11 ? 44.355 14.795 3.308 1.00 17.91 9 TYR B O 1
ATOM 2702 N N . VAL B 1 12 ? 42.927 13.066 3.769 1.00 17.42 10 VAL B N 1
ATOM 2703 C CA . VAL B 1 12 ? 43.939 12.013 3.871 1.00 16.90 10 VAL B CA 1
ATOM 2704 C C . VAL B 1 12 ? 43.653 10.931 2.841 1.00 16.70 10 VAL B C 1
ATOM 2705 O O . VAL B 1 12 ? 42.514 10.490 2.693 1.00 18.92 10 VAL B O 1
ATOM 2709 N N . GLN B 1 13 ? 44.696 10.511 2.128 1.00 15.58 11 GLN B N 1
ATOM 2710 C CA . GLN B 1 13 ? 44.552 9.396 1.205 1.00 15.68 11 GLN B CA 1
ATOM 2711 C C . GLN B 1 13 ? 45.653 8.397 1.473 1.00 16.04 11 GLN B C 1
ATOM 2712 O O . GLN B 1 13 ? 46.823 8.773 1.633 1.00 18.61 11 GLN B O 1
ATOM 2718 N N . CYS B 1 14 ? 45.249 7.132 1.529 1.00 18.40 12 CYS B N 1
ATOM 2719 C CA . CYS B 1 14 ? 46.156 6.020 1.759 1.00 15.78 12 CYS B CA 1
ATOM 2720 C C . CYS B 1 14 ? 45.436 4.713 1.393 1.00 17.55 12 CYS B C 1
ATOM 2721 O O . CYS B 1 14 ? 44.426 4.722 0.642 1.00 20.51 12 CYS B O 1
ATOM 2724 N N . ASN B 1 15 ? 46.010 3.604 1.860 1.00 17.32 13 ASN B N 1
ATOM 2725 C CA . ASN B 1 15 ? 45.542 2.256 1.623 1.00 18.07 13 ASN B CA 1
ATOM 2726 C C . ASN B 1 15 ? 44.942 1.723 2.919 1.00 17.23 13 ASN B C 1
ATOM 2727 O O . ASN B 1 15 ? 45.675 1.469 3.883 1.00 17.38 13 ASN B O 1
ATOM 2732 N N . PRO B 1 16 ? 43.609 1.585 2.980 1.00 17.91 14 PRO B N 1
ATOM 2733 C CA . PRO B 1 16 ? 43.022 1.048 4.219 1.00 18.52 14 PRO B CA 1
ATOM 2734 C C . PRO B 1 16 ? 43.277 -0.451 4.357 1.00 18.14 14 PRO B C 1
ATOM 2735 O O . PRO B 1 16 ? 42.900 -1.240 3.476 1.00 20.47 14 PRO B O 1
ATOM 2739 N N . LEU B 1 17 ? 43.956 -0.836 5.431 1.00 16.20 15 LEU B N 1
ATOM 2740 C CA . LEU B 1 17 ? 44.357 -2.206 5.658 1.00 15.00 15 LEU B CA 1
ATOM 2741 C C . LEU B 1 17 ? 43.889 -2.680 7.023 1.00 16.64 15 LEU B C 1
ATOM 2742 O O . LEU B 1 17 ? 43.963 -1.932 7.980 1.00 17.69 15 LEU B O 1
ATOM 2747 N N . LEU B 1 18 ? 43.442 -3.935 7.113 1.00 15.28 16 LEU B N 1
ATOM 2748 C CA . LEU B 1 18 ? 43.270 -4.579 8.422 1.00 17.89 16 LEU B CA 1
ATOM 2749 C C . LEU B 1 18 ? 44.609 -5.172 8.879 1.00 16.29 16 LEU B C 1
ATOM 2750 O O . LEU B 1 18 ? 45.207 -5.981 8.149 1.00 16.97 16 LEU B O 1
ATOM 2755 N N . ASP B 1 19 ? 45.089 -4.763 10.044 1.00 15.51 17 ASP B N 1
ATOM 2756 C CA . ASP B 1 19 ? 46.328 -5.344 10.614 1.00 15.62 17 ASP B CA 1
ATOM 2757 C C . ASP B 1 19 ? 46.063 -6.666 11.309 1.00 17.10 17 ASP B C 1
ATOM 2758 O O . ASP B 1 19 ? 45.165 -6.804 12.163 1.00 18.04 17 ASP B O 1
ATOM 2763 N N . VAL B 1 20 ? 46.847 -7.656 10.909 1.00 17.65 18 VAL B N 1
ATOM 2764 C CA . VAL B 1 20 ? 46.796 -8.965 11.493 1.00 19.00 18 VAL B CA 1
ATOM 2765 C C . VAL B 1 20 ? 48.113 -9.083 12.251 1.00 19.99 18 VAL B C 1
ATOM 2766 O O . VAL B 1 20 ? 49.187 -9.236 11.660 1.00 19.89 18 VAL B O 1
ATOM 2770 N N . SER B 1 21 ? 48.025 -8.984 13.571 1.00 19.59 19 SER B N 1
ATOM 2771 C CA . SER B 1 21 ? 49.165 -8.692 14.410 1.00 19.41 19 SER B CA 1
ATOM 2772 C C . SER B 1 21 ? 49.425 -9.838 15.377 1.00 22.49 19 SER B C 1
ATOM 2773 O O . SER B 1 21 ? 48.508 -10.287 16.081 1.00 21.67 19 SER B O 1
ATOM 2776 N N . ALA B 1 22 ? 50.668 -10.310 15.427 1.00 20.56 20 ALA B N 1
ATOM 2777 C CA . ALA B 1 22 ? 51.026 -11.375 16.349 1.00 22.45 20 ALA B CA 1
ATOM 2778 C C . ALA B 1 22 ? 52.494 -11.338 16.687 1.00 20.94 20 ALA B C 1
ATOM 2779 O O . ALA B 1 22 ? 53.305 -10.770 15.942 1.00 20.18 20 ALA B O 1
ATOM 2781 N N . HIS B 1 23 ? 52.802 -11.837 17.882 1.00 19.91 21 HIS B N 1
ATOM 2782 C CA . HIS B 1 23 ? 54.161 -12.038 18.317 1.00 20.93 21 HIS B CA 1
ATOM 2783 C C . HIS B 1 23 ? 54.658 -13.259 17.577 1.00 18.68 21 HIS B C 1
ATOM 2784 O O . HIS B 1 23 ? 53.990 -14.277 17.549 1.00 23.93 21 HIS B O 1
ATOM 2791 N N . VAL B 1 24 ? 55.831 -13.141 16.962 1.00 21.12 22 VAL B N 1
ATOM 2792 C CA . VAL B 1 24 ? 56.389 -14.278 16.217 1.00 25.36 22 VAL B CA 1
ATOM 2793 C C . VAL B 1 24 ? 57.827 -14.492 16.641 1.00 25.12 22 VAL B C 1
ATOM 2794 O O . VAL B 1 24 ? 58.428 -13.607 17.246 1.00 25.23 22 VAL B O 1
ATOM 2798 N N . SER B 1 25 ? 58.374 -15.653 16.289 1.00 27.37 23 SER B N 1
ATOM 2799 C CA . SER B 1 25 ? 59.759 -15.983 16.600 1.00 29.13 23 SER B CA 1
ATOM 2800 C C . SER B 1 25 ? 60.708 -15.310 15.596 1.00 29.10 23 SER B C 1
ATOM 2801 O O . SER B 1 25 ? 60.275 -14.797 14.565 1.00 25.82 23 SER B O 1
ATOM 2804 N N . ASP B 1 26 ? 61.998 -15.278 15.908 1.00 29.45 24 ASP B N 1
ATOM 2805 C CA A ASP B 1 26 ? 62.976 -14.766 14.947 0.50 31.38 24 ASP B CA 1
ATOM 2806 C CA B ASP B 1 26 ? 63.010 -14.793 14.962 0.50 30.83 24 ASP B CA 1
ATOM 2807 C C . ASP B 1 26 ? 63.059 -15.698 13.737 1.00 30.57 24 ASP B C 1
ATOM 2808 O O . ASP B 1 26 ? 63.276 -15.236 12.617 1.00 30.46 24 ASP B O 1
ATOM 2817 N N . GLU B 1 27 ? 62.841 -16.996 13.961 1.00 30.76 25 GLU B N 1
ATOM 2818 C CA . GLU B 1 27 ? 62.826 -17.985 12.885 1.00 33.84 25 GLU B CA 1
ATOM 2819 C C . GLU B 1 27 ? 61.681 -17.710 11.910 1.00 31.11 25 GLU B C 1
ATOM 2820 O O . GLU B 1 27 ? 61.767 -18.014 10.717 1.00 28.48 25 GLU B O 1
ATOM 2826 N N . PHE B 1 28 ? 60.581 -17.176 12.423 1.00 27.52 26 PHE B N 1
ATOM 2827 C CA . PHE B 1 28 ? 59.483 -16.795 11.547 1.00 25.01 26 PHE B CA 1
ATOM 2828 C C . PHE B 1 28 ? 59.951 -15.710 10.583 1.00 23.76 26 PHE B C 1
ATOM 2829 O O . PHE B 1 28 ? 59.634 -15.762 9.395 1.00 28.04 26 PHE B O 1
ATOM 2837 N N . LEU B 1 29 ? 60.715 -14.737 11.063 1.00 21.59 27 LEU B N 1
ATOM 2838 C CA . LEU B 1 29 ? 61.167 -13.669 10.173 1.00 20.46 27 LEU B CA 1
ATOM 2839 C C . LEU B 1 29 ? 62.078 -14.266 9.083 1.00 23.84 27 LEU B C 1
ATOM 2840 O O . LEU B 1 29 ? 61.971 -13.909 7.903 1.00 25.64 27 LEU B O 1
ATOM 2845 N N . VAL B 1 30 ? 62.961 -15.162 9.518 1.00 25.27 28 VAL B N 1
ATOM 2846 C CA . VAL B 1 30 ? 63.869 -15.873 8.613 1.00 27.25 28 VAL B CA 1
ATOM 2847 C C . VAL B 1 30 ? 63.117 -16.674 7.554 1.00 28.67 28 VAL B C 1
ATOM 2848 O O . VAL B 1 30 ? 63.477 -16.624 6.367 1.00 29.24 28 VAL B O 1
ATOM 2852 N N . LYS B 1 31 ? 62.116 -17.454 7.979 1.00 27.02 29 LYS B N 1
ATOM 2853 C CA . LYS B 1 31 ? 61.301 -18.269 7.076 1.00 26.89 29 LYS B CA 1
ATOM 2854 C C . LYS B 1 31 ? 60.750 -17.459 5.903 1.00 26.26 29 LYS B C 1
ATOM 2855 O O . LYS B 1 31 ? 60.690 -17.962 4.766 1.00 26.29 29 LYS B O 1
ATOM 2861 N N . TYR B 1 32 ? 60.336 -16.212 6.186 1.00 24.07 30 TYR B N 1
ATOM 2862 C CA . TYR B 1 32 ? 59.680 -15.348 5.193 1.00 21.56 30 TYR B CA 1
ATOM 2863 C C . TYR B 1 32 ? 60.600 -14.310 4.551 1.00 22.88 30 TYR B C 1
ATOM 2864 O O . TYR B 1 32 ? 60.151 -13.433 3.819 1.00 22.03 30 TYR B O 1
ATOM 2873 N N . GLY B 1 33 ? 61.899 -14.430 4.822 1.00 26.00 31 GLY B N 1
ATOM 2874 C CA . GLY B 1 33 ? 62.899 -13.545 4.229 1.00 27.65 31 GLY B CA 1
ATOM 2875 C C . GLY B 1 33 ? 62.751 -12.100 4.659 1.00 25.73 31 GLY B C 1
ATOM 2876 O O . GLY B 1 33 ? 62.955 -11.169 3.879 1.00 24.53 31 GLY B O 1
ATOM 2877 N N . LEU B 1 34 ? 62.380 -11.887 5.919 1.00 25.93 32 LEU B N 1
ATOM 2878 C CA . LEU B 1 34 ? 62.050 -10.563 6.360 1.00 22.88 32 LEU B CA 1
ATOM 2879 C C . LEU B 1 34 ? 63.176 -9.902 7.127 1.00 24.75 32 LEU B C 1
ATOM 2880 O O . LEU B 1 34 ? 63.857 -10.560 7.919 1.00 29.74 32 LEU B O 1
ATOM 2885 N N . GLU B 1 35 ? 63.333 -8.602 6.908 1.00 24.78 33 GLU B N 1
ATOM 2886 C CA . GLU B 1 35 ? 64.264 -7.795 7.678 1.00 26.23 33 GLU B CA 1
ATOM 2887 C C . GLU B 1 35 ? 63.497 -7.193 8.851 1.00 25.53 33 GLU B C 1
ATOM 2888 O O . GLU B 1 35 ? 62.552 -6.429 8.652 1.00 23.80 33 GLU B O 1
ATOM 2894 N N . ARG B 1 36 ? 63.929 -7.532 10.064 1.00 27.32 34 ARG B N 1
ATOM 2895 C CA . ARG B 1 36 ? 63.292 -7.054 11.287 1.00 25.42 34 ARG B CA 1
ATOM 2896 C C . ARG B 1 36 ? 63.133 -5.540 11.295 1.00 25.11 34 ARG B C 1
ATOM 2897 O O . ARG B 1 36 ? 64.062 -4.787 10.976 1.00 27.98 34 ARG B O 1
ATOM 2905 N N . GLY B 1 37 ? 61.941 -5.081 11.666 1.00 24.22 35 GLY B N 1
ATOM 2906 C CA . GLY B 1 37 ? 61.682 -3.658 11.766 1.00 25.18 35 GLY B CA 1
ATOM 2907 C C . GLY B 1 37 ? 61.380 -2.897 10.493 1.00 26.97 35 GLY B C 1
ATOM 2908 O O . GLY B 1 37 ? 61.317 -1.672 10.506 1.00 32.70 35 GLY B O 1
ATOM 2909 N N . THR B 1 38 ? 61.187 -3.599 9.381 1.00 23.17 36 THR B N 1
ATOM 2910 C CA . THR B 1 38 ? 60.886 -2.904 8.134 1.00 23.20 36 THR B CA 1
ATOM 2911 C C . THR B 1 38 ? 59.474 -3.189 7.663 1.00 19.76 36 THR B C 1
ATOM 2912 O O . THR B 1 38 ? 58.835 -4.105 8.167 1.00 20.66 36 THR B O 1
ATOM 2916 N N . ALA B 1 39 ? 59.023 -2.393 6.709 1.00 21.69 37 ALA B N 1
ATOM 2917 C CA . ALA B 1 39 ? 57.753 -2.645 5.983 1.00 18.54 37 ALA B CA 1
ATOM 2918 C C . ALA B 1 39 ? 58.046 -2.967 4.519 1.00 21.40 37 ALA B C 1
ATOM 2919 O O . ALA B 1 39 ? 58.953 -2.379 3.914 1.00 22.85 37 ALA B O 1
ATOM 2921 N N . ILE B 1 40 ? 57.317 -3.928 3.956 1.00 19.52 38 ILE B N 1
ATOM 2922 C CA . ILE B 1 40 ? 57.411 -4.271 2.530 1.00 18.83 38 ILE B CA 1
ATOM 2923 C C . ILE B 1 40 ? 56.016 -4.570 2.007 1.00 18.94 38 ILE B C 1
ATOM 2924 O O . ILE B 1 40 ? 55.065 -4.645 2.805 1.00 17.26 38 ILE B O 1
ATOM 2929 N N . LEU B 1 41 ? 55.892 -4.712 0.688 1.00 19.92 39 LEU B N 1
ATOM 2930 C CA . LEU B 1 41 ? 54.684 -5.267 0.064 1.00 16.57 39 LEU B CA 1
ATOM 2931 C C . LEU B 1 41 ? 54.812 -6.773 -0.023 1.00 17.24 39 LEU B C 1
ATOM 2932 O O . LEU B 1 41 ? 55.906 -7.287 -0.256 1.00 19.66 39 LEU B O 1
ATOM 2937 N N . LEU B 1 42 ? 53.705 -7.479 0.187 1.00 17.92 40 LEU B N 1
ATOM 2938 C CA . LEU B 1 42 ? 53.721 -8.935 0.052 1.00 17.00 40 LEU B CA 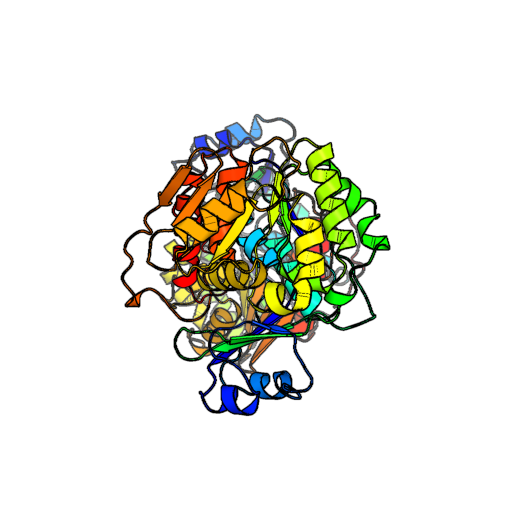1
ATOM 2939 C C . LEU B 1 42 ? 54.284 -9.345 -1.308 1.00 20.10 40 LEU B C 1
ATOM 2940 O O . LEU B 1 42 ? 53.823 -8.854 -2.338 1.00 23.58 40 LEU B O 1
ATOM 2945 N N . SER B 1 43 ? 55.258 -10.257 -1.306 1.00 18.45 41 SER B N 1
ATOM 2946 C CA . SER B 1 43 ? 55.858 -10.742 -2.545 1.00 21.32 41 SER B CA 1
ATOM 2947 C C . SER B 1 43 ? 55.773 -12.266 -2.535 1.00 24.03 41 SER B C 1
ATOM 2948 O O . SER B 1 43 ? 55.371 -12.860 -1.512 1.00 23.84 41 SER B O 1
ATOM 2951 N N . GLU B 1 44 ? 56.142 -12.904 -3.653 1.00 22.88 42 GLU B N 1
ATOM 2952 C CA . GLU B 1 44 ? 56.188 -14.340 -3.720 1.00 26.11 42 GLU B CA 1
ATOM 2953 C C . GLU B 1 44 ? 57.048 -14.921 -2.586 1.00 24.03 42 GLU B C 1
ATOM 2954 O O . GLU B 1 44 ? 56.769 -16.023 -2.096 1.00 25.60 42 GLU B O 1
ATOM 2960 N N . ARG B 1 45 ? 58.068 -14.179 -2.156 1.00 23.63 43 ARG B N 1
ATOM 2961 C CA . ARG B 1 45 ? 58.975 -14.642 -1.104 1.00 25.80 43 ARG B CA 1
ATOM 2962 C C . ARG B 1 45 ? 58.203 -14.918 0.199 1.00 23.49 43 ARG B C 1
ATOM 2963 O O . ARG B 1 45 ? 58.573 -15.819 0.968 1.00 24.04 43 ARG B O 1
ATOM 2971 N N . GLN B 1 46 ? 57.098 -14.208 0.393 1.00 23.06 44 GLN B N 1
ATOM 2972 C CA . GLN B 1 46 ? 56.334 -14.333 1.626 1.00 21.19 44 GLN B CA 1
ATOM 2973 C C . GLN B 1 46 ? 55.099 -15.194 1.453 1.00 24.84 44 GLN B C 1
ATOM 2974 O O . GLN B 1 46 ? 54.187 -15.095 2.261 1.00 23.70 44 GLN B O 1
ATOM 2980 N N . LYS B 1 47 ? 55.087 -16.056 0.432 1.00 25.28 45 LYS B N 1
ATOM 2981 C CA . LYS B 1 47 ? 53.957 -16.940 0.189 1.00 28.06 45 LYS B CA 1
ATOM 2982 C C . LYS B 1 47 ? 53.594 -17.704 1.466 1.00 28.26 45 LYS B C 1
ATOM 2983 O O . LYS B 1 47 ? 54.457 -18.340 2.089 1.00 24.86 45 LYS B O 1
ATOM 2989 N N . GLY B 1 48 ? 52.327 -17.587 1.866 1.00 29.33 46 GLY B N 1
ATOM 2990 C CA . GLY B 1 48 ? 51.791 -18.349 2.998 1.00 29.46 46 GLY B CA 1
ATOM 2991 C C . GLY B 1 48 ? 51.847 -17.611 4.331 1.00 26.45 46 GLY B C 1
ATOM 2992 O O . GLY B 1 48 ? 51.377 -18.145 5.336 1.00 25.96 46 GLY B O 1
ATOM 2993 N N . ILE B 1 49 ? 52.379 -16.388 4.333 1.00 23.89 47 ILE B N 1
ATOM 2994 C CA . ILE B 1 49 ? 52.621 -15.664 5.587 1.00 21.53 47 ILE B CA 1
ATOM 2995 C C . ILE B 1 49 ? 51.322 -15.406 6.370 1.00 23.50 47 ILE B C 1
ATOM 2996 O O . ILE B 1 49 ? 51.291 -15.561 7.589 1.00 24.23 47 ILE B O 1
ATOM 3001 N N . PHE B 1 50 ? 50.258 -15.026 5.671 1.00 23.05 48 PHE B N 1
ATOM 3002 C CA . PHE B 1 50 ? 49.000 -14.706 6.369 1.00 23.53 48 PHE B CA 1
ATOM 3003 C C . PHE B 1 50 ? 48.380 -15.952 6.983 1.00 26.83 48 PHE B C 1
ATOM 3004 O O . PHE B 1 50 ? 47.976 -15.929 8.143 1.00 28.40 48 PHE B O 1
ATOM 3012 N N . ASP B 1 51 ? 48.352 -17.050 6.227 1.00 26.31 49 ASP B N 1
ATOM 3013 C CA . ASP B 1 51 ? 47.902 -18.323 6.788 1.00 28.44 49 ASP B CA 1
ATOM 3014 C C . ASP B 1 51 ? 48.672 -18.670 8.068 1.00 29.90 49 ASP B C 1
ATOM 3015 O O . ASP B 1 51 ? 48.078 -19.104 9.065 1.00 33.53 49 ASP B O 1
ATOM 3020 N N . ASP B 1 52 ? 49.983 -18.436 8.047 1.00 28.03 50 ASP B N 1
ATOM 3021 C CA . ASP B 1 52 ? 50.873 -18.832 9.127 1.00 31.77 50 ASP B CA 1
ATOM 3022 C C . ASP B 1 52 ? 50.657 -17.969 10.377 1.00 31.64 50 ASP B C 1
ATOM 3023 O O . ASP B 1 52 ? 50.509 -18.500 11.492 1.00 33.38 50 ASP B O 1
ATOM 3028 N N . ILE B 1 53 ? 50.602 -16.657 10.178 1.00 26.46 51 ILE B N 1
ATOM 3029 C CA . ILE B 1 53 ? 50.464 -15.719 11.291 1.00 27.65 51 ILE B CA 1
ATOM 3030 C C . ILE B 1 53 ? 49.099 -15.812 11.950 1.00 28.02 51 ILE B C 1
ATOM 3031 O O . ILE B 1 53 ? 48.977 -15.548 13.151 1.00 30.38 51 ILE B O 1
ATOM 3036 N N . GLU B 1 54 ? 48.087 -16.203 11.181 1.00 26.72 52 GLU B N 1
ATOM 3037 C CA . GLU B 1 54 ? 46.738 -16.334 11.722 1.00 30.71 52 GLU B CA 1
ATOM 3038 C C . GLU B 1 54 ? 46.586 -17.534 12.650 1.00 35.56 52 GLU B C 1
ATOM 3039 O O . GLU B 1 54 ? 45.577 -17.674 13.336 1.00 37.53 52 GLU B O 1
ATOM 3045 N N . LYS B 1 55 ? 47.602 -18.391 12.663 1.00 36.32 53 LYS B N 1
ATOM 3046 C CA . LYS B 1 55 ? 47.645 -19.536 13.553 1.00 38.05 53 LYS B CA 1
ATOM 3047 C C . LYS B 1 55 ? 48.494 -19.228 14.792 1.00 39.55 53 LYS B C 1
ATOM 3048 O O . LYS B 1 55 ? 48.537 -20.020 15.729 1.00 41.97 53 LYS B O 1
ATOM 3054 N N . MET B 1 56 ? 49.172 -18.083 14.796 1.00 40.62 54 MET B N 1
ATOM 3055 C CA . MET B 1 56 ? 49.953 -17.670 15.960 1.00 40.64 54 MET B CA 1
ATOM 3056 C C . MET B 1 56 ? 49.043 -17.425 17.172 1.00 42.66 54 MET B C 1
ATOM 3057 O O . MET B 1 56 ? 47.969 -16.816 17.035 1.00 40.27 54 MET B O 1
ATOM 3062 N N . PRO B 1 57 ? 49.469 -17.904 18.360 1.00 43.47 55 PRO B N 1
ATOM 3063 C CA . PRO B 1 57 ? 48.707 -17.601 19.567 1.00 41.29 55 PRO B CA 1
ATOM 3064 C C . PRO B 1 57 ? 48.521 -16.091 19.743 1.00 36.84 55 PRO B C 1
ATOM 3065 O O . PRO B 1 57 ? 49.445 -15.294 19.507 1.00 37.31 55 PRO B O 1
ATOM 3069 N N . ASN B 1 58 ? 47.297 -15.737 20.118 1.00 34.23 56 ASN B N 1
ATOM 3070 C CA . ASN B 1 58 ? 46.910 -14.395 20.504 1.00 29.87 56 ASN B CA 1
ATOM 3071 C C . ASN B 1 58 ? 46.945 -13.400 19.346 1.00 28.95 56 ASN B C 1
ATOM 3072 O O . ASN B 1 58 ? 47.056 -12.211 19.574 1.00 28.37 56 ASN B O 1
ATOM 3077 N N . VAL B 1 59 ? 46.816 -13.882 18.111 1.00 28.17 57 VAL B N 1
ATOM 3078 C CA . VAL B 1 59 ? 46.759 -12.958 16.961 1.00 22.85 57 VAL B CA 1
ATOM 3079 C C . VAL B 1 59 ? 45.578 -12.007 17.135 1.00 22.27 57 VAL B C 1
ATOM 3080 O O . VAL B 1 59 ? 44.492 -12.419 17.585 1.00 24.17 57 VAL B O 1
ATOM 3084 N N . ARG B 1 60 ? 45.809 -10.742 16.802 1.00 22.24 58 ARG B N 1
ATOM 3085 C CA . ARG B 1 60 ? 44.794 -9.695 16.894 1.00 23.82 58 ARG B CA 1
ATOM 3086 C C . ARG B 1 60 ? 44.478 -9.152 15.507 1.00 23.49 58 ARG B C 1
ATOM 3087 O O . ARG B 1 60 ? 45.353 -9.090 14.627 1.00 25.18 58 ARG B O 1
ATOM 3095 N N . TYR B 1 61 ? 43.221 -8.790 15.295 1.00 22.14 59 TYR B N 1
ATOM 3096 C CA . TYR B 1 61 ? 42.777 -8.208 14.030 1.00 24.29 59 TYR B CA 1
ATOM 3097 C C . TYR B 1 61 ? 42.284 -6.823 14.381 1.00 25.74 59 TYR B C 1
ATOM 3098 O O . TYR B 1 61 ? 41.248 -6.693 15.054 1.00 27.95 59 TYR B O 1
ATOM 3107 N N . VAL B 1 62 ? 43.011 -5.814 13.909 1.00 20.21 60 VAL B N 1
ATOM 3108 C CA A VAL B 1 62 ? 42.726 -4.426 14.281 0.50 21.32 60 VAL B CA 1
ATOM 3109 C CA B VAL B 1 62 ? 42.809 -4.411 14.313 0.50 21.91 60 VAL B CA 1
ATOM 3110 C C . VAL B 1 62 ? 42.856 -3.503 13.072 1.00 20.08 60 VAL B C 1
ATOM 3111 O O . VAL B 1 62 ? 43.666 -3.752 12.188 1.00 19.00 60 VAL B O 1
ATOM 3118 N N . PRO B 1 63 ? 42.017 -2.440 13.013 1.00 19.29 61 PRO B N 1
ATOM 3119 C CA . PRO B 1 63 ? 42.097 -1.501 11.899 1.00 18.61 61 PRO B CA 1
ATOM 3120 C C . PRO B 1 63 ? 43.497 -0.938 11.798 1.00 18.29 61 PRO B C 1
ATOM 3121 O O . PRO B 1 63 ? 44.110 -0.622 12.828 1.00 17.69 61 PRO B O 1
ATOM 3125 N N . GLY B 1 64 ? 44.021 -0.923 10.578 1.00 15.99 62 GLY B N 1
ATOM 3126 C CA . GLY B 1 64 ? 45.347 -0.403 10.311 1.00 16.17 62 GLY B CA 1
ATOM 3127 C C . GLY B 1 64 ? 45.355 0.529 9.111 1.00 13.90 62 GLY B C 1
ATOM 3128 O O . GLY B 1 64 ? 44.366 1.159 8.801 1.00 15.17 62 GLY B O 1
ATOM 3129 N N . GLY B 1 65 ? 46.491 0.565 8.417 1.00 12.35 63 GLY B N 1
ATOM 3130 C CA . GLY B 1 65 ? 46.659 1.443 7.265 1.00 14.37 63 GLY B CA 1
ATOM 3131 C C . GLY B 1 65 ? 47.314 2.717 7.770 1.00 14.28 63 GLY B C 1
ATOM 3132 O O . GLY B 1 65 ? 46.819 3.347 8.699 1.00 14.94 63 GLY B O 1
ATOM 3133 N N . SER B 1 66 ? 48.442 3.087 7.185 1.00 13.35 64 SER B N 1
ATOM 3134 C CA . SER B 1 66 ? 49.195 4.247 7.696 1.00 14.84 64 SER B CA 1
ATOM 3135 C C . SER B 1 66 ? 48.356 5.534 7.779 1.00 14.30 64 SER B C 1
ATOM 3136 O O . SER B 1 66 ? 48.203 6.144 8.863 1.00 14.33 64 SER B O 1
ATOM 3139 N N . GLY B 1 67 ? 47.794 5.949 6.650 1.00 15.56 65 GLY B N 1
ATOM 3140 C CA . GLY B 1 67 ? 47.019 7.169 6.602 1.00 13.62 65 GLY B CA 1
ATOM 3141 C C . GLY B 1 67 ? 45.750 7.108 7.406 1.00 15.70 65 GLY B C 1
ATOM 3142 O O . GLY B 1 67 ? 45.326 8.141 7.949 1.00 15.54 65 GLY B O 1
ATOM 3143 N N . LEU B 1 68 ? 45.149 5.917 7.508 1.00 15.89 66 LEU B N 1
ATOM 3144 C CA . LEU B 1 68 ? 43.940 5.755 8.334 1.00 14.58 66 LEU B CA 1
ATOM 3145 C C . LEU B 1 68 ? 44.298 5.957 9.814 1.00 13.97 66 LEU B C 1
ATOM 3146 O O . LEU B 1 68 ? 43.546 6.600 10.543 1.00 14.68 66 LEU B O 1
ATOM 3151 N N . ASN B 1 69 ? 45.466 5.456 10.226 1.00 13.01 67 ASN B N 1
ATOM 3152 C CA . ASN B 1 69 ? 45.986 5.691 11.605 1.00 13.56 67 ASN B CA 1
ATOM 3153 C C . ASN B 1 69 ? 46.183 7.184 11.828 1.00 12.77 67 ASN B C 1
ATOM 3154 O O . ASN B 1 69 ? 45.780 7.726 12.855 1.00 14.26 67 ASN B O 1
ATOM 3159 N N . VAL B 1 70 ? 46.815 7.841 10.854 1.00 14.39 68 VAL B N 1
ATOM 3160 C CA . VAL B 1 70 ? 47.048 9.288 10.937 1.00 14.21 68 VAL B CA 1
ATOM 3161 C C . VAL B 1 70 ? 45.722 10.040 11.078 1.00 14.73 68 VAL B C 1
ATOM 3162 O O . VAL B 1 70 ? 45.559 10.923 11.938 1.00 14.18 68 VAL B O 1
ATOM 3166 N N . ALA B 1 71 ? 44.771 9.698 10.215 1.00 14.41 69 ALA B N 1
ATOM 3167 C CA . ALA B 1 71 ? 43.442 10.313 10.284 1.00 13.70 69 ALA B CA 1
ATOM 3168 C C . ALA B 1 71 ? 42.800 10.113 11.667 1.00 16.66 69 ALA B C 1
ATOM 3169 O O . ALA B 1 71 ? 42.241 11.044 12.245 1.00 16.45 69 ALA B O 1
ATOM 3171 N N . ARG B 1 72 ? 42.902 8.897 12.181 1.00 15.02 70 ARG B N 1
ATOM 3172 C CA . ARG B 1 72 ? 42.282 8.582 13.465 1.00 14.92 70 ARG B CA 1
ATOM 3173 C C . ARG B 1 72 ? 42.924 9.339 14.610 1.00 12.36 70 ARG B C 1
ATOM 3174 O O . ARG B 1 72 ? 42.216 9.866 15.469 1.00 14.95 70 ARG B O 1
ATOM 3182 N N . VAL B 1 73 ? 44.253 9.441 14.592 1.00 13.53 71 VAL B N 1
ATOM 3183 C CA . VAL B 1 73 ? 44.939 10.169 15.659 1.00 13.29 71 VAL B CA 1
ATOM 3184 C C . VAL B 1 73 ? 44.597 11.680 15.588 1.00 12.12 71 VAL B C 1
ATOM 3185 O O . VAL B 1 73 ? 44.294 12.311 16.627 1.00 14.57 71 VAL B O 1
ATOM 3189 N N . ALA B 1 74 ? 44.632 12.239 14.377 1.00 13.57 72 ALA B N 1
ATOM 3190 C CA . ALA B 1 74 ? 44.259 13.640 14.201 1.00 15.60 72 ALA B CA 1
ATOM 3191 C C . ALA B 1 74 ? 42.841 13.927 14.672 1.00 14.50 72 ALA B C 1
ATOM 3192 O O . ALA B 1 74 ? 42.603 14.908 15.397 1.00 16.65 72 ALA B O 1
ATOM 3194 N N . GLN B 1 75 ? 41.905 13.075 14.286 1.00 14.20 73 GLN B N 1
ATOM 3195 C CA . GLN B 1 75 ? 40.516 13.251 14.683 1.00 16.11 73 GLN B CA 1
ATOM 3196 C C . GLN B 1 75 ? 40.333 13.122 16.206 1.00 17.36 73 GLN B C 1
ATOM 3197 O O . GLN B 1 75 ? 39.546 13.868 16.823 1.00 17.28 73 GLN B O 1
ATOM 3203 N N . TRP B 1 76 ? 41.085 12.206 16.813 1.00 15.04 74 TRP B N 1
ATOM 3204 C CA . TRP B 1 76 ? 41.018 12.009 18.254 1.00 16.57 74 TRP B CA 1
ATOM 3205 C C . TRP B 1 76 ? 41.418 13.303 18.989 1.00 17.13 74 TRP B C 1
ATOM 3206 O O . TRP B 1 76 ? 40.847 13.660 20.026 1.00 18.47 74 TRP B O 1
ATOM 3217 N N . MET B 1 77 ? 42.371 14.023 18.418 1.00 17.49 75 MET B N 1
ATOM 3218 C CA . MET B 1 77 ? 42.817 15.284 19.020 1.00 17.05 75 MET B CA 1
ATOM 3219 C C . MET B 1 77 ? 41.864 16.455 18.815 1.00 21.23 75 MET B C 1
ATOM 3220 O O . MET B 1 77 ? 42.052 17.504 19.430 1.00 23.11 75 MET B O 1
ATOM 3225 N N . GLN B 1 78 ? 40.874 16.285 17.936 1.00 19.09 76 GLN B N 1
ATOM 3226 C CA . GLN B 1 78 ? 39.893 17.335 17.661 1.00 20.87 76 GLN B CA 1
ATOM 3227 C C . GLN B 1 78 ? 38.484 16.790 17.838 1.00 22.06 76 GLN B C 1
ATOM 3228 O O . GLN B 1 78 ? 37.686 16.769 16.891 1.00 22.74 76 GLN B O 1
ATOM 3234 N N . GLN B 1 79 ? 38.171 16.345 19.049 1.00 22.97 77 GLN B N 1
ATOM 3235 C CA . GLN B 1 79 ? 36.933 15.610 19.228 1.00 27.27 77 GLN B CA 1
ATOM 3236 C C . GLN B 1 79 ? 35.634 16.399 19.146 1.00 28.43 77 GLN B C 1
ATOM 3237 O O . GLN B 1 79 ? 34.580 15.803 18.933 1.00 30.01 77 GLN B O 1
ATOM 3243 N N . ALA B 1 80 ? 35.731 17.720 19.273 1.00 27.34 78 ALA B N 1
ATOM 3244 C CA . ALA B 1 80 ? 34.564 18.598 19.080 1.00 27.20 78 ALA B CA 1
ATOM 3245 C C . ALA B 1 80 ? 34.145 18.701 17.608 1.00 28.30 78 ALA B C 1
ATOM 3246 O O . ALA B 1 80 ? 33.109 19.285 17.291 1.00 30.54 78 ALA B O 1
ATOM 3248 N N . TYR B 1 81 ? 34.955 18.128 16.713 1.00 24.15 79 TYR B N 1
ATOM 3249 C CA . TYR B 1 81 ? 34.745 18.277 15.271 1.00 22.78 79 TYR B CA 1
ATOM 3250 C C . TYR B 1 81 ? 34.585 16.932 14.567 1.00 25.20 79 TYR B C 1
ATOM 3251 O O . TYR B 1 81 ? 34.996 16.766 13.413 1.00 23.55 79 TYR B O 1
ATOM 3260 N N . LYS B 1 82 ? 33.960 15.967 15.246 1.00 26.10 80 LYS B N 1
ATOM 3261 C CA . LYS B 1 82 ? 33.653 14.698 14.574 1.00 25.48 80 LYS B CA 1
ATOM 3262 C C . LYS B 1 82 ? 32.733 14.923 13.386 1.00 26.08 80 LYS B C 1
ATOM 3263 O O . LYS B 1 82 ? 31.744 15.689 13.468 1.00 29.75 80 LYS B O 1
ATOM 3269 N N . GLY B 1 83 ? 33.099 14.293 12.276 1.00 25.19 81 GLY B N 1
ATOM 3270 C CA . GLY B 1 83 ? 32.386 14.427 11.013 1.00 26.63 81 GLY B CA 1
ATOM 3271 C C . GLY B 1 83 ? 32.629 15.746 10.290 1.00 26.81 81 GLY B C 1
ATOM 3272 O O . GLY B 1 83 ? 32.016 15.989 9.244 1.00 27.66 81 GLY B O 1
ATOM 3273 N N . LYS B 1 84 ? 33.523 16.588 10.822 1.00 26.47 82 LYS B N 1
ATOM 3274 C CA . LYS B 1 84 ? 33.719 17.946 10.296 1.00 27.43 82 LYS B CA 1
ATOM 3275 C C . LYS B 1 84 ? 35.179 18.358 10.233 1.00 25.67 82 LYS B C 1
ATOM 3276 O O . LYS B 1 84 ? 35.492 19.556 10.255 1.00 26.70 82 LYS B O 1
ATOM 3282 N N . PHE B 1 85 ? 36.065 17.367 10.152 1.00 20.52 83 PHE B N 1
ATOM 3283 C CA . PHE B 1 85 ? 37.484 17.625 10.207 1.00 19.85 83 PHE B CA 1
ATOM 3284 C C . PHE B 1 85 ? 38.236 16.842 9.141 1.00 21.72 83 PHE B C 1
ATOM 3285 O O . PHE B 1 85 ? 38.656 17.418 8.139 1.00 23.80 83 PHE B O 1
ATOM 3293 N N . VAL B 1 86 ? 38.361 15.528 9.325 1.00 18.17 84 VAL B N 1
ATOM 3294 C CA . VAL B 1 86 ? 39.123 14.684 8.399 1.00 16.70 84 VAL B CA 1
ATOM 3295 C C . VAL B 1 86 ? 38.208 13.914 7.451 1.00 19.83 84 VAL B C 1
ATOM 3296 O O . VAL B 1 86 ? 37.220 13.312 7.877 1.00 20.05 84 VAL B O 1
ATOM 3300 N N . THR B 1 87 ? 38.561 13.925 6.165 1.00 18.95 85 THR B N 1
ATOM 3301 C CA . THR B 1 87 ? 37.959 13.040 5.179 1.00 18.38 85 THR B CA 1
ATOM 3302 C C . THR B 1 87 ? 39.069 12.111 4.701 1.00 20.21 85 THR B C 1
ATOM 3303 O O . THR B 1 87 ? 40.190 12.567 4.432 1.00 21.49 85 THR B O 1
ATOM 3307 N N . TYR B 1 88 ? 38.762 10.821 4.632 1.00 19.45 86 TYR B N 1
ATOM 3308 C CA . TYR B 1 88 ? 39.754 9.832 4.262 1.00 16.71 86 TYR B CA 1
ATOM 3309 C C . TYR B 1 88 ? 39.311 9.166 2.971 1.00 19.88 86 TYR B C 1
ATOM 3310 O O . TYR B 1 88 ? 38.150 8.815 2.814 1.00 19.63 86 TYR B O 1
ATOM 3319 N N . VAL B 1 89 ? 40.260 8.985 2.059 1.00 20.22 87 VAL B N 1
ATOM 3320 C CA . VAL B 1 89 ? 39.969 8.349 0.770 1.00 19.68 87 VAL B CA 1
ATOM 3321 C C . VAL B 1 89 ? 40.876 7.144 0.569 1.00 18.55 87 VAL B C 1
ATOM 3322 O O . VAL B 1 89 ? 42.108 7.223 0.766 1.00 19.82 87 VAL B O 1
ATOM 3326 N N . GLY B 1 90 ? 40.257 6.032 0.187 1.00 22.38 88 GLY B N 1
ATOM 3327 C CA . GLY B 1 90 ? 40.963 4.812 -0.172 1.00 21.86 88 GLY B CA 1
ATOM 3328 C C . GLY B 1 90 ? 39.946 3.838 -0.727 1.00 22.14 88 GLY B C 1
ATOM 3329 O O . GLY B 1 90 ? 38.775 4.173 -0.878 1.00 21.99 88 GLY B O 1
ATOM 3330 N N . CYS B 1 91 ? 40.380 2.619 -1.007 1.00 22.25 89 CYS B N 1
ATOM 3331 C CA . CYS B 1 91 ? 39.482 1.649 -1.616 1.00 24.46 89 CYS B CA 1
ATOM 3332 C C . CYS B 1 91 ? 39.453 0.362 -0.802 1.00 22.43 89 CYS B C 1
ATOM 3333 O O . CYS B 1 91 ? 40.504 -0.174 -0.461 1.00 21.09 89 CYS B O 1
ATOM 3336 N N . ILE B 1 92 ? 38.243 -0.108 -0.496 1.00 22.80 90 ILE B N 1
ATOM 3337 C CA . ILE B 1 92 ? 37.995 -1.364 0.267 1.00 22.55 90 ILE B CA 1
ATOM 3338 C C . ILE B 1 92 ? 37.107 -2.318 -0.521 1.00 23.28 90 ILE B C 1
ATOM 3339 O O . ILE B 1 92 ? 36.579 -1.947 -1.567 1.00 25.86 90 ILE B O 1
ATOM 3344 N N . ALA B 1 93 ? 36.946 -3.544 -0.038 1.00 24.78 91 ALA B N 1
ATOM 3345 C CA . ALA B 1 93 ? 35.855 -4.392 -0.539 1.00 27.02 91 ALA B CA 1
ATOM 3346 C C . ALA B 1 93 ? 34.724 -4.343 0.463 1.00 28.68 91 ALA B C 1
ATOM 3347 O O . ALA B 1 93 ? 34.928 -3.864 1.593 1.00 26.40 91 ALA B O 1
ATOM 3349 N N . ASP B 1 94 ? 33.534 -4.812 0.061 1.00 31.19 92 ASP B N 1
ATOM 3350 C CA . ASP B 1 94 ? 32.430 -4.968 1.008 1.00 33.93 92 ASP B CA 1
ATOM 3351 C C . ASP B 1 94 ? 32.465 -6.303 1.714 1.00 33.66 92 ASP B C 1
ATOM 3352 O O . ASP B 1 94 ? 31.513 -7.084 1.653 1.00 39.47 92 ASP B O 1
ATOM 3357 N N . ASP B 1 95 ? 33.578 -6.571 2.367 1.00 30.08 93 ASP B N 1
ATOM 3358 C CA . ASP B 1 95 ? 33.756 -7.822 3.066 1.00 30.55 93 ASP B CA 1
ATOM 3359 C C . ASP B 1 95 ? 33.928 -7.536 4.554 1.00 30.16 93 ASP B C 1
ATOM 3360 O O . ASP B 1 95 ? 33.857 -6.363 4.988 1.00 29.06 93 ASP B O 1
ATOM 3365 N N . ARG B 1 96 ? 34.163 -8.599 5.321 1.00 29.24 94 ARG B N 1
ATOM 3366 C CA . ARG B 1 96 ? 34.346 -8.504 6.773 1.00 31.78 94 ARG B CA 1
ATOM 3367 C C . ARG B 1 96 ? 35.375 -7.456 7.135 1.00 30.90 94 ARG B C 1
ATOM 3368 O O . ARG B 1 96 ? 35.120 -6.601 7.994 1.00 31.27 94 ARG B O 1
ATOM 3376 N N . TYR B 1 97 ? 36.532 -7.501 6.482 1.00 27.17 95 TYR B N 1
ATOM 3377 C CA . TYR B 1 97 ? 37.610 -6.581 6.825 1.00 28.02 95 TYR B CA 1
ATOM 3378 C C . TYR B 1 97 ? 37.230 -5.138 6.479 1.00 24.00 95 TYR B C 1
ATOM 3379 O O . TYR B 1 97 ? 37.486 -4.221 7.267 1.00 22.05 95 TYR B O 1
ATOM 3388 N N . GLY B 1 98 ? 36.635 -4.946 5.309 1.00 22.89 96 GLY B N 1
ATOM 3389 C CA . GLY B 1 98 ? 36.273 -3.618 4.815 1.00 22.41 96 GLY B CA 1
ATOM 3390 C C . GLY B 1 98 ? 35.288 -2.903 5.725 1.00 21.34 96 GLY B C 1
ATOM 3391 O O . GLY B 1 98 ? 35.470 -1.743 6.032 1.00 19.31 96 GLY B O 1
ATOM 3392 N N . LYS B 1 99 ? 34.240 -3.619 6.108 1.00 21.64 97 LYS B N 1
ATOM 3393 C CA . LYS B 1 99 ? 33.259 -3.091 7.054 1.00 22.79 97 LYS B CA 1
ATOM 3394 C C . LYS B 1 99 ? 33.892 -2.751 8.405 1.00 22.26 97 LYS B C 1
ATOM 3395 O O . LYS B 1 99 ? 33.608 -1.684 8.969 1.00 23.84 97 LYS B O 1
ATOM 3401 N N . VAL B 1 100 ? 34.762 -3.617 8.935 1.00 22.08 98 VAL B N 1
ATOM 3402 C CA . VAL B 1 100 ? 35.446 -3.317 10.188 1.00 21.87 98 VAL B CA 1
ATOM 3403 C C . VAL B 1 100 ? 36.172 -1.954 10.129 1.00 22.81 98 VAL B C 1
ATOM 3404 O O . VAL B 1 100 ? 36.029 -1.130 11.052 1.00 21.29 98 VAL B O 1
ATOM 3408 N N . LEU B 1 101 ? 36.928 -1.730 9.047 1.00 19.12 99 LEU B N 1
ATOM 3409 C CA . LEU B 1 101 ? 37.706 -0.499 8.853 1.00 17.95 99 LEU B CA 1
ATOM 3410 C C . LEU B 1 101 ? 36.830 0.714 8.735 1.00 17.72 99 LEU B C 1
ATOM 3411 O O . LEU B 1 101 ? 37.082 1.720 9.391 1.00 17.45 99 LEU B O 1
ATOM 3416 N N . LYS B 1 102 ? 35.839 0.643 7.858 1.00 17.74 100 LYS B N 1
ATOM 3417 C CA . LYS B 1 102 ? 34.966 1.776 7.624 1.00 19.23 100 LYS B CA 1
ATOM 3418 C C . LYS B 1 102 ? 34.204 2.129 8.919 1.00 19.21 100 LYS B C 1
ATOM 3419 O O . LYS B 1 102 ? 34.123 3.303 9.273 1.00 17.92 100 LYS B O 1
ATOM 3425 N N . GLU B 1 103 ? 33.683 1.119 9.619 1.00 18.17 101 GLU B N 1
ATOM 3426 C CA . GLU B 1 103 ? 32.822 1.363 10.800 1.00 18.73 101 GLU B CA 1
ATOM 3427 C C . GLU B 1 103 ? 33.662 1.904 11.948 1.00 18.08 101 GLU B C 1
ATOM 3428 O O . GLU B 1 103 ? 33.231 2.776 12.695 1.00 16.61 101 GLU B O 1
ATOM 3434 N N . ALA B 1 104 ? 34.879 1.392 12.081 1.00 16.07 102 ALA B N 1
ATOM 3435 C CA . ALA B 1 104 ? 35.770 1.930 13.115 1.00 16.24 102 ALA B CA 1
ATOM 3436 C C . ALA B 1 104 ? 36.050 3.399 12.869 1.00 14.63 102 ALA B C 1
ATOM 3437 O O . ALA B 1 104 ? 35.946 4.190 13.815 1.00 15.76 102 ALA B O 1
ATOM 3439 N N . ALA B 1 105 ? 36.435 3.767 11.644 1.00 16.17 103 ALA B N 1
ATOM 3440 C CA . ALA B 1 105 ? 36.769 5.176 11.350 1.00 16.84 103 ALA B CA 1
ATOM 3441 C C . ALA B 1 105 ? 35.538 6.087 11.452 1.00 16.98 103 ALA B C 1
ATOM 3442 O O . ALA B 1 105 ? 35.610 7.162 12.046 1.00 18.39 103 ALA B O 1
ATOM 3444 N N . GLU B 1 106 ? 34.403 5.635 10.932 1.00 17.61 104 GLU B N 1
ATOM 3445 C CA . GLU B 1 106 ? 33.177 6.430 11.024 1.00 19.83 104 GLU B CA 1
ATOM 3446 C C . GLU B 1 106 ? 32.743 6.634 12.482 1.00 19.72 104 GLU B C 1
ATOM 3447 O O . GLU B 1 106 ? 32.328 7.729 12.870 1.00 20.34 104 GLU B O 1
ATOM 3453 N N . HIS B 1 107 ? 32.871 5.591 13.308 1.00 17.33 105 HIS B N 1
ATOM 3454 C CA . HIS B 1 107 ? 32.513 5.725 14.704 1.00 16.30 105 HIS B CA 1
ATOM 3455 C C . HIS B 1 107 ? 33.335 6.848 15.362 1.00 16.12 105 HIS B C 1
ATOM 3456 O O . HIS B 1 107 ? 32.815 7.580 16.197 1.00 17.37 105 HIS B O 1
ATOM 3463 N N . GLU B 1 108 ? 34.601 6.962 14.965 1.00 15.74 106 GLU B N 1
ATOM 3464 C CA . GLU B 1 108 ? 35.500 7.948 15.550 1.00 17.34 106 GLU B CA 1
ATOM 3465 C C . GLU B 1 108 ? 35.322 9.351 14.951 1.00 20.60 106 GLU B C 1
ATOM 3466 O O . GLU B 1 108 ? 35.908 10.313 15.446 1.00 22.08 106 GLU B O 1
ATOM 3472 N N . GLY B 1 109 ? 34.485 9.454 13.919 1.00 20.14 107 GLY B N 1
ATOM 3473 C CA . GLY B 1 109 ? 34.165 10.756 13.316 1.00 22.46 107 GLY B CA 1
ATOM 3474 C C . GLY B 1 109 ? 34.862 11.107 12.009 1.00 22.07 107 GLY B C 1
ATOM 3475 O O . GLY B 1 109 ? 34.789 12.251 11.546 1.00 22.93 107 GLY B O 1
ATOM 3476 N N . ILE B 1 110 ? 35.517 10.130 11.391 1.00 19.12 108 ILE B N 1
ATOM 3477 C CA . ILE B 1 110 ? 36.154 10.371 10.082 1.00 17.42 108 ILE B CA 1
ATOM 3478 C C . ILE B 1 110 ? 35.110 10.165 9.010 1.00 21.36 108 ILE B C 1
ATOM 3479 O O . ILE B 1 110 ? 34.323 9.221 9.069 1.00 22.21 108 ILE B O 1
ATOM 3484 N N . VAL B 1 111 ? 35.095 11.064 8.024 1.00 20.51 109 VAL B N 1
ATOM 3485 C CA . VAL B 1 111 ? 34.249 10.864 6.846 1.00 22.05 109 VAL B CA 1
ATOM 3486 C C . VAL B 1 111 ? 35.000 9.922 5.909 1.00 20.53 109 VAL B C 1
ATOM 3487 O O . VAL B 1 111 ? 36.108 10.230 5.468 1.00 19.62 109 VAL B O 1
ATOM 3491 N N . MET B 1 112 ? 34.403 8.764 5.634 1.00 21.19 110 MET B N 1
ATOM 3492 C CA . MET B 1 112 ? 35.086 7.707 4.888 1.00 21.38 110 MET B CA 1
ATOM 3493 C C . MET B 1 112 ? 34.617 7.739 3.439 1.00 24.45 110 MET B C 1
ATOM 3494 O O . MET B 1 112 ? 33.681 7.023 3.062 1.00 24.99 110 MET B O 1
ATOM 3499 N N . ALA B 1 113 ? 35.266 8.590 2.639 1.00 21.52 111 ALA B N 1
ATOM 3500 C CA . ALA B 1 113 ? 34.923 8.717 1.210 1.00 23.12 111 ALA B CA 1
ATOM 3501 C C . ALA B 1 113 ? 35.617 7.636 0.404 1.00 25.52 111 ALA B C 1
ATOM 3502 O O . ALA B 1 113 ? 36.438 7.911 -0.484 1.00 25.39 111 ALA B O 1
ATOM 3504 N N . VAL B 1 114 ? 35.279 6.396 0.731 1.00 24.62 112 VAL B N 1
ATOM 3505 C CA . VAL B 1 114 ? 35.969 5.227 0.190 1.00 23.94 112 VAL B CA 1
ATOM 3506 C C . VAL B 1 114 ? 35.256 4.613 -1.010 1.00 24.77 112 VAL B C 1
ATOM 3507 O O . VAL B 1 114 ? 34.017 4.616 -1.101 1.00 28.19 112 VAL B O 1
ATOM 3511 N N . GLU B 1 115 ? 36.075 4.097 -1.922 1.00 24.68 113 GLU B N 1
ATOM 3512 C CA . GLU B 1 115 ? 35.623 3.291 -3.040 1.00 26.06 113 GLU B CA 1
ATOM 3513 C C . GLU B 1 115 ? 35.379 1.848 -2.572 1.00 26.86 113 GLU B C 1
ATOM 3514 O O . GLU B 1 115 ? 36.129 1.322 -1.730 1.00 25.35 113 GLU B O 1
ATOM 3520 N N . HIS B 1 116 ? 34.341 1.217 -3.117 1.00 27.95 114 HIS B N 1
ATOM 3521 C CA . HIS B 1 116 ? 34.048 -0.205 -2.859 1.00 29.85 114 HIS B CA 1
ATOM 3522 C C . HIS B 1 116 ? 34.312 -1.007 -4.133 1.00 30.19 114 HIS B C 1
ATOM 3523 O O . HIS B 1 116 ? 33.825 -0.639 -5.209 1.00 31.34 114 HIS B O 1
ATOM 3530 N N . THR B 1 117 ? 35.083 -2.088 -4.023 1.00 28.81 115 THR B N 1
ATOM 3531 C CA . THR B 1 117 ? 35.381 -2.932 -5.190 1.00 31.11 115 THR B CA 1
ATOM 3532 C C . THR B 1 117 ? 35.105 -4.410 -4.939 1.00 32.81 115 THR B C 1
ATOM 3533 O O . THR B 1 117 ? 35.118 -4.882 -3.793 1.00 31.12 115 THR B O 1
ATOM 3537 N N . THR B 1 118 ? 34.880 -5.139 -6.030 1.00 33.07 116 THR B N 1
ATOM 3538 C CA . THR B 1 118 ? 34.761 -6.587 -5.961 1.00 31.95 116 THR B CA 1
ATOM 3539 C C . THR B 1 118 ? 35.991 -7.216 -6.582 1.00 32.25 116 THR B C 1
ATOM 3540 O O . THR B 1 118 ? 36.110 -8.442 -6.616 1.00 33.51 116 THR B O 1
ATOM 3544 N N . LYS B 1 119 ? 36.924 -6.385 -7.042 1.00 32.20 117 LYS B N 1
ATOM 3545 C CA . LYS B 1 119 ? 38.095 -6.892 -7.757 1.00 32.64 117 LYS B CA 1
ATOM 3546 C C . LYS B 1 119 ? 39.045 -7.673 -6.865 1.00 32.02 117 LYS B C 1
ATOM 3547 O O . LYS B 1 119 ? 39.762 -8.552 -7.338 1.00 33.01 117 LYS B O 1
ATOM 3553 N N . ALA B 1 120 ? 39.076 -7.322 -5.580 1.00 28.37 118 ALA B N 1
ATOM 3554 C CA . ALA B 1 120 ? 39.959 -7.961 -4.622 1.00 27.85 118 ALA B CA 1
ATOM 3555 C C . ALA B 1 120 ? 39.357 -7.780 -3.232 1.00 26.66 118 ALA B C 1
ATOM 3556 O O . ALA B 1 120 ? 38.586 -6.847 -3.008 1.00 27.07 118 ALA B O 1
ATOM 3558 N N . GLY B 1 121 ? 39.690 -8.675 -2.303 1.00 25.39 119 GLY B N 1
ATOM 3559 C CA . GLY B 1 121 ? 39.291 -8.498 -0.900 1.00 25.39 119 GLY B CA 1
ATOM 3560 C C . GLY B 1 121 ? 39.977 -7.294 -0.273 1.00 23.00 119 GLY B C 1
ATOM 3561 O O . GLY B 1 121 ? 40.974 -6.785 -0.806 1.00 23.95 119 GLY B O 1
ATOM 3562 N N . SER B 1 122 ? 39.464 -6.839 0.863 1.00 21.08 120 SER B N 1
ATOM 3563 C CA . SER B 1 122 ? 40.080 -5.699 1.526 1.00 20.37 120 SER B CA 1
ATOM 3564 C C . SER B 1 122 ? 41.528 -6.003 1.884 1.00 19.89 120 SER B C 1
ATOM 3565 O O . SER B 1 122 ? 41.846 -7.122 2.277 1.00 22.87 120 SER B O 1
ATOM 3568 N N . GLY B 1 123 ? 42.381 -4.987 1.785 1.00 16.51 121 GLY B N 1
ATOM 3569 C CA . GLY B 1 123 ? 43.788 -5.122 2.108 1.00 17.90 121 GLY B CA 1
ATOM 3570 C C . GLY B 1 123 ? 44.050 -5.503 3.560 1.00 19.27 121 GLY B C 1
ATOM 3571 O O . GLY B 1 123 ? 43.219 -5.253 4.452 1.00 18.61 121 GLY B O 1
ATOM 3572 N N . ALA B 1 124 ? 45.215 -6.093 3.802 1.00 18.43 122 ALA B N 1
ATOM 3573 C CA . ALA B 1 124 ? 45.591 -6.525 5.158 1.00 19.14 122 ALA B CA 1
ATOM 3574 C C . ALA B 1 124 ? 47.088 -6.393 5.291 1.00 18.35 122 ALA B C 1
ATOM 3575 O O . ALA B 1 124 ? 47.808 -6.394 4.281 1.00 19.26 122 ALA B O 1
ATOM 3577 N N . CYS B 1 125 ? 47.551 -6.281 6.526 1.00 16.44 123 CYS B N 1
ATOM 3578 C CA . CYS B 1 125 ? 48.985 -6.145 6.769 1.00 16.59 123 CYS B CA 1
ATOM 3579 C C . CYS B 1 125 ? 49.357 -7.114 7.852 1.00 18.12 123 CYS B C 1
ATOM 3580 O O . CYS B 1 125 ? 48.791 -7.080 8.953 1.00 18.93 123 CYS B O 1
ATOM 3583 N N . ALA B 1 126 ? 50.324 -7.973 7.580 1.00 18.32 124 ALA B N 1
ATOM 3584 C CA . ALA B 1 126 ? 50.832 -8.829 8.642 1.00 18.61 124 ALA B CA 1
ATOM 3585 C C . ALA B 1 126 ? 51.764 -7.981 9.486 1.00 19.88 124 ALA B C 1
ATOM 3586 O O . ALA B 1 126 ? 52.667 -7.352 8.950 1.00 19.77 124 ALA B O 1
ATOM 3588 N N . VAL B 1 127 ? 51.520 -7.918 10.797 1.00 18.45 125 VAL B N 1
ATOM 3589 C CA . VAL B 1 127 ? 52.341 -7.113 11.703 1.00 16.58 125 VAL B CA 1
ATOM 3590 C C . VAL B 1 127 ? 53.029 -8.130 12.596 1.00 18.17 125 VAL B C 1
ATOM 3591 O O . VAL B 1 127 ? 52.384 -8.785 13.450 1.00 18.62 125 VAL B O 1
ATOM 3595 N N . CYS B 1 128 ? 54.319 -8.351 12.313 1.00 18.13 126 CYS B N 1
ATOM 3596 C CA . CYS B 1 128 ? 55.041 -9.444 12.962 1.00 17.90 126 CYS B CA 1
ATOM 3597 C C . CYS B 1 128 ? 55.833 -8.830 14.080 1.00 19.92 126 CYS B C 1
ATOM 3598 O O . CYS B 1 128 ? 56.764 -8.075 13.822 1.00 20.02 126 CYS B O 1
ATOM 3601 N N . ILE B 1 129 ? 55.439 -9.122 15.318 1.00 18.64 127 ILE B N 1
ATOM 3602 C CA . ILE B 1 129 ? 56.057 -8.520 16.492 1.00 21.18 127 ILE B CA 1
ATOM 3603 C C . ILE B 1 129 ? 57.136 -9.408 17.091 1.00 17.10 127 ILE B C 1
ATOM 3604 O O . ILE B 1 129 ? 56.915 -10.595 17.396 1.00 19.96 127 ILE B O 1
ATOM 3609 N N . THR B 1 130 ? 58.325 -8.822 17.222 1.00 20.16 128 THR B N 1
ATOM 3610 C CA . THR B 1 130 ? 59.419 -9.480 17.921 1.00 22.10 128 THR B CA 1
ATOM 3611 C C . THR B 1 130 ? 59.953 -8.497 18.960 1.00 21.48 128 THR B C 1
ATOM 3612 O O . THR B 1 130 ? 60.564 -7.485 18.614 1.00 22.80 128 THR B O 1
ATOM 3616 N N . GLY B 1 131 ? 59.691 -8.794 20.231 1.00 25.11 129 GLY B N 1
ATOM 3617 C CA . GLY B 1 131 ? 59.953 -7.828 21.302 1.00 27.91 129 GLY B CA 1
ATOM 3618 C C . GLY B 1 131 ? 59.073 -6.602 21.106 1.00 26.91 129 GLY B C 1
ATOM 3619 O O . GLY B 1 131 ? 57.844 -6.719 21.088 1.00 30.23 129 GLY B O 1
ATOM 3620 N N . LYS B 1 132 ? 59.686 -5.436 20.948 1.00 26.17 130 LYS B N 1
ATOM 3621 C CA . LYS B 1 132 ? 58.927 -4.225 20.668 1.00 29.38 130 LYS B CA 1
ATOM 3622 C C . LYS B 1 132 ? 58.958 -3.857 19.199 1.00 30.67 130 LYS B C 1
ATOM 3623 O O . LYS B 1 132 ? 58.214 -2.972 18.770 1.00 32.27 130 LYS B O 1
ATOM 3629 N N . GLU B 1 133 ? 59.815 -4.529 18.427 1.00 23.87 131 GLU B N 1
ATOM 3630 C CA . GLU B 1 133 ? 59.965 -4.197 17.010 1.00 24.11 131 GLU B CA 1
ATOM 3631 C C . GLU B 1 133 ? 58.869 -4.883 16.204 1.00 19.63 131 GLU B C 1
ATOM 3632 O O . GLU B 1 133 ? 58.392 -5.955 16.574 1.00 20.89 131 GLU B O 1
ATOM 3638 N N . ARG B 1 134 ? 58.446 -4.218 15.128 1.00 20.61 132 ARG B N 1
ATOM 3639 C CA A ARG B 1 134 ? 57.382 -4.728 14.280 0.50 20.50 132 ARG B CA 1
ATOM 3640 C CA B ARG B 1 134 ? 57.377 -4.732 14.273 0.50 20.34 132 ARG B CA 1
ATOM 3641 C C . ARG B 1 134 ? 57.875 -4.778 12.838 1.00 18.69 132 ARG B C 1
ATOM 3642 O O . ARG B 1 134 ? 58.519 -3.855 12.370 1.00 18.49 132 ARG B O 1
ATOM 3657 N N . THR B 1 135 ? 57.595 -5.884 12.164 1.00 18.57 133 THR B N 1
ATOM 3658 C CA . THR B 1 135 ? 58.040 -6.091 10.795 1.00 17.10 133 THR B CA 1
ATOM 3659 C C . THR B 1 135 ? 56.756 -6.297 10.007 1.00 16.24 133 THR B C 1
ATOM 3660 O O . THR B 1 135 ? 55.940 -7.140 10.375 1.00 18.36 133 THR B O 1
ATOM 3664 N N . LEU B 1 136 ? 56.554 -5.485 8.980 1.00 16.44 134 LEU B N 1
ATOM 3665 C CA . LEU B 1 136 ? 55.248 -5.410 8.320 1.00 14.83 134 LEU B CA 1
ATOM 3666 C C . LEU B 1 136 ? 55.280 -5.912 6.894 1.00 16.47 134 LEU B C 1
ATOM 3667 O O . LEU B 1 136 ? 56.226 -5.625 6.148 1.00 18.01 134 LEU B O 1
ATOM 3672 N N . VAL B 1 137 ? 54.213 -6.599 6.497 1.00 14.91 135 VAL B N 1
ATOM 3673 C CA . VAL B 1 137 ? 54.115 -7.124 5.140 1.00 14.34 135 VAL B CA 1
ATOM 3674 C C . VAL B 1 137 ? 52.704 -6.786 4.647 1.00 15.96 135 VAL B C 1
ATOM 3675 O O . VAL B 1 137 ? 51.742 -7.410 5.084 1.00 17.71 135 VAL B O 1
ATOM 3679 N N . ALA B 1 138 ? 52.579 -5.794 3.757 1.00 17.07 136 ALA B N 1
ATOM 3680 C CA . ALA B 1 138 ? 51.261 -5.298 3.323 1.00 17.23 136 ALA B CA 1
ATOM 3681 C C . ALA B 1 138 ? 50.778 -6.020 2.068 1.00 16.60 136 ALA B C 1
ATOM 3682 O O . ALA B 1 138 ? 51.466 -6.026 1.048 1.00 16.48 136 ALA B O 1
ATOM 3684 N N . ASP B 1 139 ? 49.572 -6.581 2.140 1.00 17.93 137 ASP B N 1
ATOM 3685 C CA . ASP B 1 139 ? 48.897 -7.142 0.972 1.00 21.38 137 ASP B CA 1
ATOM 3686 C C . ASP B 1 139 ? 47.755 -6.195 0.621 1.00 21.02 137 ASP B C 1
ATOM 3687 O O . ASP B 1 139 ? 46.696 -6.241 1.247 1.00 20.45 137 ASP B O 1
ATOM 3692 N N . LEU B 1 140 ? 47.984 -5.292 -0.328 1.00 19.91 138 LEU B N 1
ATOM 3693 C CA . LEU B 1 140 ? 47.030 -4.175 -0.530 1.00 18.61 138 LEU B CA 1
ATOM 3694 C C . LEU B 1 140 ? 45.620 -4.551 -0.937 1.00 19.13 138 LEU B C 1
ATOM 3695 O O . LEU B 1 140 ? 44.676 -3.830 -0.616 1.00 20.02 138 LEU B O 1
ATOM 3700 N N . GLY B 1 141 ? 45.468 -5.648 -1.686 1.00 20.19 139 GLY B N 1
ATOM 3701 C CA . GLY B 1 141 ? 44.135 -6.135 -2.034 1.00 18.76 139 GLY B CA 1
ATOM 3702 C C . GLY B 1 141 ? 43.356 -5.020 -2.731 1.00 20.67 139 GLY B C 1
ATOM 3703 O O . GLY B 1 141 ? 43.874 -4.362 -3.644 1.00 21.29 139 GLY B O 1
ATOM 3704 N N . ALA B 1 142 ? 42.141 -4.778 -2.246 1.00 21.34 140 ALA B N 1
ATOM 3705 C CA . ALA B 1 142 ? 41.251 -3.726 -2.769 1.00 22.17 140 ALA B CA 1
ATOM 3706 C C . ALA B 1 142 ? 41.921 -2.366 -2.868 1.00 20.46 140 ALA B C 1
ATOM 3707 O O . ALA B 1 142 ? 41.587 -1.589 -3.761 1.00 23.15 140 ALA B O 1
ATOM 3709 N N . ALA B 1 143 ? 42.826 -2.054 -1.933 1.00 19.77 141 ALA B N 1
ATOM 3710 C CA . ALA B 1 143 ? 43.463 -0.730 -1.919 1.00 18.36 141 ALA B CA 1
ATOM 3711 C C . ALA B 1 143 ? 44.215 -0.422 -3.193 1.00 23.97 141 ALA B C 1
ATOM 3712 O O . ALA B 1 143 ? 44.283 0.745 -3.611 1.00 25.98 141 ALA B O 1
ATOM 3714 N N . ASN B 1 144 ? 44.785 -1.465 -3.807 1.00 24.62 142 ASN B N 1
ATOM 3715 C CA . ASN B 1 144 ? 45.531 -1.301 -5.054 1.00 25.42 142 ASN B CA 1
ATOM 3716 C C . ASN B 1 144 ? 44.624 -1.020 -6.256 1.00 25.60 142 ASN B C 1
ATOM 3717 O O . ASN B 1 144 ? 45.119 -0.699 -7.336 1.00 26.88 142 ASN B O 1
ATOM 3722 N N . HIS B 1 145 ? 43.309 -1.132 -6.061 1.00 24.69 143 HIS B N 1
ATOM 3723 C CA . HIS B 1 145 ? 42.323 -0.881 -7.131 1.00 27.81 143 HIS B CA 1
ATOM 3724 C C . HIS B 1 145 ? 41.651 0.502 -7.085 1.00 27.91 143 HIS B C 1
ATOM 3725 O O . HIS B 1 145 ? 40.722 0.747 -7.847 1.00 29.94 143 HIS B O 1
ATOM 3732 N N . LEU B 1 146 ? 42.101 1.395 -6.192 1.00 25.32 144 LEU B N 1
ATOM 3733 C CA . LEU B 1 146 ? 41.590 2.777 -6.172 1.00 24.70 144 LEU B CA 1
ATOM 3734 C C . LEU B 1 146 ? 41.680 3.397 -7.574 1.00 26.53 144 LEU B C 1
ATOM 3735 O O . LEU B 1 146 ? 42.769 3.463 -8.166 1.00 28.28 144 LEU B O 1
ATOM 3740 N N . SER B 1 147 ? 40.544 3.866 -8.078 1.00 25.37 145 SER B N 1
ATOM 3741 C CA . SER B 1 147 ? 40.399 4.191 -9.503 1.00 28.46 145 SER B CA 1
ATOM 3742 C C . SER B 1 147 ? 40.327 5.686 -9.793 1.00 29.81 145 SER B C 1
ATOM 3743 O O . SER B 1 147 ? 39.966 6.495 -8.925 1.00 28.40 145 SER B O 1
ATOM 3746 N N . SER B 1 148 ? 40.672 6.038 -11.032 1.00 30.94 146 SER B N 1
ATOM 3747 C CA . SER B 1 148 ? 40.473 7.387 -11.535 1.00 32.19 146 SER B CA 1
ATOM 3748 C C . SER B 1 148 ? 39.007 7.797 -11.437 1.00 31.82 146 SER B C 1
ATOM 3749 O O . SER B 1 148 ? 38.694 8.947 -11.107 1.00 33.21 146 SER B O 1
ATOM 3752 N N . GLU B 1 149 ? 38.120 6.845 -11.726 1.00 32.10 147 GLU B N 1
ATOM 3753 C CA . GLU B 1 149 ? 36.672 7.026 -11.584 1.00 33.17 147 GLU B CA 1
ATOM 3754 C C . GLU B 1 149 ? 36.296 7.518 -10.187 1.00 32.48 147 GLU B C 1
ATOM 3755 O O . GLU B 1 149 ? 35.555 8.487 -10.043 1.00 32.59 147 GLU B O 1
ATOM 3761 N N . HIS B 1 150 ? 36.826 6.870 -9.157 1.00 30.70 148 HIS B N 1
ATOM 3762 C CA . HIS B 1 150 ? 36.538 7.313 -7.796 1.00 28.28 148 HIS B CA 1
ATOM 3763 C C . HIS B 1 150 ? 37.131 8.689 -7.513 1.00 26.74 148 HIS B C 1
ATOM 3764 O O . HIS B 1 150 ? 36.488 9.543 -6.894 1.00 28.00 148 HIS B O 1
ATOM 3771 N N . MET B 1 151 ? 38.369 8.898 -7.946 1.00 25.32 149 MET B N 1
ATOM 3772 C CA . MET B 1 151 ? 39.025 10.185 -7.803 1.00 28.26 149 MET B CA 1
ATOM 3773 C C . MET B 1 151 ? 38.264 11.354 -8.429 1.00 32.70 149 MET B C 1
ATOM 3774 O O . MET B 1 151 ? 38.370 12.486 -7.952 1.00 34.38 149 MET B O 1
ATOM 3779 N N . ARG B 1 152 ? 37.488 11.062 -9.474 1.00 32.60 150 ARG B N 1
ATOM 3780 C CA . ARG B 1 152 ? 36.627 12.063 -10.124 1.00 36.76 150 ARG B CA 1
ATOM 3781 C C . ARG B 1 152 ? 35.180 12.084 -9.631 1.00 39.26 150 ARG B C 1
ATOM 3782 O O . ARG B 1 152 ? 34.385 12.894 -10.113 1.00 41.01 150 ARG B O 1
ATOM 3790 N N . SER B 1 153 ? 34.836 11.193 -8.699 1.00 38.04 151 SER B N 1
ATOM 3791 C CA A SER B 1 153 ? 33.483 11.130 -8.146 0.50 37.96 151 SER B CA 1
ATOM 3792 C CA B SER B 1 153 ? 33.484 11.134 -8.153 0.50 38.95 151 SER B CA 1
ATOM 3793 C C . SER B 1 153 ? 33.113 12.407 -7.380 1.00 40.21 151 SER B C 1
ATOM 3794 O O . SER B 1 153 ? 33.998 13.112 -6.873 1.00 39.39 151 SER B O 1
ATOM 3799 N N . PRO B 1 154 ? 31.796 12.720 -7.296 1.00 41.62 152 PRO B N 1
ATOM 3800 C CA . PRO B 1 154 ? 31.344 13.928 -6.597 1.00 42.87 152 PRO B CA 1
ATOM 3801 C C . PRO B 1 154 ? 31.881 14.054 -5.173 1.00 42.39 152 PRO B C 1
ATOM 3802 O O . PRO B 1 154 ? 32.348 15.124 -4.790 1.00 43.34 152 PRO B O 1
ATOM 3806 N N . ALA B 1 155 ? 31.809 12.966 -4.408 1.00 42.26 153 ALA B N 1
ATOM 3807 C CA . ALA B 1 155 ? 32.189 12.970 -3.011 1.00 41.05 153 ALA B CA 1
ATOM 3808 C C . ALA B 1 155 ? 33.664 13.324 -2.839 1.00 38.83 153 ALA B C 1
ATOM 3809 O O . ALA B 1 155 ? 34.016 14.059 -1.916 1.00 39.60 153 ALA B O 1
ATOM 3811 N N . VAL B 1 156 ? 34.514 12.811 -3.730 1.00 33.28 154 VAL B N 1
ATOM 3812 C CA . VAL B 1 156 ? 35.969 13.012 -3.616 1.00 31.04 154 VAL B CA 1
ATOM 3813 C C . VAL B 1 156 ? 36.345 14.405 -4.087 1.00 31.16 154 VAL B C 1
ATOM 3814 O O . VAL B 1 156 ? 37.137 15.084 -3.445 1.00 27.32 154 VAL B O 1
ATOM 3818 N N . VAL B 1 157 ? 35.795 14.806 -5.232 1.00 33.78 155 VAL B N 1
ATOM 3819 C CA . VAL B 1 157 ? 36.033 16.139 -5.771 1.00 35.40 155 VAL B CA 1
ATOM 3820 C C . VAL B 1 157 ? 35.562 17.195 -4.755 1.00 34.59 155 VAL B C 1
ATOM 3821 O O . VAL B 1 157 ? 36.264 18.159 -4.486 1.00 34.92 155 VAL B O 1
ATOM 3825 N N . ARG B 1 158 ? 34.394 16.954 -4.169 1.00 32.33 156 ARG B N 1
ATOM 3826 C CA . ARG B 1 158 ? 33.843 17.770 -3.096 1.00 38.29 156 ARG B CA 1
ATOM 3827 C C . ARG B 1 158 ? 34.772 17.831 -1.875 1.00 34.87 156 ARG B C 1
ATOM 3828 O O . ARG B 1 158 ? 35.082 18.923 -1.383 1.00 31.80 156 ARG B O 1
ATOM 3836 N N . ALA B 1 159 ? 35.232 16.666 -1.406 1.00 32.38 157 ALA B N 1
ATOM 3837 C CA . ALA B 1 159 ? 36.141 16.603 -0.260 1.00 29.75 157 ALA B CA 1
ATOM 3838 C C . ALA B 1 159 ? 37.426 17.384 -0.545 1.00 29.17 157 ALA B C 1
ATOM 3839 O O . ALA B 1 159 ? 37.902 18.143 0.290 1.00 25.92 157 ALA B O 1
ATOM 3841 N N . MET B 1 160 ? 37.963 17.228 -1.751 1.00 30.75 158 MET B N 1
ATOM 3842 C CA . MET B 1 160 ? 39.153 17.982 -2.125 1.00 31.06 158 MET B CA 1
ATOM 3843 C C . MET B 1 160 ? 38.867 19.483 -2.136 1.00 30.91 158 MET B C 1
ATOM 3844 O O . MET B 1 160 ? 39.637 20.271 -1.579 1.00 30.15 158 MET B O 1
ATOM 3849 N N . ASP B 1 161 ? 37.732 19.862 -2.718 1.00 31.78 159 ASP B N 1
ATOM 3850 C CA . ASP B 1 161 ? 37.359 21.266 -2.831 1.00 33.67 159 ASP B CA 1
ATOM 3851 C C . ASP B 1 161 ? 37.187 21.941 -1.462 1.00 31.06 159 ASP B C 1
ATOM 3852 O O . ASP B 1 161 ? 37.466 23.127 -1.324 1.00 31.90 159 ASP B O 1
ATOM 3857 N N . GLU B 1 162 ? 36.766 21.171 -0.453 1.00 27.19 160 GLU B N 1
ATOM 3858 C CA . GLU B 1 162 ? 36.466 21.715 0.880 1.00 27.32 160 GLU B CA 1
ATOM 3859 C C . GLU B 1 162 ? 37.643 21.599 1.869 1.00 27.01 160 GLU B C 1
ATOM 3860 O O . GLU B 1 162 ? 37.590 22.129 2.970 1.00 27.12 160 GLU B O 1
ATOM 3866 N N . SER B 1 163 ? 38.714 20.936 1.447 1.00 27.07 161 SER B N 1
ATOM 3867 C CA . SER B 1 163 ? 39.873 20.710 2.290 1.00 26.14 161 SER B CA 1
ATOM 3868 C C . SER B 1 163 ? 40.968 21.747 2.074 1.00 27.54 161 SER B C 1
ATOM 3869 O O . SER B 1 163 ? 41.055 22.359 1.017 1.00 28.61 161 SER B O 1
ATOM 3872 N N . ARG B 1 164 ? 41.802 21.946 3.090 1.00 25.27 162 ARG B N 1
ATOM 3873 C CA . ARG B 1 164 ? 42.901 22.893 2.987 1.00 24.70 162 ARG B CA 1
ATOM 3874 C C . ARG B 1 164 ? 44.251 22.253 3.260 1.00 23.86 162 ARG B C 1
ATOM 3875 O O . ARG B 1 164 ? 45.276 22.801 2.850 1.00 25.02 162 ARG B O 1
ATOM 3883 N N . ILE B 1 165 ? 44.250 21.101 3.947 1.00 18.68 163 ILE B N 1
ATOM 3884 C CA . ILE B 1 165 ? 45.477 20.353 4.222 1.00 21.03 163 ILE B CA 1
ATOM 3885 C C . ILE B 1 165 ? 45.307 18.974 3.595 1.00 23.27 163 ILE B C 1
ATOM 3886 O O . ILE B 1 165 ? 44.301 18.311 3.812 1.00 22.75 163 ILE B O 1
ATOM 3891 N N . PHE B 1 166 ? 46.287 18.568 2.792 1.00 22.01 164 PHE B N 1
ATOM 3892 C CA . PHE B 1 166 ? 46.237 17.310 2.070 1.00 19.67 164 PHE B CA 1
ATOM 3893 C C . PHE B 1 166 ? 47.421 16.504 2.506 1.00 20.08 164 PHE B C 1
ATOM 3894 O O . PHE B 1 166 ? 48.554 16.957 2.372 1.00 22.48 164 PHE B O 1
ATOM 3902 N N . TYR B 1 167 ? 47.159 15.307 3.023 1.00 17.06 165 TYR B N 1
ATOM 3903 C CA . TYR B 1 167 ? 48.205 14.437 3.501 1.00 18.49 165 TYR B CA 1
ATOM 3904 C C . TYR B 1 167 ? 48.059 13.105 2.763 1.00 19.42 165 TYR B C 1
ATOM 3905 O O . TYR B 1 167 ? 46.997 12.493 2.819 1.00 19.47 165 TYR B O 1
ATOM 3914 N N . PHE B 1 168 ? 49.106 12.700 2.034 1.00 19.61 166 PHE B N 1
ATOM 3915 C CA . PHE B 1 168 ? 49.203 11.356 1.439 1.00 17.99 166 PHE B CA 1
ATOM 3916 C C . PHE B 1 168 ? 50.359 10.612 2.054 1.00 17.87 166 PHE B C 1
ATOM 3917 O O . PHE B 1 168 ? 51.413 11.214 2.286 1.00 18.62 166 PHE B O 1
ATOM 3925 N N . SER B 1 169 ? 50.187 9.314 2.327 1.00 16.87 167 SER B N 1
ATOM 3926 C CA A SER B 1 169 ? 51.327 8.497 2.666 0.67 17.45 167 SER B CA 1
ATOM 3927 C CA B SER B 1 169 ? 51.314 8.483 2.668 0.33 17.28 167 SER B CA 1
ATOM 3928 C C . SER B 1 169 ? 52.173 8.284 1.420 1.00 17.64 167 SER B C 1
ATOM 3929 O O . SER B 1 169 ? 51.660 8.231 0.294 1.00 18.84 167 SER B O 1
ATOM 3934 N N . GLY B 1 170 ? 53.470 8.134 1.626 1.00 18.62 168 GLY B N 1
ATOM 3935 C CA . GLY B 1 170 ? 54.337 7.654 0.556 1.00 16.68 168 GLY B CA 1
ATOM 3936 C C . GLY B 1 170 ? 53.840 6.335 -0.020 1.00 18.53 168 GLY B C 1
ATOM 3937 O O . GLY B 1 170 ? 54.019 6.076 -1.218 1.00 18.74 168 GLY B O 1
ATOM 3938 N N . PHE B 1 171 ? 53.174 5.515 0.805 1.00 17.30 169 PHE B N 1
ATOM 3939 C CA . PHE B 1 171 ? 52.631 4.239 0.334 1.00 15.50 169 PHE B CA 1
ATOM 3940 C C . PHE B 1 171 ? 51.639 4.371 -0.823 1.00 16.81 169 PHE B C 1
ATOM 3941 O O . PHE B 1 171 ? 51.444 3.405 -1.597 1.00 18.71 169 PHE B O 1
ATOM 3949 N N . THR B 1 172 ? 51.009 5.532 -0.954 1.00 18.07 170 THR B N 1
ATOM 3950 C CA . THR B 1 172 ? 50.099 5.749 -2.087 1.00 18.08 170 THR B CA 1
ATOM 3951 C C . THR B 1 172 ? 50.826 5.732 -3.438 1.00 19.48 170 THR B C 1
ATOM 3952 O O . THR B 1 172 ? 50.184 5.569 -4.471 1.00 20.85 170 THR B O 1
ATOM 3956 N N . LEU B 1 173 ? 52.148 5.917 -3.416 1.00 18.79 171 LEU B N 1
ATOM 3957 C CA . LEU B 1 173 ? 52.914 6.033 -4.670 1.00 22.19 171 LEU B CA 1
ATOM 3958 C C . LEU B 1 173 ? 53.045 4.681 -5.379 1.00 23.67 171 LEU B C 1
ATOM 3959 O O . LEU B 1 173 ? 53.420 4.646 -6.555 1.00 24.34 171 LEU B O 1
ATOM 3964 N N . THR B 1 174 ? 52.727 3.584 -4.684 1.00 22.03 172 THR B N 1
ATOM 3965 C CA . THR B 1 174 ? 52.712 2.262 -5.330 1.00 22.70 172 THR B CA 1
ATOM 3966 C C . THR B 1 174 ? 51.431 1.938 -6.100 1.00 21.45 172 THR B C 1
ATOM 3967 O O . THR B 1 174 ? 51.363 0.919 -6.804 1.00 24.06 172 THR B O 1
ATOM 3971 N N . VAL B 1 175 ? 50.424 2.791 -5.977 1.00 19.52 173 VAL B N 1
ATOM 3972 C CA . VAL B 1 175 ? 49.105 2.539 -6.555 1.00 21.99 173 VAL B CA 1
ATOM 3973 C C . VAL B 1 175 ? 48.970 3.263 -7.900 1.00 24.44 173 VAL B C 1
ATOM 3974 O O . VAL B 1 175 ? 49.120 2.651 -8.958 1.00 26.09 173 VAL B O 1
ATOM 3978 N N . ASP B 1 176 ? 48.688 4.558 -7.855 1.00 22.93 174 ASP B N 1
ATOM 3979 C CA . ASP B 1 176 ? 48.688 5.372 -9.063 1.00 25.45 174 ASP B CA 1
ATOM 3980 C C . ASP B 1 176 ? 49.174 6.784 -8.722 1.00 25.86 174 ASP B C 1
ATOM 3981 O O . ASP B 1 176 ? 48.502 7.537 -8.033 1.00 27.29 174 ASP B O 1
ATOM 3986 N N . VAL B 1 177 ? 50.358 7.123 -9.216 1.00 26.38 175 VAL B N 1
ATOM 3987 C CA . VAL B 1 177 ? 50.963 8.427 -8.943 1.00 24.55 175 VAL B CA 1
ATOM 3988 C C . VAL B 1 177 ? 50.050 9.581 -9.386 1.00 24.95 175 VAL B C 1
ATOM 3989 O O . VAL B 1 177 ? 50.105 10.670 -8.797 1.00 27.23 175 VAL B O 1
ATOM 3993 N N . ASN B 1 178 ? 49.183 9.320 -10.363 1.00 25.74 176 ASN B N 1
ATOM 3994 C CA . ASN B 1 178 ? 48.247 10.342 -10.865 1.00 27.95 176 ASN B CA 1
ATOM 3995 C C . ASN B 1 178 ? 47.191 10.731 -9.852 1.00 26.90 176 ASN B C 1
ATOM 3996 O O . ASN B 1 178 ? 46.670 11.850 -9.891 1.00 27.29 176 ASN B O 1
ATOM 4001 N N . HIS B 1 179 ? 46.843 9.800 -8.975 1.00 24.42 177 HIS B N 1
ATOM 4002 C CA . HIS B 1 179 ? 45.890 10.114 -7.923 1.00 25.29 177 HIS B CA 1
ATOM 4003 C C . HIS B 1 179 ? 46.509 11.140 -6.980 1.00 23.79 177 HIS B C 1
ATOM 4004 O O . HIS B 1 179 ? 45.824 12.019 -6.478 1.00 27.96 177 HIS B O 1
ATOM 4011 N N . VAL B 1 180 ? 47.805 10.992 -6.713 1.00 23.54 178 VAL B N 1
ATOM 4012 C CA . VAL B 1 180 ? 48.533 11.883 -5.799 1.00 21.55 178 VAL B CA 1
ATOM 4013 C C . VAL B 1 180 ? 48.704 13.248 -6.470 1.00 24.27 178 VAL B C 1
ATOM 4014 O O . VAL B 1 180 ? 48.497 14.285 -5.849 1.00 24.72 178 VAL B O 1
ATOM 4018 N N . LEU B 1 181 ? 49.045 13.262 -7.761 1.00 27.27 179 LEU B N 1
ATOM 4019 C CA . LEU B 1 181 ? 49.196 14.540 -8.466 1.00 28.36 179 LEU B CA 1
ATOM 4020 C C . LEU B 1 181 ? 47.873 15.337 -8.534 1.00 30.32 179 LEU B C 1
ATOM 4021 O O . LEU B 1 181 ? 47.894 16.577 -8.518 1.00 29.22 179 LEU B O 1
ATOM 4026 N N . GLN B 1 182 ? 46.735 14.632 -8.568 1.00 30.99 180 GLN B N 1
ATOM 4027 C CA . GLN B 1 182 ? 45.432 15.311 -8.573 1.00 31.63 180 GLN B CA 1
ATOM 4028 C C . GLN B 1 182 ? 45.267 16.142 -7.313 1.00 31.39 180 GLN B C 1
ATOM 4029 O O . GLN B 1 182 ? 44.797 17.289 -7.376 1.00 31.40 180 GLN B O 1
ATOM 4035 N N . ALA B 1 183 ? 45.631 15.548 -6.176 1.00 29.09 181 ALA B N 1
ATOM 4036 C CA . ALA B 1 183 ? 45.583 16.250 -4.910 1.00 25.14 181 ALA B CA 1
ATOM 4037 C C . ALA B 1 183 ? 46.633 17.341 -4.816 1.00 25.77 181 ALA B C 1
ATOM 4038 O O . ALA B 1 183 ? 46.377 18.367 -4.196 1.00 29.46 181 ALA B O 1
ATOM 4040 N N . CYS B 1 184 ? 47.830 17.098 -5.365 1.00 26.56 182 CYS B N 1
ATOM 4041 C CA . CYS B 1 184 ? 48.859 18.135 -5.418 1.00 25.79 182 CYS B CA 1
ATOM 4042 C C . CYS B 1 184 ? 48.279 19.353 -6.137 1.00 26.66 182 CYS B C 1
ATOM 4043 O O . CYS B 1 184 ? 48.432 20.482 -5.654 1.00 27.33 182 CYS B O 1
ATOM 4046 N N . ARG B 1 185 ? 47.616 19.109 -7.272 1.00 24.84 183 ARG B N 1
ATOM 4047 C CA . ARG B 1 185 ? 46.965 20.163 -8.055 1.00 30.51 183 ARG B CA 1
ATOM 4048 C C . ARG B 1 185 ? 45.936 20.894 -7.217 1.00 29.86 183 ARG B C 1
ATOM 4049 O O . ARG B 1 185 ? 45.905 22.127 -7.194 1.00 31.90 183 ARG B O 1
ATOM 4057 N N . LYS B 1 186 ? 45.093 20.129 -6.533 1.00 29.96 184 LYS B N 1
ATOM 4058 C CA . LYS B 1 186 ? 43.971 20.699 -5.795 1.00 32.11 184 LYS B CA 1
ATOM 4059 C C . LYS B 1 186 ? 44.469 21.542 -4.624 1.00 29.53 184 LYS B C 1
ATOM 4060 O O . LYS B 1 186 ? 43.911 22.603 -4.351 1.00 29.76 184 LYS B O 1
ATOM 4066 N N . ALA B 1 187 ? 45.536 21.094 -3.957 1.00 29.87 185 ALA B N 1
ATOM 4067 C CA . ALA B 1 187 ? 46.122 21.867 -2.853 1.00 27.41 185 ALA B CA 1
ATOM 4068 C C . ALA B 1 187 ? 46.587 23.282 -3.249 1.00 30.58 185 ALA B C 1
ATOM 4069 O O . ALA B 1 187 ? 46.395 24.258 -2.506 1.00 30.66 185 ALA B O 1
ATOM 4071 N N . ARG B 1 188 ? 47.202 23.390 -4.423 1.00 29.55 186 ARG B N 1
ATOM 4072 C CA . ARG B 1 188 ? 47.621 24.683 -4.941 1.00 29.04 186 ARG B CA 1
ATOM 4073 C C . ARG B 1 188 ? 46.407 25.521 -5.289 1.00 28.65 186 ARG B C 1
ATOM 4074 O O . ARG B 1 188 ? 46.386 26.731 -5.044 1.00 33.49 186 ARG B O 1
ATOM 4082 N N . GLU B 1 189 ? 45.400 24.879 -5.873 1.00 28.06 187 GLU B N 1
ATOM 4083 C CA . GLU B 1 189 ? 44.190 25.580 -6.305 1.00 29.67 187 GLU B CA 1
ATOM 4084 C C . GLU B 1 189 ? 43.470 26.239 -5.135 1.00 31.96 187 GLU B C 1
ATOM 4085 O O . GLU B 1 189 ? 42.884 27.315 -5.302 1.00 31.42 187 GLU B O 1
ATOM 4091 N N . VAL B 1 190 ? 43.523 25.597 -3.962 1.00 31.29 188 VAL B N 1
ATOM 4092 C CA . VAL B 1 190 ? 42.796 26.074 -2.779 1.00 32.94 188 VAL B CA 1
ATOM 4093 C C . VAL B 1 190 ? 43.710 26.850 -1.820 1.00 33.23 188 VAL B C 1
ATOM 4094 O O . VAL B 1 190 ? 43.333 27.146 -0.684 1.00 34.61 188 VAL B O 1
ATOM 4098 N N . ASP B 1 191 ? 44.910 27.182 -2.295 1.00 33.17 189 ASP B N 1
ATOM 4099 C CA . ASP B 1 191 ? 45.940 27.847 -1.494 1.00 32.53 189 ASP B CA 1
ATOM 4100 C C . ASP B 1 191 ? 46.151 27.137 -0.145 1.00 30.71 189 ASP B C 1
ATOM 4101 O O . ASP B 1 191 ? 46.147 27.747 0.932 1.00 31.13 189 ASP B O 1
ATOM 4106 N N . GLY B 1 192 ? 46.321 25.824 -0.229 1.00 25.76 190 GLY B N 1
ATOM 4107 C CA . GLY B 1 192 ? 46.449 24.989 0.956 1.00 23.39 190 GLY B CA 1
ATOM 4108 C C . GLY B 1 192 ? 47.810 24.341 1.027 1.00 24.34 190 GLY B C 1
ATOM 4109 O O . GLY B 1 192 ? 48.782 24.870 0.464 1.00 26.70 190 GLY B O 1
ATOM 4110 N N . LEU B 1 193 ? 47.869 23.185 1.690 1.00 20.96 191 LEU B N 1
ATOM 4111 C CA . LEU B 1 193 ? 49.139 22.509 1.911 1.00 22.97 191 LEU B CA 1
ATOM 4112 C C . LEU B 1 193 ? 49.113 21.099 1.403 1.00 23.85 191 LEU B C 1
ATOM 4113 O O . LEU B 1 193 ? 48.139 20.389 1.574 1.00 23.23 191 LEU B O 1
ATOM 4118 N N . PHE B 1 194 ? 50.203 20.685 0.774 1.00 24.43 192 PHE B N 1
ATOM 4119 C CA . PHE B 1 194 ? 50.340 19.286 0.463 1.00 22.91 192 PHE B CA 1
ATOM 4120 C C . PHE B 1 194 ? 51.492 18.697 1.248 1.00 21.28 192 PHE B C 1
ATOM 4121 O O . PHE B 1 194 ? 52.602 19.228 1.244 1.00 20.85 192 PHE B O 1
ATOM 4129 N N . MET B 1 195 ? 51.190 17.612 1.960 1.00 18.63 193 MET B N 1
ATOM 4130 C CA . MET B 1 195 ? 52.160 16.972 2.865 1.00 19.11 193 MET B CA 1
ATOM 4131 C C . MET B 1 195 ? 52.285 15.523 2.477 1.00 19.22 193 MET B C 1
ATOM 4132 O O . MET B 1 195 ? 51.277 14.868 2.211 1.00 20.58 193 MET B O 1
ATOM 4137 N N . ILE B 1 196 ? 53.506 14.989 2.497 1.00 20.44 194 ILE B N 1
ATOM 4138 C CA . ILE B 1 196 ? 53.710 13.573 2.232 1.00 22.18 194 ILE B CA 1
ATOM 4139 C C . ILE B 1 196 ? 54.658 12.978 3.281 1.00 20.46 194 ILE B C 1
ATOM 4140 O O . ILE B 1 196 ? 55.539 13.666 3.787 1.00 21.10 194 ILE B O 1
ATOM 4145 N N . ASN B 1 197 ? 54.426 11.718 3.638 1.00 19.42 195 ASN B N 1
ATOM 4146 C CA A ASN B 1 197 ? 55.304 10.913 4.474 0.50 15.94 195 ASN B CA 1
ATOM 4147 C CA B ASN B 1 197 ? 55.448 11.041 4.424 0.50 18.99 195 ASN B CA 1
ATOM 4148 C C . ASN B 1 197 ? 56.172 9.998 3.580 1.00 17.31 195 ASN B C 1
ATOM 4149 O O . ASN B 1 197 ? 55.649 9.437 2.611 1.00 20.06 195 ASN B O 1
ATOM 4158 N N . LEU B 1 198 ? 57.450 9.782 3.893 1.00 16.59 196 LEU B N 1
ATOM 4159 C CA . LEU B 1 198 ? 58.266 8.902 3.042 1.00 18.37 196 LEU B CA 1
ATOM 4160 C C . LEU B 1 198 ? 57.917 7.422 3.222 1.00 17.54 196 LEU B C 1
ATOM 4161 O O . LEU B 1 198 ? 58.242 6.614 2.351 1.00 18.77 196 LEU B O 1
ATOM 4166 N N . SER B 1 199 ? 57.276 7.090 4.352 1.00 17.19 197 SER B N 1
ATOM 4167 C CA . SER B 1 199 ? 56.645 5.763 4.587 1.00 17.38 197 SER B CA 1
ATOM 4168 C C . SER B 1 199 ? 57.534 4.550 4.810 1.00 19.22 197 SER B C 1
ATOM 4169 O O . SER B 1 199 ? 57.327 3.822 5.781 1.00 19.29 197 SER B O 1
ATOM 4172 N N . ALA B 1 200 ? 58.465 4.283 3.900 1.00 20.00 198 ALA B N 1
ATOM 4173 C CA . ALA B 1 200 ? 59.333 3.108 4.028 1.00 18.67 198 ALA B CA 1
ATOM 4174 C C . ALA B 1 200 ? 60.501 3.247 3.080 1.00 20.65 198 ALA B C 1
ATOM 4175 O O . ALA B 1 200 ? 60.380 3.884 2.041 1.00 20.53 198 ALA B O 1
ATOM 4177 N N . PRO B 1 201 ? 61.649 2.667 3.442 1.00 25.21 199 PRO B N 1
ATOM 4178 C CA . PRO B 1 201 ? 62.792 2.664 2.542 1.00 25.76 199 PRO B CA 1
ATOM 4179 C C . PRO B 1 201 ? 62.468 2.164 1.132 1.00 23.63 199 PRO B C 1
ATOM 4180 O O . PRO B 1 201 ? 63.033 2.689 0.158 1.00 23.31 199 PRO B O 1
ATOM 4184 N N . PHE B 1 202 ? 61.552 1.195 0.986 1.00 21.66 200 PHE B N 1
ATOM 4185 C CA . PHE B 1 202 ? 61.275 0.637 -0.339 1.00 25.46 200 PHE B CA 1
ATOM 4186 C C . PHE B 1 202 ? 60.648 1.650 -1.294 1.00 24.62 200 PHE B C 1
ATOM 4187 O O . PHE B 1 202 ? 60.716 1.489 -2.501 1.00 25.37 200 PHE B O 1
ATOM 4195 N N . ILE B 1 203 ? 60.028 2.697 -0.745 1.00 23.20 201 ILE B N 1
ATOM 4196 C CA . ILE B 1 203 ? 59.474 3.747 -1.569 1.00 21.24 201 ILE B CA 1
ATOM 4197 C C . ILE B 1 203 ? 60.607 4.477 -2.305 1.00 22.58 201 ILE B C 1
ATOM 4198 O O . ILE B 1 203 ? 60.513 4.708 -3.500 1.00 24.21 201 ILE B O 1
ATOM 4203 N N . MET B 1 204 ? 61.668 4.826 -1.585 1.00 20.26 202 MET B N 1
ATOM 4204 C CA . MET B 1 204 ? 62.817 5.490 -2.221 1.00 21.94 202 MET B CA 1
ATOM 4205 C C . MET B 1 204 ? 63.594 4.525 -3.123 1.00 23.84 202 MET B C 1
ATOM 4206 O O . MET B 1 204 ? 64.218 4.941 -4.105 1.00 27.18 202 MET B O 1
ATOM 4211 N N . GLN B 1 205 ? 63.581 3.244 -2.773 1.00 21.84 203 GLN B N 1
ATOM 4212 C CA . GLN B 1 205 ? 64.347 2.230 -3.510 1.00 24.99 203 GLN B CA 1
ATOM 4213 C C . GLN B 1 205 ? 63.703 1.830 -4.834 1.00 25.12 203 GLN B C 1
ATOM 4214 O O . GLN B 1 205 ? 64.397 1.678 -5.862 1.00 26.76 203 GLN B O 1
ATOM 4220 N N . PHE B 1 206 ? 62.379 1.674 -4.819 1.00 25.17 204 PHE B N 1
ATOM 4221 C CA . PHE B 1 206 ? 61.665 1.053 -5.921 1.00 24.66 204 PHE B CA 1
ATOM 4222 C C . PHE B 1 206 ? 60.604 1.942 -6.573 1.00 24.34 204 PHE B C 1
ATOM 4223 O O . PHE B 1 206 ? 60.085 1.616 -7.652 1.00 28.93 204 PHE B O 1
ATOM 4231 N N . PHE B 1 207 ? 60.295 3.057 -5.916 1.00 23.03 205 PHE B N 1
ATOM 4232 C CA . PHE B 1 207 ? 59.227 3.976 -6.380 1.00 22.30 205 PHE B CA 1
ATOM 4233 C C . PHE B 1 207 ? 59.741 5.409 -6.494 1.00 25.04 205 PHE B C 1
ATOM 4234 O O . PHE B 1 207 ? 58.997 6.373 -6.344 1.00 24.38 205 PHE B O 1
ATOM 4242 N N . SER B 1 208 ? 61.026 5.527 -6.828 1.00 24.13 206 SER B N 1
ATOM 4243 C CA . SER B 1 208 ? 61.691 6.818 -6.835 1.00 24.35 206 SER B CA 1
ATOM 4244 C C . SER B 1 208 ? 61.170 7.722 -7.941 1.00 27.35 206 SER B C 1
ATOM 4245 O O . SER B 1 208 ? 61.103 8.937 -7.753 1.00 28.85 206 SER B O 1
ATOM 4248 N N . ALA B 1 209 ? 60.799 7.125 -9.078 1.00 27.14 207 ALA B N 1
ATOM 4249 C CA . ALA B 1 209 ? 60.236 7.882 -10.191 1.00 27.22 207 ALA B CA 1
ATOM 4250 C C . ALA B 1 209 ? 58.913 8.541 -9.807 1.00 27.23 207 ALA B C 1
ATOM 4251 O O . ALA B 1 209 ? 58.674 9.725 -10.102 1.00 27.39 207 ALA B O 1
ATOM 4253 N N . GLN B 1 210 ? 58.062 7.775 -9.127 1.00 26.87 208 GLN B N 1
ATOM 4254 C CA . GLN B 1 210 ? 56.796 8.303 -8.633 1.00 22.96 208 GLN B CA 1
ATOM 4255 C C . GLN B 1 210 ? 57.043 9.361 -7.555 1.00 24.73 208 GLN B C 1
ATOM 4256 O O . GLN B 1 210 ? 56.448 10.439 -7.583 1.00 26.13 208 GLN B O 1
ATOM 4262 N N . LEU B 1 211 ? 57.933 9.061 -6.613 1.00 23.42 209 LEU B N 1
ATOM 4263 C CA . LEU B 1 211 ? 58.252 10.029 -5.568 1.00 22.05 209 LEU B CA 1
ATOM 4264 C C . LEU B 1 211 ? 58.764 11.337 -6.185 1.00 27.05 209 LEU B C 1
ATOM 4265 O O . LEU B 1 211 ? 58.317 12.424 -5.805 1.00 25.98 209 LEU B O 1
ATOM 4270 N N . GLY B 1 212 ? 59.685 11.218 -7.146 1.00 28.34 210 GLY B N 1
ATOM 4271 C CA . GLY B 1 212 ? 60.240 12.379 -7.836 1.00 30.64 210 GLY B CA 1
ATOM 4272 C C . GLY B 1 212 ? 59.212 13.190 -8.618 1.00 30.75 210 GLY B C 1
ATOM 4273 O O . GLY B 1 212 ? 59.371 14.389 -8.781 1.00 30.55 210 GLY B O 1
ATOM 4274 N N . GLU B 1 213 ? 58.149 12.535 -9.086 1.00 31.14 211 GLU B N 1
ATOM 4275 C CA . GLU B 1 213 ? 57.043 13.235 -9.766 1.00 32.28 211 GLU B CA 1
ATOM 4276 C C . GLU B 1 213 ? 56.263 14.153 -8.818 1.00 29.04 211 GLU B C 1
ATOM 4277 O O . GLU B 1 213 ? 55.764 15.204 -9.222 1.00 29.79 211 GLU B O 1
ATOM 4283 N N . VAL B 1 214 ? 56.154 13.738 -7.553 1.00 23.99 212 VAL B N 1
ATOM 4284 C CA . VAL B 1 214 ? 55.326 14.419 -6.572 1.00 24.93 212 VAL B CA 1
ATOM 4285 C C . VAL B 1 214 ? 56.105 15.433 -5.731 1.00 23.42 212 VAL B C 1
ATOM 4286 O O . VAL B 1 214 ? 55.539 16.421 -5.300 1.00 24.49 212 VAL B O 1
ATOM 4290 N N . LEU B 1 215 ? 57.396 15.192 -5.494 1.00 24.62 213 LEU B N 1
ATOM 4291 C CA . LEU B 1 215 ? 58.181 16.069 -4.601 1.00 24.99 213 LEU B CA 1
ATOM 4292 C C . LEU B 1 215 ? 58.177 17.568 -4.932 1.00 25.58 213 LEU B C 1
ATOM 4293 O O . LEU B 1 215 ? 58.096 18.384 -4.008 1.00 24.87 213 LEU B O 1
ATOM 4298 N N . PRO B 1 216 ? 58.276 17.942 -6.232 1.00 28.80 214 PRO B N 1
ATOM 4299 C CA . PRO B 1 216 ? 58.231 19.361 -6.547 1.00 31.64 214 PRO B CA 1
ATOM 4300 C C . PRO B 1 216 ? 56.932 20.005 -6.068 1.00 32.56 214 PRO B C 1
ATOM 4301 O O . PRO B 1 216 ? 56.918 21.189 -5.731 1.00 33.80 214 PRO B O 1
ATOM 4305 N N . TYR B 1 217 ? 55.871 19.210 -5.958 1.00 30.18 215 TYR B N 1
ATOM 4306 C CA . TYR B 1 217 ? 54.568 19.757 -5.564 1.00 31.48 215 TYR B CA 1
ATOM 4307 C C . TYR B 1 217 ? 54.234 19.567 -4.063 1.00 29.50 215 TYR B C 1
ATOM 4308 O O . TYR B 1 217 ? 53.109 19.824 -3.618 1.00 28.15 215 TYR B O 1
ATOM 4317 N N . THR B 1 218 ? 55.240 19.174 -3.278 1.00 26.25 216 THR B N 1
ATOM 4318 C CA . THR B 1 218 ? 55.062 18.841 -1.864 1.00 22.93 216 THR B CA 1
ATOM 4319 C C . THR B 1 218 ? 55.607 19.948 -0.950 1.00 24.85 216 THR B C 1
ATOM 4320 O O . THR B 1 218 ? 56.779 20.335 -1.036 1.00 27.15 216 THR B O 1
ATOM 4324 N N . ASP B 1 219 ? 54.737 20.487 -0.100 1.00 23.30 217 ASP B N 1
ATOM 4325 C CA . ASP B 1 219 ? 55.134 21.528 0.866 1.00 21.33 217 ASP B CA 1
ATOM 4326 C C . ASP B 1 219 ? 55.854 20.940 2.078 1.00 23.40 217 ASP B C 1
ATOM 4327 O O . ASP B 1 219 ? 56.924 21.396 2.438 1.00 26.55 217 ASP B O 1
ATOM 4332 N N . ILE B 1 220 ? 55.258 19.939 2.723 1.00 19.60 218 ILE B N 1
ATOM 4333 C CA . ILE B 1 220 ? 55.898 19.340 3.871 1.00 18.84 218 ILE B CA 1
ATOM 4334 C C . ILE B 1 220 ? 56.246 17.875 3.620 1.00 16.59 218 ILE B C 1
ATOM 4335 O O . ILE B 1 220 ? 55.418 17.100 3.168 1.00 19.71 218 ILE B O 1
ATOM 4340 N N . ILE B 1 221 ? 57.513 17.544 3.844 1.00 18.31 219 ILE B N 1
ATOM 4341 C CA . ILE B 1 221 ? 57.990 16.157 3.755 1.00 18.21 219 ILE B CA 1
ATOM 4342 C C . ILE B 1 221 ? 58.279 15.702 5.187 1.00 18.20 219 ILE B C 1
ATOM 4343 O O . ILE B 1 221 ? 59.043 16.342 5.923 1.00 18.02 219 ILE B O 1
ATOM 4348 N N . VAL B 1 222 ? 57.664 14.583 5.575 1.00 17.23 220 VAL B N 1
ATOM 4349 C CA . VAL B 1 222 ? 57.850 14.012 6.922 1.00 16.46 220 VAL B CA 1
ATOM 4350 C C . VAL B 1 222 ? 58.424 12.608 6.781 1.00 15.16 220 VAL B C 1
ATOM 4351 O O . VAL B 1 222 ? 58.080 11.897 5.833 1.00 17.17 220 VAL B O 1
ATOM 4355 N N . ALA B 1 223 ? 59.371 12.253 7.623 1.00 15.97 221 ALA B N 1
ATOM 4356 C CA . ALA B 1 223 ? 59.921 10.893 7.599 1.00 16.82 221 ALA B CA 1
ATOM 4357 C C . ALA B 1 223 ? 60.563 10.591 8.935 1.00 15.49 221 ALA B C 1
ATOM 4358 O O . ALA B 1 223 ? 60.674 11.475 9.793 1.00 15.38 221 ALA B O 1
ATOM 4360 N N . ASN B 1 224 ? 61.004 9.346 9.110 1.00 14.26 222 ASN B N 1
ATOM 4361 C CA . ASN B 1 224 ? 61.866 9.019 10.242 1.00 15.71 222 ASN B CA 1
ATOM 4362 C C . ASN B 1 224 ? 63.328 8.960 9.791 1.00 16.56 222 ASN B C 1
ATOM 4363 O O . ASN B 1 224 ? 63.649 9.198 8.600 1.00 15.19 222 ASN B O 1
ATOM 4368 N N . ARG B 1 225 ? 64.219 8.654 10.729 1.00 16.14 223 ARG B N 1
ATOM 4369 C CA . ARG B 1 225 ? 65.652 8.722 10.464 1.00 19.09 223 ARG B CA 1
ATOM 4370 C C . ARG B 1 225 ? 66.082 7.726 9.376 1.00 19.77 223 ARG B C 1
ATOM 4371 O O . ARG B 1 225 ? 66.935 8.041 8.518 1.00 20.35 223 ARG B O 1
ATOM 4379 N N . HIS B 1 226 ? 65.524 6.519 9.427 1.00 16.99 224 HIS B N 1
ATOM 4380 C CA . HIS B 1 226 ? 65.906 5.502 8.462 1.00 20.57 224 HIS B CA 1
ATOM 4381 C C . HIS B 1 226 ? 65.494 5.866 7.024 1.00 18.57 224 HIS B C 1
ATOM 4382 O O . HIS B 1 226 ? 66.264 5.695 6.067 1.00 19.71 224 HIS B O 1
ATOM 4389 N N . GLU B 1 227 ? 64.287 6.365 6.889 1.00 16.88 225 GLU B N 1
ATOM 4390 C CA . GLU B 1 227 ? 63.784 6.848 5.611 1.00 16.21 225 GLU B CA 1
ATOM 4391 C C . GLU B 1 227 ? 64.572 8.042 5.113 1.00 17.10 225 GLU B C 1
ATOM 4392 O O . GLU B 1 227 ? 64.844 8.161 3.900 1.00 18.23 225 GLU B O 1
ATOM 4398 N N . ALA B 1 228 ? 64.920 8.926 6.035 1.00 15.50 226 ALA B N 1
ATOM 4399 C CA . ALA B 1 228 ? 65.732 10.099 5.633 1.00 16.01 226 ALA B CA 1
ATOM 4400 C C . ALA B 1 228 ? 67.036 9.614 5.014 1.00 17.82 226 ALA B C 1
ATOM 4401 O O . ALA B 1 228 ? 67.506 10.153 3.998 1.00 19.36 226 ALA B O 1
ATOM 4403 N N . LYS B 1 229 ? 67.670 8.644 5.661 1.00 18.87 227 LYS B N 1
ATOM 4404 C CA . LYS B 1 229 ? 68.900 8.068 5.118 1.00 20.57 227 LYS B CA 1
ATOM 4405 C C . LYS B 1 229 ? 68.714 7.420 3.752 1.00 20.12 227 LYS B C 1
ATOM 4406 O O . LYS B 1 229 ? 69.580 7.595 2.870 1.00 23.03 227 LYS B O 1
ATOM 4412 N N . GLU B 1 230 ? 67.605 6.706 3.558 1.00 18.08 228 GLU B N 1
ATOM 4413 C CA . GLU B 1 230 ? 67.331 6.120 2.245 1.00 19.07 228 GLU B CA 1
ATOM 4414 C C . GLU B 1 230 ? 67.019 7.202 1.195 1.00 21.65 228 GLU B C 1
ATOM 4415 O O . GLU B 1 230 ? 67.329 7.021 0.020 1.00 22.93 228 GLU B O 1
ATOM 4421 N N . PHE B 1 231 ? 66.429 8.311 1.637 1.00 19.96 229 PHE B N 1
ATOM 4422 C CA . PHE B 1 231 ? 66.137 9.449 0.769 1.00 20.58 229 PHE B CA 1
ATOM 4423 C C . PHE B 1 231 ? 67.483 10.030 0.299 1.00 20.67 229 PHE B C 1
ATOM 4424 O O . PHE B 1 231 ? 67.674 10.271 -0.903 1.00 22.25 229 PHE B O 1
ATOM 4432 N N . ALA B 1 232 ? 68.421 10.202 1.240 1.00 19.11 230 ALA B N 1
ATOM 4433 C CA . ALA B 1 232 ? 69.796 10.612 0.906 1.00 22.07 230 ALA B CA 1
ATOM 4434 C C . ALA B 1 232 ? 70.457 9.675 -0.099 1.00 24.35 230 ALA B C 1
ATOM 4435 O O . ALA B 1 232 ? 71.085 10.127 -1.059 1.00 24.67 230 ALA B O 1
ATOM 4437 N N . ASN B 1 233 ? 70.285 8.372 0.109 1.00 23.90 231 ASN B N 1
ATOM 4438 C CA . ASN B 1 233 ? 70.793 7.369 -0.834 1.00 26.49 231 ASN B CA 1
ATOM 4439 C C . ASN B 1 233 ? 70.206 7.565 -2.247 1.00 25.82 231 ASN B C 1
ATOM 4440 O O . ASN B 1 233 ? 70.920 7.469 -3.244 1.00 28.80 231 ASN B O 1
ATOM 4445 N N . MET B 1 234 ? 68.910 7.857 -2.314 1.00 24.91 232 MET B N 1
ATOM 4446 C CA . MET B 1 234 ? 68.202 8.030 -3.571 1.00 24.50 232 MET B CA 1
ATOM 4447 C C . MET B 1 234 ? 68.710 9.275 -4.317 1.00 26.05 232 MET B C 1
ATOM 4448 O O . MET B 1 234 ? 68.840 9.266 -5.546 1.00 28.82 232 MET B O 1
ATOM 4453 N N . MET B 1 235 ? 68.987 10.329 -3.556 1.00 26.05 233 MET B N 1
ATOM 4454 C CA . MET B 1 235 ? 69.450 11.593 -4.135 1.00 27.87 233 MET B CA 1
ATOM 4455 C C . MET B 1 235 ? 70.953 11.582 -4.408 1.00 29.48 233 MET B C 1
ATOM 4456 O O . MET B 1 235 ? 71.504 12.560 -4.935 1.00 28.87 233 MET B O 1
ATOM 4461 N N . LYS B 1 236 ? 71.620 10.480 -4.055 1.00 29.95 234 LYS B N 1
ATOM 4462 C CA . LYS B 1 236 ? 73.089 10.372 -4.137 1.00 33.08 234 LYS B CA 1
ATOM 4463 C C . LYS B 1 236 ? 73.798 11.453 -3.294 1.00 30.44 234 LYS B C 1
ATOM 4464 O O . LYS B 1 236 ? 74.821 12.044 -3.708 1.00 32.28 234 LYS B O 1
ATOM 4470 N N . TRP B 1 237 ? 73.238 11.692 -2.112 1.00 27.55 235 TRP B N 1
ATOM 4471 C CA . TRP B 1 237 ? 73.803 12.594 -1.133 1.00 29.05 235 TRP B CA 1
ATOM 4472 C C . TRP B 1 237 ? 74.677 11.795 -0.188 1.00 30.95 235 TRP B C 1
ATOM 4473 O O . TRP B 1 237 ? 74.171 10.953 0.570 1.00 30.51 235 TRP B O 1
ATOM 4484 N N . ASP B 1 238 ? 75.973 12.093 -0.221 1.00 32.74 236 ASP B N 1
ATOM 4485 C CA . ASP B 1 238 ? 76.994 11.390 0.547 1.00 32.46 236 ASP B CA 1
ATOM 4486 C C . ASP B 1 238 ? 77.036 11.932 1.977 1.00 30.97 236 ASP B C 1
ATOM 4487 O O . ASP B 1 238 ? 77.950 12.673 2.361 1.00 31.57 236 ASP B O 1
ATOM 4492 N N . THR B 1 239 ? 76.024 11.557 2.758 1.00 30.02 237 THR B N 1
ATOM 4493 C CA . THR B 1 239 ? 75.918 12.010 4.147 1.00 29.83 237 THR B CA 1
ATOM 4494 C C . THR B 1 239 ? 74.978 11.087 4.922 1.00 31.73 237 THR B C 1
ATOM 4495 O O . THR B 1 239 ? 74.040 10.529 4.346 1.00 34.45 237 THR B O 1
ATOM 4499 N N . ASP B 1 240 ? 75.256 10.941 6.215 1.00 32.43 238 ASP B N 1
ATOM 4500 C CA . ASP B 1 240 ? 74.402 10.184 7.144 1.00 34.65 238 ASP B CA 1
ATOM 4501 C C . ASP B 1 240 ? 73.707 11.156 8.104 1.00 33.92 238 ASP B C 1
ATOM 4502 O O . ASP B 1 240 ? 72.838 10.758 8.893 1.00 33.65 238 ASP B O 1
ATOM 4507 N N . CYS B 1 241 ? 74.117 12.421 8.046 1.00 31.20 239 CYS B N 1
ATOM 4508 C CA . CYS B 1 241 ? 73.663 13.454 8.974 1.00 28.39 239 CYS B CA 1
ATOM 4509 C C . CYS B 1 241 ? 72.232 13.873 8.657 1.00 27.44 239 CYS B C 1
ATOM 4510 O O . CYS B 1 241 ? 71.972 14.522 7.633 1.00 26.78 239 CYS B O 1
ATOM 4513 N N . VAL B 1 242 ? 71.305 13.523 9.547 1.00 23.02 240 VAL B N 1
ATOM 4514 C CA . VAL B 1 242 ? 69.886 13.791 9.324 1.00 22.10 240 VAL B CA 1
ATOM 4515 C C . VAL B 1 242 ? 69.565 15.288 9.177 1.00 22.47 240 VAL B C 1
ATOM 4516 O O . VAL B 1 242 ? 68.713 15.670 8.372 1.00 22.05 240 VAL B O 1
ATOM 4520 N N . GLU B 1 243 ? 70.254 16.122 9.943 1.00 22.50 241 GLU B N 1
ATOM 4521 C CA . GLU B 1 243 ? 70.107 17.574 9.829 1.00 24.20 241 GLU B CA 1
ATOM 4522 C C . GLU B 1 243 ? 70.521 18.057 8.440 1.00 22.76 241 GLU B C 1
ATOM 4523 O O . GLU B 1 243 ? 69.848 18.891 7.847 1.00 22.30 241 GLU B O 1
ATOM 4529 N N . GLU B 1 244 ? 71.609 17.501 7.922 1.00 23.66 242 GLU B N 1
ATOM 4530 C CA . GLU B 1 244 ? 72.107 17.899 6.598 1.00 24.84 242 GLU B CA 1
ATOM 4531 C C . GLU B 1 244 ? 71.170 17.365 5.507 1.00 21.14 242 GLU B C 1
ATOM 4532 O O . GLU B 1 244 ? 70.898 18.056 4.526 1.00 21.42 242 GLU B O 1
ATOM 4538 N N . ILE B 1 245 ? 70.668 16.138 5.672 1.00 20.22 243 ILE B N 1
ATOM 4539 C CA . ILE B 1 245 ? 69.683 15.627 4.726 1.00 18.78 243 ILE B CA 1
ATOM 4540 C C . ILE B 1 245 ? 68.466 16.554 4.667 1.00 17.67 243 ILE B C 1
ATOM 4541 O O . ILE B 1 245 ? 67.951 16.844 3.576 1.00 21.33 243 ILE B O 1
ATOM 4546 N N . ALA B 1 246 ? 67.981 16.974 5.833 1.00 21.75 244 ALA B N 1
ATOM 4547 C CA . ALA B 1 246 ? 66.821 17.882 5.906 1.00 21.43 244 ALA B CA 1
ATOM 4548 C C . ALA B 1 246 ? 67.099 19.249 5.256 1.00 23.17 244 ALA B C 1
ATOM 4549 O O . ALA B 1 246 ? 66.247 19.827 4.541 1.00 21.67 244 ALA B O 1
ATOM 4551 N N . ARG B 1 247 ? 68.294 19.762 5.508 1.00 21.99 245 ARG B N 1
ATOM 4552 C CA . ARG B 1 247 ? 68.720 21.021 4.873 1.00 24.74 245 ARG B CA 1
ATOM 4553 C C . ARG B 1 247 ? 68.675 20.914 3.333 1.00 25.76 245 ARG B C 1
ATOM 4554 O O . ARG B 1 247 ? 68.139 21.798 2.648 1.00 23.52 245 ARG B O 1
ATOM 4562 N N . ARG B 1 248 ? 69.202 19.817 2.794 1.00 25.07 246 ARG B N 1
ATOM 4563 C CA . ARG B 1 248 ? 69.230 19.611 1.338 1.00 23.81 246 ARG B CA 1
ATOM 4564 C C . ARG B 1 248 ? 67.832 19.365 0.790 1.00 22.18 246 ARG B C 1
ATOM 4565 O O . ARG B 1 248 ? 67.539 19.728 -0.343 1.00 25.07 246 ARG B O 1
ATOM 4573 N N . ALA B 1 249 ? 66.967 18.723 1.582 1.00 21.83 247 ALA B N 1
ATOM 4574 C CA . ALA B 1 249 ? 65.598 18.452 1.130 1.00 22.71 247 ALA B CA 1
ATOM 4575 C C . ALA B 1 249 ? 64.785 19.748 1.049 1.00 22.86 247 ALA B C 1
ATOM 4576 O O . ALA B 1 249 ? 63.833 19.856 0.253 1.00 24.75 247 ALA B O 1
ATOM 4578 N N . VAL B 1 250 ? 65.159 20.732 1.861 1.00 23.76 248 VAL B N 1
ATOM 4579 C CA . VAL B 1 250 ? 64.564 22.068 1.719 1.00 24.17 248 VAL B CA 1
ATOM 4580 C C . VAL B 1 250 ? 65.016 22.790 0.440 1.00 25.99 248 VAL B C 1
ATOM 4581 O O . VAL B 1 250 ? 64.178 23.312 -0.316 1.00 26.94 248 VAL B O 1
ATOM 4585 N N . SER B 1 251 ? 66.327 22.799 0.189 1.00 25.10 249 SER B N 1
ATOM 4586 C CA . SER B 1 251 ? 66.917 23.723 -0.787 1.00 27.76 249 SER B CA 1
ATOM 4587 C C . SER B 1 251 ? 67.347 23.110 -2.115 1.00 28.22 249 SER B C 1
ATOM 4588 O O . SER B 1 251 ? 67.501 23.829 -3.097 1.00 29.02 249 SER B O 1
ATOM 4591 N N . GLU B 1 252 ? 67.500 21.792 -2.164 1.00 28.60 250 GLU B N 1
ATOM 4592 C CA . GLU B 1 252 ? 68.068 21.133 -3.337 1.00 31.60 250 GLU B CA 1
ATOM 4593 C C . GLU B 1 252 ? 67.085 20.202 -4.023 1.00 34.27 250 GLU B C 1
ATOM 4594 O O . GLU B 1 252 ? 67.325 19.772 -5.146 1.00 39.43 250 GLU B O 1
ATOM 4600 N N . VAL B 1 253 ? 65.988 19.887 -3.348 1.00 31.75 251 VAL B N 1
ATOM 4601 C CA . VAL B 1 253 ? 64.919 19.143 -3.977 1.00 32.02 251 VAL B CA 1
ATOM 4602 C C . VAL B 1 253 ? 63.973 20.203 -4.528 1.00 31.51 251 VAL B C 1
ATOM 4603 O O . VAL B 1 253 ? 63.566 21.086 -3.776 1.00 31.78 251 VAL B O 1
ATOM 4607 N N . PRO B 1 254 ? 63.635 20.129 -5.835 1.00 34.53 252 PRO B N 1
ATOM 4608 C CA . PRO B 1 254 ? 62.777 21.150 -6.455 1.00 35.58 252 PRO B CA 1
ATOM 4609 C C . PRO B 1 254 ? 61.469 21.366 -5.690 1.00 33.15 252 PRO B C 1
ATOM 4610 O O . PRO B 1 254 ? 60.913 20.416 -5.120 1.00 30.49 252 PRO B O 1
ATOM 4614 N N . TYR B 1 255 ? 61.013 22.621 -5.672 1.00 32.53 253 TYR B N 1
ATOM 4615 C CA . TYR B 1 255 ? 59.803 23.011 -4.956 1.00 30.91 253 TYR B CA 1
ATOM 4616 C C . TYR B 1 255 ? 59.127 24.150 -5.694 1.00 32.97 253 TYR B C 1
ATOM 4617 O O . TYR B 1 255 ? 59.770 25.167 -5.962 1.00 34.84 253 TYR B O 1
ATOM 4626 N N . THR B 1 256 ? 57.840 23.994 -6.001 1.00 35.47 254 THR B N 1
ATOM 4627 C CA . THR B 1 256 ? 57.119 24.983 -6.810 1.00 41.85 254 THR B CA 1
ATOM 4628 C C . THR B 1 256 ? 56.162 25.905 -6.027 1.00 44.12 254 THR B C 1
ATOM 4629 O O . THR B 1 256 ? 55.842 26.996 -6.494 1.00 47.88 254 THR B O 1
ATOM 4633 N N . GLY B 1 257 ? 55.720 25.481 -4.847 1.00 42.82 255 GLY B N 1
ATOM 4634 C CA . GLY B 1 257 ? 54.682 26.203 -4.094 1.00 41.43 255 GLY B CA 1
ATOM 4635 C C . GLY B 1 257 ? 55.050 27.551 -3.485 1.00 41.58 255 GLY B C 1
ATOM 4636 O O . GLY B 1 257 ? 56.117 28.104 -3.753 1.00 44.04 255 GLY B O 1
ATOM 4637 N N . THR B 1 258 ? 54.156 28.076 -2.650 1.00 38.30 256 THR B N 1
ATOM 4638 C CA . THR B 1 258 ? 54.309 29.416 -2.082 1.00 38.89 256 THR B CA 1
ATOM 4639 C C . THR B 1 258 ? 54.389 29.428 -0.561 1.00 37.18 256 THR B C 1
ATOM 4640 O O . THR B 1 258 ? 54.913 30.376 0.022 1.00 36.79 256 THR B O 1
ATOM 4644 N N . LYS B 1 259 ? 53.852 28.380 0.072 1.00 34.60 257 LYS B N 1
ATOM 4645 C CA . LYS B 1 259 ? 53.781 28.283 1.538 1.00 33.35 257 LYS B CA 1
ATOM 4646 C C . LYS B 1 259 ? 55.155 28.149 2.201 1.00 33.23 257 LYS B C 1
ATOM 4647 O O . LYS B 1 259 ? 55.362 28.611 3.327 1.00 33.53 257 LYS B O 1
ATOM 4653 N N . GLY B 1 260 ? 56.088 27.516 1.494 1.00 32.24 258 GLY B N 1
ATOM 4654 C CA . GLY B 1 260 ? 57.420 27.248 2.025 1.00 31.98 258 GLY B CA 1
ATOM 4655 C C . GLY B 1 260 ? 57.631 25.757 2.267 1.00 27.47 258 GLY B C 1
ATOM 4656 O O . GLY B 1 260 ? 56.781 25.069 2.849 1.00 30.19 258 GLY B O 1
ATOM 4657 N N . ARG B 1 261 ? 58.751 25.240 1.789 1.00 26.51 259 ARG B N 1
ATOM 4658 C CA . ARG B 1 261 ? 59.063 23.811 1.993 1.00 22.78 259 ARG B CA 1
ATOM 4659 C C . ARG B 1 261 ? 59.479 23.573 3.430 1.00 21.20 259 ARG B C 1
ATOM 4660 O O . ARG B 1 261 ? 60.232 24.347 3.988 1.00 22.89 259 ARG B O 1
ATOM 4668 N N . VAL B 1 262 ? 58.949 22.502 4.034 1.00 19.89 260 VAL B N 1
ATOM 4669 C CA . VAL B 1 262 ? 59.230 22.134 5.417 1.00 20.56 260 VAL B CA 1
ATOM 4670 C C . VAL B 1 262 ? 59.613 20.642 5.423 1.00 19.49 260 VAL B C 1
ATOM 4671 O O . VAL B 1 262 ? 59.013 19.847 4.728 1.00 19.59 260 VAL B O 1
ATOM 4675 N N . VAL B 1 263 ? 60.664 20.300 6.146 1.00 18.63 261 VAL B N 1
ATOM 4676 C CA . VAL B 1 263 ? 61.090 18.910 6.250 1.00 19.45 261 VAL B CA 1
ATOM 4677 C C . VAL B 1 263 ? 61.161 18.540 7.737 1.00 16.77 261 VAL B C 1
ATOM 4678 O O . VAL B 1 263 ? 61.793 19.234 8.539 1.00 17.80 261 VAL B O 1
ATOM 4682 N N . VAL B 1 264 ? 60.467 17.466 8.115 1.00 18.33 262 VAL B N 1
ATOM 4683 C CA . VAL B 1 264 ? 60.403 17.016 9.512 1.00 15.43 262 VAL B CA 1
ATOM 4684 C C . VAL B 1 264 ? 60.859 15.541 9.567 1.00 14.52 262 VAL B C 1
ATOM 4685 O O . VAL B 1 264 ? 60.210 14.674 8.953 1.00 16.44 262 VAL B O 1
ATOM 4689 N N . PHE B 1 265 ? 61.981 15.307 10.235 1.00 13.22 263 PHE B N 1
ATOM 4690 C CA . PHE B 1 265 ? 62.538 13.958 10.396 1.00 15.28 263 PHE B CA 1
ATOM 4691 C C . PHE B 1 265 ? 62.549 13.595 11.873 1.00 14.09 263 PHE B C 1
ATOM 4692 O O . PHE B 1 265 ? 63.268 14.202 12.694 1.00 15.05 263 PHE B O 1
ATOM 4700 N N . THR B 1 266 ? 61.736 12.612 12.224 1.00 15.32 264 THR B N 1
ATOM 4701 C CA . THR B 1 266 ? 61.765 12.080 13.594 1.00 14.76 264 THR B CA 1
ATOM 4702 C C . THR B 1 266 ? 62.919 11.094 13.790 1.00 16.17 264 THR B C 1
ATOM 4703 O O . THR B 1 266 ? 63.391 10.477 12.830 1.00 16.77 264 THR B O 1
ATOM 4707 N N . ARG B 1 267 ? 63.346 10.930 15.037 1.00 14.28 265 ARG B N 1
ATOM 4708 C CA . ARG B 1 267 ? 64.521 10.137 15.362 1.00 14.81 265 ARG B CA 1
ATOM 4709 C C . ARG B 1 267 ? 64.274 9.394 16.677 1.00 13.37 265 ARG B C 1
ATOM 4710 O O . ARG B 1 267 ? 65.165 9.342 17.533 1.00 14.45 265 ARG B O 1
ATOM 4718 N N . ASP B 1 268 ? 63.080 8.803 16.800 1.00 14.79 266 ASP B N 1
ATOM 4719 C CA . ASP B 1 268 ? 62.694 8.048 18.013 1.00 13.93 266 ASP B CA 1
ATOM 4720 C C . ASP B 1 268 ? 62.901 8.894 19.277 1.00 14.11 266 ASP B C 1
ATOM 4721 O O . ASP B 1 268 ? 62.256 9.938 19.409 1.00 15.27 266 ASP B O 1
ATOM 4726 N N . ILE B 1 269 ? 63.785 8.475 20.185 1.00 12.40 267 ILE B N 1
ATOM 4727 C CA . ILE B 1 269 ? 64.021 9.300 21.398 1.00 14.61 267 ILE B CA 1
ATOM 4728 C C . ILE B 1 269 ? 64.933 10.521 21.209 1.00 15.46 267 ILE B C 1
ATOM 4729 O O . ILE B 1 269 ? 65.040 11.376 22.117 1.00 15.45 267 ILE B O 1
ATOM 4734 N N . GLU B 1 270 ? 65.642 10.574 20.088 1.00 14.20 268 GLU B N 1
ATOM 4735 C CA . GLU B 1 270 ? 66.466 11.726 19.795 1.00 15.73 268 GLU B CA 1
ATOM 4736 C C . GLU B 1 270 ? 65.579 12.825 19.201 1.00 15.89 268 GLU B C 1
ATOM 4737 O O . GLU B 1 270 ? 64.450 12.576 18.779 1.00 17.01 268 GLU B O 1
ATOM 4743 N N . SER B 1 271 ? 66.094 14.052 19.194 1.00 17.00 269 SER B N 1
ATOM 4744 C CA . SER B 1 271 ? 65.258 15.198 18.844 1.00 16.04 269 SER B CA 1
ATOM 4745 C C . SER B 1 271 ? 64.809 15.143 17.391 1.00 17.94 269 SER B C 1
ATOM 4746 O O . SER B 1 271 ? 65.512 14.616 16.523 1.00 18.28 269 SER B O 1
ATOM 4749 N N . THR B 1 272 ? 63.599 15.622 17.146 1.00 14.02 270 THR B N 1
ATOM 4750 C CA . THR B 1 272 ? 63.050 15.732 15.805 1.00 16.19 270 THR B CA 1
ATOM 4751 C C . THR B 1 272 ? 63.716 16.893 15.081 1.00 17.40 270 THR B C 1
ATOM 4752 O O . THR B 1 272 ? 63.905 17.975 15.655 1.00 18.60 270 THR B O 1
ATOM 4756 N N . VAL B 1 273 ? 64.104 16.624 13.844 1.00 14.77 271 VAL B N 1
ATOM 4757 C CA . VAL B 1 273 ? 64.773 17.611 13.006 1.00 16.41 271 VAL B CA 1
ATOM 4758 C C . VAL B 1 273 ? 63.698 18.348 12.228 1.00 16.56 271 VAL B C 1
ATOM 4759 O O . VAL B 1 273 ? 62.851 17.721 11.571 1.00 17.28 271 VAL B O 1
ATOM 4763 N N . LEU B 1 274 ? 63.720 19.686 12.310 1.00 15.90 272 LEU B N 1
ATOM 4764 C CA . LEU B 1 274 ? 62.754 20.534 11.631 1.00 16.58 272 LEU B CA 1
ATOM 4765 C C . LEU B 1 274 ? 63.501 21.563 10.789 1.00 19.38 272 LEU B C 1
ATOM 4766 O O . LEU B 1 274 ? 64.177 22.451 11.328 1.00 20.87 272 LEU B O 1
ATOM 4771 N N . ALA B 1 275 ? 63.338 21.472 9.479 1.00 19.92 273 ALA B N 1
ATOM 4772 C CA . ALA B 1 275 ? 64.062 22.343 8.571 1.00 19.16 273 ALA B CA 1
ATOM 4773 C C . ALA B 1 275 ? 63.109 23.140 7.690 1.00 19.78 273 ALA B C 1
ATOM 4774 O O . ALA B 1 275 ? 62.121 22.605 7.166 1.00 21.45 273 ALA B O 1
ATOM 4776 N N . THR B 1 276 ? 63.423 24.419 7.501 1.00 26.29 274 THR B N 1
ATOM 4777 C CA . THR B 1 276 ? 62.738 25.265 6.519 1.00 25.32 274 THR B CA 1
ATOM 4778 C C . THR B 1 276 ? 63.807 26.103 5.810 1.00 25.81 274 THR B C 1
ATOM 4779 O O . THR B 1 276 ? 65.012 25.989 6.118 1.00 24.78 274 THR B O 1
ATOM 4783 N N . LYS B 1 277 ? 63.384 26.967 4.882 1.00 25.80 275 LYS B N 1
ATOM 4784 C CA . LYS B 1 277 ? 64.309 27.934 4.266 1.00 28.81 275 LYS B CA 1
ATOM 4785 C C . LYS B 1 277 ? 65.002 28.790 5.334 1.00 29.56 275 LYS B C 1
ATOM 4786 O O . LYS B 1 277 ? 66.063 29.356 5.080 1.00 32.27 275 LYS B O 1
ATOM 4792 N N . ASP B 1 278 ? 64.402 28.896 6.520 1.00 29.31 276 ASP B N 1
ATOM 4793 C CA . ASP B 1 278 ? 64.916 29.776 7.574 1.00 33.31 276 ASP B CA 1
ATOM 4794 C C . ASP B 1 278 ? 66.055 29.173 8.388 1.00 32.77 276 ASP B C 1
ATOM 4795 O O . ASP B 1 278 ? 66.804 29.897 9.041 1.00 35.83 276 ASP B O 1
ATOM 4800 N N . GLY B 1 279 ? 66.194 27.858 8.330 1.00 26.63 277 GLY B N 1
ATOM 4801 C CA . GLY B 1 279 ? 67.267 27.161 9.036 1.00 25.44 277 GLY B CA 1
ATOM 4802 C C . GLY B 1 279 ? 66.860 25.755 9.468 1.00 23.62 277 GLY B C 1
ATOM 4803 O O . GLY B 1 279 ? 65.785 25.292 9.117 1.00 24.07 277 GLY B O 1
ATOM 4804 N N . VAL B 1 280 ? 67.747 25.072 10.189 1.00 22.91 278 VAL B N 1
ATOM 4805 C CA . VAL B 1 280 ? 67.454 23.738 10.735 1.00 22.17 278 VAL B CA 1
ATOM 4806 C C . VAL B 1 280 ? 67.446 23.865 12.247 1.00 24.96 278 VAL B C 1
ATOM 4807 O O . VAL B 1 280 ? 68.371 24.424 12.827 1.00 27.17 278 VAL B O 1
ATOM 4811 N N . GLU B 1 281 ? 66.371 23.395 12.869 1.00 22.03 279 GLU B N 1
ATOM 4812 C CA . GLU B 1 281 ? 66.274 23.352 14.329 1.00 23.13 279 GLU B CA 1
ATOM 4813 C C . GLU B 1 281 ? 65.988 21.908 14.765 1.00 21.91 279 GLU B C 1
ATOM 4814 O O . GLU B 1 281 ? 65.634 21.057 13.951 1.00 22.20 279 GLU B O 1
ATOM 4820 N N . THR B 1 282 ? 66.139 21.659 16.054 1.00 20.86 280 THR B N 1
ATOM 4821 C CA . THR B 1 282 ? 65.697 20.391 16.630 1.00 21.47 280 THR B CA 1
ATOM 4822 C C . THR B 1 282 ? 64.662 20.588 17.724 1.00 23.67 280 THR B C 1
ATOM 4823 O O . THR B 1 282 ? 64.699 21.587 18.443 1.00 24.21 280 THR B O 1
ATOM 4827 N N . VAL B 1 283 ? 63.748 19.623 17.849 1.00 19.22 281 VAL B N 1
ATOM 4828 C CA . VAL B 1 283 ? 62.678 19.715 18.838 1.00 17.90 281 VAL B CA 1
ATOM 4829 C C . VAL B 1 283 ? 62.834 18.519 19.767 1.00 18.53 281 VAL B C 1
ATOM 4830 O O . VAL B 1 283 ? 62.687 17.373 19.332 1.00 17.20 281 VAL B O 1
ATOM 4834 N N . PRO B 1 284 ? 63.170 18.769 21.039 1.00 16.29 282 PRO B N 1
ATOM 4835 C CA . PRO B 1 284 ? 63.405 17.619 21.910 1.00 16.05 282 PRO B CA 1
ATOM 4836 C C . PRO B 1 284 ? 62.163 16.748 22.123 1.00 15.46 282 PRO B C 1
ATOM 4837 O O . PRO B 1 284 ? 61.032 17.231 22.139 1.00 16.63 282 PRO B O 1
ATOM 4841 N N . VAL B 1 285 ? 62.424 15.448 22.268 1.00 15.31 283 VAL B N 1
ATOM 4842 C CA . VAL B 1 285 ? 61.364 14.496 22.582 1.00 13.76 283 VAL B CA 1
ATOM 4843 C C . VAL B 1 285 ? 61.341 14.335 24.104 1.00 15.10 283 VAL B C 1
ATOM 4844 O O . VAL B 1 285 ? 62.389 14.075 24.714 1.00 17.58 283 VAL B O 1
ATOM 4848 N N . PRO B 1 286 ? 60.155 14.499 24.728 1.00 13.70 284 PRO B N 1
ATOM 4849 C CA . PRO B 1 286 ? 60.076 14.437 26.188 1.00 15.43 284 PRO B CA 1
ATOM 4850 C C . PRO B 1 286 ? 60.559 13.110 26.725 1.00 15.69 284 PRO B C 1
ATOM 4851 O O . PRO B 1 286 ? 60.277 12.056 26.130 1.00 14.38 284 PRO B O 1
ATOM 4855 N N . GLN B 1 287 ? 61.272 13.154 27.846 1.00 13.05 285 GLN B N 1
ATOM 4856 C CA . GLN B 1 287 ? 61.767 11.945 28.494 1.00 11.51 285 GLN B CA 1
ATOM 4857 C C . GLN B 1 287 ? 60.587 11.025 28.793 1.00 15.10 285 GLN B C 1
ATOM 4858 O O . GLN B 1 287 ? 59.497 11.499 29.155 1.00 16.62 285 GLN B O 1
ATOM 4864 N N . LEU B 1 288 ? 60.800 9.728 28.575 1.00 12.42 286 LEU B N 1
ATOM 4865 C CA . LEU B 1 288 ? 59.777 8.729 28.859 1.00 11.10 286 LEU B CA 1
ATOM 4866 C C . LEU B 1 288 ? 60.482 7.470 29.337 1.00 12.43 286 LEU B C 1
ATOM 4867 O O . LEU B 1 288 ? 61.360 6.937 28.625 1.00 15.15 286 LEU B O 1
ATOM 4872 N N . ASP B 1 289 ? 60.061 6.959 30.479 1.00 12.62 287 ASP B N 1
ATOM 4873 C CA . ASP B 1 289 ? 60.618 5.696 30.983 1.00 11.93 287 ASP B CA 1
ATOM 4874 C C . ASP B 1 289 ? 60.222 4.588 30.027 1.00 14.27 287 ASP B C 1
ATOM 4875 O O . ASP B 1 289 ? 59.032 4.417 29.688 1.00 14.24 287 ASP B O 1
ATOM 4880 N N . GLN B 1 290 ? 61.214 3.799 29.609 1.00 12.77 288 GLN B N 1
ATOM 4881 C CA . GLN B 1 290 ? 60.979 2.828 28.552 1.00 13.83 288 GLN B CA 1
ATOM 4882 C C . GLN B 1 290 ? 60.107 1.655 28.975 1.00 14.38 288 GLN B C 1
ATOM 4883 O O . GLN B 1 290 ? 59.513 1.051 28.088 1.00 14.62 288 GLN B O 1
ATOM 4889 N N . ASP B 1 291 ? 59.993 1.393 30.271 1.00 15.88 289 ASP B N 1
ATOM 4890 C CA . ASP B 1 291 ? 59.098 0.312 30.715 1.00 18.30 289 ASP B CA 1
ATOM 4891 C C . ASP B 1 291 ? 57.639 0.685 30.423 1.00 17.81 289 ASP B C 1
ATOM 4892 O O . ASP B 1 291 ? 56.787 -0.207 30.372 1.00 19.68 289 ASP B O 1
ATOM 4897 N N . LYS B 1 292 ? 57.373 1.967 30.153 1.00 15.87 290 LYS B N 1
ATOM 4898 C CA . LYS B 1 292 ? 56.020 2.382 29.756 1.00 17.16 290 LYS B CA 1
ATOM 4899 C C . LYS B 1 292 ? 55.716 2.134 28.275 1.00 16.32 290 LYS B C 1
ATOM 4900 O O . LYS B 1 292 ? 54.550 2.152 27.865 1.00 16.83 290 LYS B O 1
ATOM 4906 N N . VAL B 1 293 ? 56.754 1.948 27.454 1.00 14.88 291 VAL B N 1
ATOM 4907 C CA . VAL B 1 293 ? 56.588 1.804 26.020 1.00 12.90 291 VAL B CA 1
ATOM 4908 C C . VAL B 1 293 ? 56.336 0.336 25.793 1.00 17.39 291 VAL B C 1
ATOM 4909 O O . VAL B 1 293 ? 57.166 -0.492 26.131 1.00 18.24 291 VAL B O 1
ATOM 4913 N N . ILE B 1 294 ? 55.159 0.015 25.273 1.00 17.17 292 ILE B N 1
ATOM 4914 C CA . ILE B 1 294 ? 54.845 -1.369 25.007 1.00 19.53 292 ILE B CA 1
ATOM 4915 C C . ILE B 1 294 ? 54.842 -1.759 23.528 1.00 21.58 292 ILE B C 1
ATOM 4916 O O . ILE B 1 294 ? 55.271 -0.988 22.663 1.00 21.38 292 ILE B O 1
ATOM 4921 N N . ASP B 1 295 ? 54.371 -2.969 23.235 1.00 23.17 293 ASP B N 1
ATOM 4922 C CA . ASP B 1 295 ? 54.692 -3.581 21.942 1.00 22.06 293 ASP B CA 1
ATOM 4923 C C . ASP B 1 295 ? 53.632 -3.619 20.846 1.00 27.85 293 ASP B C 1
ATOM 4924 O O . ASP B 1 295 ? 53.862 -4.252 19.795 1.00 37.56 293 ASP B O 1
ATOM 4929 N N . MET B 1 296 ? 52.499 -2.954 21.043 1.00 23.41 294 MET B N 1
ATOM 4930 C CA . MET B 1 296 ? 51.378 -3.094 20.118 1.00 24.06 294 MET B CA 1
ATOM 4931 C C . MET B 1 296 ? 51.455 -2.131 18.951 1.00 22.05 294 MET B C 1
ATOM 4932 O O . MET B 1 296 ? 51.286 -2.527 17.774 1.00 22.50 294 MET B O 1
ATOM 4937 N N . ASN B 1 297 ? 51.703 -0.864 19.266 1.00 18.99 295 ASN B N 1
ATOM 4938 C CA . ASN B 1 297 ? 51.554 0.172 18.275 1.00 17.43 295 ASN B CA 1
ATOM 4939 C C . ASN B 1 297 ? 52.887 0.818 17.971 1.00 17.30 295 ASN B C 1
ATOM 4940 O O . ASN B 1 297 ? 53.741 0.974 18.854 1.00 19.43 295 ASN B O 1
ATOM 4945 N N . GLY B 1 298 ? 53.024 1.246 16.725 1.00 18.83 296 GLY B N 1
ATOM 4946 C CA . GLY B 1 298 ? 54.185 2.034 16.317 1.00 17.44 296 GLY B CA 1
ATOM 4947 C C . GLY B 1 298 ? 53.922 3.532 16.502 1.00 17.94 296 GLY B C 1
ATOM 4948 O O . GLY B 1 298 ? 52.865 3.930 16.958 1.00 18.99 296 GLY B O 1
ATOM 4949 N N . ALA B 1 299 ? 54.901 4.357 16.134 1.00 17.62 297 ALA B N 1
ATOM 4950 C CA . ALA B 1 299 ? 54.922 5.730 16.600 1.00 14.24 297 ALA B CA 1
ATOM 4951 C C . ALA B 1 299 ? 54.768 6.754 15.470 1.00 14.04 297 ALA B C 1
ATOM 4952 O O . ALA B 1 299 ? 54.382 7.912 15.726 1.00 14.71 297 ALA B O 1
ATOM 4954 N N . GLY B 1 300 ? 55.035 6.320 14.257 1.00 14.71 298 GLY B N 1
ATOM 4955 C CA . GLY B 1 300 ? 55.168 7.240 13.115 1.00 13.86 298 GLY B CA 1
ATOM 4956 C C . GLY B 1 300 ? 53.845 7.894 12.739 1.00 15.29 298 GLY B C 1
ATOM 4957 O O . GLY B 1 300 ? 53.733 9.117 12.627 1.00 13.41 298 GLY B O 1
ATOM 4958 N N . ASP B 1 301 ? 52.844 7.072 12.490 1.00 13.33 299 ASP B N 1
ATOM 4959 C CA . ASP B 1 301 ? 51.521 7.584 12.125 1.00 12.27 299 ASP B CA 1
ATOM 4960 C C . ASP B 1 301 ? 50.957 8.465 13.229 1.00 13.18 299 ASP B C 1
ATOM 4961 O O . ASP B 1 301 ? 50.338 9.511 12.945 1.00 13.25 299 ASP B O 1
ATOM 4966 N N . ALA B 1 302 ? 51.151 8.046 14.481 1.00 11.90 300 ALA B N 1
ATOM 4967 C CA . ALA B 1 302 ? 50.611 8.807 15.606 1.00 12.51 300 ALA B CA 1
ATOM 4968 C C . ALA B 1 302 ? 51.303 10.177 15.662 1.00 13.66 300 ALA B C 1
ATOM 4969 O O . ALA B 1 302 ? 50.667 11.206 15.896 1.00 14.24 300 ALA B O 1
ATOM 4971 N N . PHE B 1 303 ? 52.606 10.193 15.401 1.00 13.70 301 PHE B N 1
ATOM 4972 C CA . PHE B 1 303 ? 53.323 11.484 15.343 1.00 13.96 301 PHE B CA 1
ATOM 4973 C C . PHE B 1 303 ? 52.660 12.411 14.305 1.00 13.87 301 PHE B C 1
ATOM 4974 O O . PHE B 1 303 ? 52.328 13.551 14.592 1.00 16.19 301 PHE B O 1
ATOM 4982 N N . MET B 1 304 ? 52.430 11.888 13.104 1.00 13.07 302 MET B N 1
ATOM 4983 C CA . MET B 1 304 ? 51.905 12.724 12.040 1.00 12.33 302 MET B CA 1
ATOM 4984 C C . MET B 1 304 ? 50.474 13.147 12.356 1.00 12.16 302 MET B C 1
ATOM 4985 O O . MET B 1 304 ? 50.088 14.271 12.036 1.00 14.75 302 MET B O 1
ATOM 4990 N N . GLY B 1 305 ? 49.667 12.253 12.931 1.00 14.02 303 GLY B N 1
ATOM 4991 C CA . GLY B 1 305 ? 48.334 12.669 13.379 1.00 12.38 303 GLY B CA 1
ATOM 4992 C C . GLY B 1 305 ? 48.320 13.845 14.363 1.00 12.88 303 GLY B C 1
ATOM 4993 O O . GLY B 1 305 ? 47.512 14.783 14.191 1.00 16.27 303 GLY B O 1
ATOM 4994 N N . GLY B 1 306 ? 49.196 13.838 15.373 1.00 14.13 304 GLY B N 1
ATOM 4995 C CA . GLY B 1 306 ? 49.288 14.962 16.309 1.00 14.90 304 GLY B CA 1
ATOM 4996 C C . GLY B 1 306 ? 49.749 16.220 15.576 1.00 15.73 304 GLY B C 1
ATOM 4997 O O . GLY B 1 306 ? 49.235 17.343 15.807 1.00 16.33 304 GLY B O 1
ATOM 4998 N N . PHE B 1 307 ? 50.730 16.032 14.697 1.00 15.13 305 PHE B N 1
ATOM 4999 C CA . PHE B 1 307 ? 51.286 17.144 13.925 1.00 16.43 305 PHE B CA 1
ATOM 5000 C C . PHE B 1 307 ? 50.161 17.827 13.149 1.00 16.22 305 PHE B C 1
ATOM 5001 O O . PHE B 1 307 ? 50.033 19.066 13.180 1.00 16.40 305 PHE B O 1
ATOM 5009 N N . LEU B 1 308 ? 49.373 17.026 12.432 1.00 15.99 306 LEU B N 1
ATOM 5010 C CA . LEU B 1 308 ? 48.241 17.560 11.640 1.00 17.41 306 LEU B CA 1
ATOM 5011 C C . LEU B 1 308 ? 47.189 18.236 12.503 1.00 17.78 306 LEU B C 1
ATOM 5012 O O . LEU B 1 308 ? 46.658 19.314 12.151 1.00 18.69 306 LEU B O 1
ATOM 5017 N N . SER B 1 309 ? 46.900 17.634 13.655 1.00 16.29 307 SER B N 1
ATOM 5018 C CA . SER B 1 309 ? 45.911 18.221 14.567 1.00 17.72 307 SER B CA 1
ATOM 5019 C C . SER B 1 309 ? 46.268 19.625 15.025 1.00 21.35 307 SER B C 1
ATOM 5020 O O . SER B 1 309 ? 45.382 20.466 15.166 1.00 19.81 307 SER B O 1
ATOM 5023 N N . ALA B 1 310 ? 47.555 19.873 15.254 1.00 18.88 308 ALA B N 1
ATOM 5024 C CA . ALA B 1 310 ? 48.026 21.200 15.645 1.00 15.78 308 ALA B CA 1
ATOM 5025 C C . ALA B 1 310 ? 48.178 22.100 14.411 1.00 18.82 308 ALA B C 1
ATOM 5026 O O . ALA B 1 310 ? 47.874 23.279 14.477 1.00 19.73 308 ALA B O 1
ATOM 5028 N N . TYR B 1 311 ? 48.639 21.554 13.289 1.00 17.92 309 TYR B N 1
ATOM 5029 C CA . TYR B 1 311 ? 48.782 22.409 12.085 1.00 18.98 309 TYR B CA 1
ATOM 5030 C C . TYR B 1 311 ? 47.423 22.968 11.663 1.00 19.94 309 TYR B C 1
ATOM 5031 O O . TYR B 1 311 ? 47.281 24.145 11.265 1.00 21.81 309 TYR B O 1
ATOM 5040 N N . ALA B 1 312 ? 46.405 22.121 11.773 1.00 17.72 310 ALA B N 1
ATOM 5041 C CA . ALA B 1 312 ? 45.046 22.490 11.375 1.00 18.56 310 ALA B CA 1
ATOM 5042 C C . ALA B 1 312 ? 44.417 23.619 12.207 1.00 21.24 310 ALA B C 1
ATOM 5043 O O . ALA B 1 312 ? 43.446 24.233 11.772 1.00 21.29 310 ALA B O 1
ATOM 5045 N N . VAL B 1 313 ? 44.970 23.902 13.383 1.00 22.67 311 VAL B N 1
ATOM 5046 C CA . VAL B 1 313 ? 44.469 25.003 14.199 1.00 23.56 311 VAL B CA 1
ATOM 5047 C C . VAL B 1 313 ? 45.505 26.116 14.292 1.00 22.46 311 VAL B C 1
ATOM 5048 O O . VAL B 1 313 ? 45.435 26.981 15.154 1.00 26.02 311 VAL B O 1
ATOM 5052 N N . GLY B 1 314 ? 46.487 26.065 13.403 1.00 20.61 312 GLY B N 1
ATOM 5053 C CA . GLY B 1 314 ? 47.375 27.200 13.157 1.00 22.91 312 GLY B CA 1
ATOM 5054 C C . GLY B 1 314 ? 48.555 27.325 14.100 1.00 22.12 312 GLY B C 1
ATOM 5055 O O . GLY B 1 314 ? 49.129 28.414 14.221 1.00 23.61 312 GLY B O 1
ATOM 5056 N N . LYS B 1 315 ? 48.933 26.224 14.753 1.00 21.04 313 LYS B N 1
ATOM 5057 C CA . LYS B 1 315 ? 50.082 26.225 15.648 1.00 19.80 313 LYS B CA 1
ATOM 5058 C C . LYS B 1 315 ? 51.355 26.343 14.828 1.00 19.25 313 LYS B C 1
ATOM 5059 O O . LYS B 1 315 ? 51.388 25.873 13.688 1.00 20.86 313 LYS B O 1
ATOM 5065 N N . ASP B 1 316 ? 52.404 26.924 15.396 1.00 22.43 314 ASP B N 1
ATOM 5066 C CA . ASP B 1 316 ? 53.659 27.000 14.666 1.00 24.31 314 ASP B CA 1
ATOM 5067 C C . ASP B 1 316 ? 54.278 25.609 14.526 1.00 21.08 314 ASP B C 1
ATOM 5068 O O . ASP B 1 316 ? 53.871 24.647 15.211 1.00 20.88 314 ASP B O 1
ATOM 5073 N N . LEU B 1 317 ? 55.255 25.491 13.635 1.00 23.26 315 LEU B N 1
ATOM 5074 C CA . LEU B 1 317 ? 55.848 24.193 13.294 1.00 21.02 315 LEU B CA 1
ATOM 5075 C C . LEU B 1 317 ? 56.434 23.450 14.496 1.00 19.48 315 LEU B C 1
ATOM 5076 O O . LEU B 1 317 ? 56.277 22.226 14.614 1.00 17.57 315 LEU B O 1
ATOM 5081 N N . ARG B 1 318 ? 57.101 24.192 15.384 1.00 19.14 316 ARG B N 1
ATOM 5082 C CA . ARG B 1 318 ? 57.703 23.564 16.570 1.00 19.95 316 ARG B CA 1
ATOM 5083 C C . ARG B 1 318 ? 56.624 22.940 17.444 1.00 20.18 316 ARG B C 1
ATOM 5084 O O . ARG B 1 318 ? 56.767 21.805 17.920 1.00 16.92 316 ARG B O 1
ATOM 5092 N N . ARG B 1 319 ? 55.548 23.694 17.649 1.00 18.50 317 ARG B N 1
ATOM 5093 C CA . ARG B 1 319 ? 54.406 23.229 18.417 1.00 21.04 317 ARG B CA 1
ATOM 5094 C C . ARG B 1 319 ? 53.773 22.030 17.754 1.00 20.12 317 ARG B C 1
ATOM 5095 O O . ARG B 1 319 ? 53.337 21.114 18.438 1.00 18.99 317 ARG B O 1
ATOM 5103 N N . CYS B 1 320 ? 53.700 22.028 16.419 1.00 19.22 318 CYS B N 1
ATOM 5104 C CA . CYS B 1 320 ? 53.161 20.863 15.724 1.00 15.95 318 CYS B CA 1
ATOM 5105 C C . CYS B 1 320 ? 54.011 19.625 15.998 1.00 15.28 318 CYS B C 1
ATOM 5106 O O . CYS B 1 320 ? 53.461 18.545 16.235 1.00 16.21 318 CYS B O 1
ATOM 5109 N N . CYS B 1 321 ? 55.332 19.785 15.967 1.00 15.55 319 CYS B N 1
ATOM 5110 C CA . CYS B 1 321 ? 56.204 18.687 16.371 1.00 15.48 319 CYS B CA 1
ATOM 5111 C C . CYS B 1 321 ? 55.942 18.237 17.825 1.00 16.65 319 CYS B C 1
ATOM 5112 O O . CYS B 1 321 ? 55.868 17.018 18.112 1.00 17.07 319 CYS B O 1
ATOM 5115 N N . GLU B 1 322 ? 55.792 19.196 18.745 1.00 17.62 320 GLU B N 1
ATOM 5116 C CA . GLU B 1 322 ? 55.560 18.828 20.149 1.00 16.04 320 GLU B CA 1
ATOM 5117 C C . GLU B 1 322 ? 54.241 18.065 20.312 1.00 13.83 320 GLU B C 1
ATOM 5118 O O . GLU B 1 322 ? 54.134 17.107 21.126 1.00 17.41 320 GLU B O 1
ATOM 5124 N N . THR B 1 323 ? 53.206 18.511 19.584 1.00 14.24 321 THR B N 1
ATOM 5125 C CA . THR B 1 323 ? 51.924 17.785 19.647 1.00 13.91 321 THR B CA 1
ATOM 5126 C C . THR B 1 323 ? 52.064 16.363 19.064 1.00 16.00 321 THR B C 1
ATOM 5127 O O . THR B 1 323 ? 51.516 15.377 19.608 1.00 14.65 321 THR B O 1
ATOM 5131 N N . GLY B 1 324 ? 52.806 16.246 17.965 1.00 15.78 322 GLY B N 1
ATOM 5132 C CA . GLY B 1 324 ? 53.146 14.911 17.410 1.00 12.83 322 GLY B CA 1
ATOM 5133 C C . GLY B 1 324 ? 53.904 14.005 18.388 1.00 14.89 322 GLY B C 1
ATOM 5134 O O . GLY B 1 324 ? 53.696 12.778 18.436 1.00 14.11 322 GLY B O 1
ATOM 5135 N N . HIS B 1 325 ? 54.830 14.597 19.134 1.00 13.88 323 HIS B N 1
ATOM 5136 C CA . HIS B 1 325 ? 55.523 13.822 20.172 1.00 13.33 323 HIS B CA 1
ATOM 5137 C C . HIS B 1 325 ? 54.523 13.354 21.206 1.00 13.40 323 HIS B C 1
ATOM 5138 O O . HIS B 1 325 ? 54.623 12.233 21.650 1.00 12.82 323 HIS B O 1
ATOM 5145 N N . TYR B 1 326 ? 53.584 14.216 21.616 1.00 12.99 324 TYR B N 1
ATOM 5146 C CA . TYR B 1 326 ? 52.583 13.793 22.582 1.00 13.73 324 TYR B CA 1
ATOM 5147 C C . TYR B 1 326 ? 51.749 12.603 22.082 1.00 12.78 324 TYR B C 1
ATOM 5148 O O . TYR B 1 326 ? 51.580 11.622 22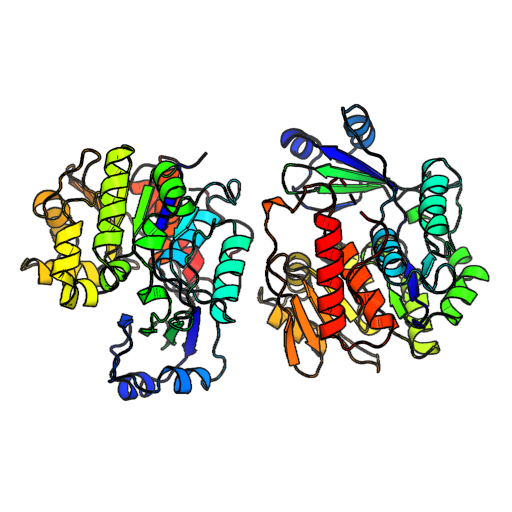.790 1.00 14.48 324 TYR B O 1
ATOM 5157 N N . THR B 1 327 ? 51.212 12.726 20.865 1.00 13.07 325 THR B N 1
ATOM 5158 C CA . THR B 1 327 ? 50.318 11.677 20.376 1.00 12.97 325 THR B CA 1
ATOM 5159 C C . THR B 1 327 ? 51.078 10.393 20.134 1.00 14.09 325 THR B C 1
ATOM 5160 O O . THR B 1 327 ? 50.549 9.325 20.394 1.00 14.39 325 THR B O 1
ATOM 5164 N N . ALA B 1 328 ? 52.305 10.493 19.631 1.00 12.19 326 ALA B N 1
ATOM 5165 C CA . ALA B 1 328 ? 53.139 9.304 19.472 1.00 12.80 326 ALA B CA 1
ATOM 5166 C C . ALA B 1 328 ? 53.414 8.628 20.808 1.00 12.59 326 ALA B C 1
ATOM 5167 O O . ALA B 1 328 ? 53.310 7.410 20.940 1.00 13.92 326 ALA B O 1
ATOM 5169 N N . GLN B 1 329 ? 53.788 9.411 21.808 1.00 10.58 327 GLN B N 1
ATOM 5170 C CA . GLN B 1 329 ? 54.065 8.797 23.098 1.00 11.85 327 GLN B CA 1
ATOM 5171 C C . GLN B 1 329 ? 52.805 8.227 23.738 1.00 15.38 327 GLN B C 1
ATOM 5172 O O . GLN B 1 329 ? 52.910 7.202 24.441 1.00 15.19 327 GLN B O 1
ATOM 5178 N N . GLU B 1 330 ? 51.634 8.846 23.518 1.00 16.49 328 GLU B N 1
ATOM 5179 C CA . GLU B 1 330 ? 50.370 8.287 24.011 1.00 15.13 328 GLU B CA 1
ATOM 5180 C C . GLU B 1 330 ? 50.131 6.891 23.406 1.00 13.81 328 GLU B C 1
ATOM 5181 O O . GLU B 1 330 ? 49.802 5.940 24.138 1.00 15.32 328 GLU B O 1
ATOM 5187 N N . VAL B 1 331 ? 50.310 6.762 22.100 1.00 13.95 329 VAL B N 1
ATOM 5188 C CA . VAL B 1 331 ? 49.967 5.543 21.351 1.00 16.64 329 VAL B CA 1
ATOM 5189 C C . VAL B 1 331 ? 50.892 4.366 21.701 1.00 17.39 329 VAL B C 1
ATOM 5190 O O . VAL B 1 331 ? 50.433 3.246 21.939 1.00 16.79 329 VAL B O 1
ATOM 5194 N N . ILE B 1 332 ? 52.184 4.647 21.839 1.00 15.66 330 ILE B N 1
ATOM 5195 C CA . ILE B 1 332 ? 53.126 3.565 22.115 1.00 15.26 330 ILE B CA 1
ATOM 5196 C C . ILE B 1 332 ? 53.021 3.047 23.536 1.00 17.67 330 ILE B C 1
ATOM 5197 O O . ILE B 1 332 ? 53.512 1.973 23.825 1.00 17.17 330 ILE B O 1
ATOM 5202 N N . GLN B 1 333 ? 52.361 3.799 24.411 1.00 14.91 331 GLN B N 1
ATOM 5203 C CA . GLN B 1 333 ? 52.124 3.336 25.796 1.00 16.79 331 GLN B CA 1
ATOM 5204 C C . GLN B 1 333 ? 50.824 2.529 25.926 1.00 20.29 331 GLN B C 1
ATOM 5205 O O . GLN B 1 333 ? 50.468 2.061 27.010 1.00 19.73 331 GLN B O 1
ATOM 5211 N N . ARG B 1 334 ? 50.123 2.349 24.815 1.00 19.55 332 ARG B N 1
ATOM 5212 C CA . ARG B 1 334 ? 48.823 1.656 24.867 1.00 21.09 332 ARG B CA 1
ATOM 5213 C C . ARG B 1 334 ? 48.833 0.379 24.073 1.00 19.47 332 ARG B C 1
ATOM 5214 O O . ARG B 1 334 ? 49.487 0.285 23.050 1.00 20.60 332 ARG B O 1
ATOM 5222 N N . ASP B 1 335 ? 48.100 -0.625 24.552 1.00 21.98 333 ASP B N 1
ATOM 5223 C CA . ASP B 1 335 ? 47.903 -1.809 23.735 1.00 23.38 333 ASP B CA 1
ATOM 5224 C C . ASP B 1 335 ? 46.431 -2.223 23.702 1.00 31.30 333 ASP B C 1
ATOM 5225 O O . ASP B 1 335 ? 46.106 -3.394 23.476 1.00 31.64 333 ASP B O 1
ATOM 5230 N N . GLY B 1 336 ? 45.555 -1.252 23.946 1.00 32.85 334 GLY B N 1
ATOM 5231 C CA . GLY B 1 336 ? 44.123 -1.532 24.078 1.00 35.27 334 GLY B CA 1
ATOM 5232 C C . GLY B 1 336 ? 43.383 -1.513 22.750 1.00 34.46 334 GLY B C 1
ATOM 5233 O O . GLY B 1 336 ? 44.005 -1.521 21.674 1.00 33.53 334 GLY B O 1
ATOM 5234 N N . CYS B 1 337 ? 42.050 -1.478 22.836 1.00 32.51 335 CYS B N 1
ATOM 5235 C CA . CYS B 1 337 ? 41.211 -1.538 21.654 1.00 33.18 335 CYS B CA 1
ATOM 5236 C C . CYS B 1 337 ? 40.755 -0.179 21.197 1.00 36.86 335 CYS B C 1
ATOM 5237 O O . CYS B 1 337 ? 40.388 -0.006 20.034 1.00 40.08 335 CYS B O 1
ATOM 5240 N N . SER B 1 338 ? 40.769 0.782 22.111 1.00 36.28 336 SER B N 1
ATOM 5241 C CA . SER B 1 338 ? 40.317 2.111 21.777 1.00 36.44 336 SER B CA 1
ATOM 5242 C C . SER B 1 338 ? 41.350 3.162 22.124 1.00 34.00 336 SER B C 1
ATOM 5243 O O . SER B 1 338 ? 42.326 2.904 22.844 1.00 33.37 336 SER B O 1
ATOM 5246 N N . PHE B 1 339 ? 41.119 4.358 21.600 1.00 27.84 337 PHE B N 1
ATOM 5247 C CA . PHE B 1 339 ? 41.783 5.536 22.135 1.00 25.66 337 PHE B CA 1
ATOM 5248 C C . PHE B 1 339 ? 41.232 5.776 23.533 1.00 28.13 337 PHE B C 1
ATOM 5249 O O . PHE B 1 339 ? 40.107 5.363 23.839 1.00 26.93 337 PHE B O 1
ATOM 5257 N N . PRO B 1 340 ? 42.005 6.483 24.383 1.00 27.41 338 PRO B N 1
ATOM 5258 C CA . PRO B 1 340 ? 41.423 6.925 25.647 1.00 28.54 338 PRO B CA 1
ATOM 5259 C C . PRO B 1 340 ? 40.276 7.853 25.307 1.00 28.58 338 PRO B C 1
ATOM 5260 O O . PRO B 1 340 ? 40.241 8.411 24.196 1.00 25.55 338 PRO B O 1
ATOM 5264 N N . GLU B 1 341 ? 39.333 7.996 26.230 1.00 30.60 339 GLU B N 1
ATOM 5265 C CA . GLU B 1 341 ? 38.167 8.838 25.998 1.00 34.81 339 GLU B CA 1
ATOM 5266 C C . GLU B 1 341 ? 38.577 10.183 25.411 1.00 33.72 339 GLU B C 1
ATOM 5267 O O . GLU B 1 341 ? 38.033 10.607 24.391 1.00 34.26 339 GLU B O 1
ATOM 5273 N N . LYS B 1 342 ? 39.547 10.834 26.045 1.00 32.59 340 LYS B N 1
ATOM 5274 C CA . LYS B 1 342 ? 39.988 12.154 25.605 1.00 30.11 340 LYS B CA 1
ATOM 5275 C C . LYS B 1 342 ? 41.499 12.251 25.721 1.00 24.55 340 LYS B C 1
ATOM 5276 O O . LYS B 1 342 ? 42.091 11.549 26.542 1.00 24.63 340 LYS B O 1
ATOM 5282 N N . PRO B 1 343 ? 42.128 13.067 24.867 1.00 20.46 341 PRO B N 1
ATOM 5283 C CA . PRO B 1 343 ? 43.567 13.280 25.030 1.00 19.66 341 PRO B CA 1
ATOM 5284 C C . PRO B 1 343 ? 43.849 14.079 26.299 1.00 21.73 341 PRO B C 1
ATOM 5285 O O . PRO B 1 343 ? 42.991 14.839 26.758 1.00 25.67 341 PRO B O 1
ATOM 5289 N N . SER B 1 344 ? 45.050 13.888 26.827 1.00 20.17 342 SER B N 1
ATOM 5290 C CA . SER B 1 344 ? 45.502 14.531 28.048 1.00 22.22 342 SER B CA 1
ATOM 5291 C C . SER B 1 344 ? 46.144 15.880 27.759 1.00 21.52 342 SER B C 1
ATOM 5292 O O . SER B 1 344 ? 46.409 16.628 28.701 1.00 24.26 342 SER B O 1
ATOM 5295 N N . PHE B 1 345 ? 46.444 16.149 26.488 1.00 20.12 343 PHE B N 1
ATOM 5296 C CA . PHE B 1 345 ? 47.051 17.431 26.015 1.00 21.56 343 PHE B CA 1
ATOM 5297 C C . PHE B 1 345 ? 46.123 17.950 24.902 1.00 27.05 343 PHE B C 1
ATOM 5298 O O . PHE B 1 345 ? 45.479 17.157 24.205 1.00 28.20 343 PHE B O 1
ATOM 5306 N N . SER B 1 346 ? 46.044 19.264 24.727 1.00 27.98 344 SER B N 1
ATOM 5307 C CA . SER B 1 346 ? 45.338 19.858 23.588 1.00 29.61 344 SER B CA 1
ATOM 5308 C C . SER B 1 346 ? 46.414 20.256 22.581 1.00 31.12 344 SER B C 1
ATOM 5309 O O . SER B 1 346 ? 47.580 20.403 22.963 1.00 31.13 344 SER B O 1
ATOM 5312 N N . PRO B 1 347 ? 46.048 20.429 21.292 1.00 28.29 345 PRO B N 1
ATOM 5313 C CA . PRO B 1 347 ? 47.108 20.716 20.336 1.00 29.26 345 PRO B CA 1
ATOM 5314 C C . PRO B 1 347 ? 47.912 21.977 20.618 1.00 30.58 345 PRO B C 1
ATOM 5315 O O . PRO B 1 347 ? 47.461 22.977 21.181 1.00 28.68 345 PRO B O 1
#

Solvent-accessible surface area: 28661 Å² total; per-residue (Å²): 112,11,83,44,0,0,0,1,4,7,0,14,5,26,0,8,5,105,15,65,81,127,14,8,112,114,12,45,19,122,95,42,34,21,50,57,63,55,138,134,5,158,38,1,30,93,39,0,65,178,56,107,138,33,108,104,50,21,1,5,16,0,0,43,0,0,54,19,0,0,36,14,19,51,83,61,100,41,133,0,0,1,0,0,0,0,1,10,94,48,181,63,0,109,40,0,56,119,21,0,77,148,56,8,4,60,13,11,16,30,93,16,147,154,31,42,13,1,10,9,0,6,0,6,6,48,149,77,62,1,43,0,15,53,18,21,0,2,74,67,16,24,40,118,24,1,150,27,118,58,0,48,175,4,0,63,69,0,88,0,0,1,0,1,1,41,8,4,23,36,46,21,90,8,1,17,35,0,0,131,28,3,90,127,25,95,7,15,0,0,2,23,0,16,2,33,20,0,4,95,154,36,47,78,50,1,38,88,0,8,27,64,0,5,0,1,5,2,61,34,75,12,0,48,26,2,0,96,52,64,188,28,145,30,26,32,7,61,44,0,0,110,53,1,16,88,99,4,83,59,89,17,127,96,22,9,12,0,0,1,27,39,83,39,35,18,0,0,3,0,29,174,129,36,32,83,47,1,76,17,76,135,30,80,95,148,107,55,58,49,34,49,30,43,53,37,4,8,4,0,0,0,0,0,0,41,2,50,67,81,100,41,82,67,0,0,64,0,0,8,28,0,11,26,54,19,27,58,62,133,111,140,140,38,103,48,84,32,113,9,63,52,0,0,0,2,3,6,0,13,3,24,0,5,3,86,14,56,77,129,14,4,106,128,12,44,20,123,98,46,22,18,49,53,64,54,137,131,5,162,41,1,32,104,38,0,66,176,49,94,137,33,62,98,41,30,0,5,19,0,0,42,0,0,30,5,0,1,12,9,16,38,91,70,92,33,117,0,0,2,0,0,0,0,2,8,88,46,208,62,0,96,65,0,37,30,6,0,56,63,35,8,4,62,14,14,11,32,86,17,143,162,28,43,12,1,10,9,0,3,0,1,10,58,105,86,59,0,42,0,14,58,17,21,0,2,75,68,15,25,44,116,24,1,149,27,116,58,0,54,162,6,0,68,90,0,86,0,0,0,0,0,0,38,7,2,24,35,45,30,94,8,0,26,43,0,3,165,41,2,87,127,42,83,6,13,0,0,0,16,0,18,2,19,16,0,5,92,155,39,48,78,52,0,38,97,0,6,26,88,0,4,0,1,4,3,62,58,96,11,0,77,29,1,0,95,46,64,191,22,147,28,114,65,8,67,42,0,0,108,51,0,17,79,90,6,87,61,86,16,124,91,18,7,11,0,0,1,25,33,104,124,86,25,1,0,2,0,31,166,126,36,51,77,48,1,91,29,73,150,28,71,90,128,105,19,56,39,24,53,28,44,47,33,3,8,0,0,0,0,0,0,0,41,2,56,66,76,99,42,84,89,0,0,81,6,0,7,18,0,10,27,36,21,26,63,61,70,31,60,31,39,34,125,136,32,94,128,88,18

GO terms:
  GO:0097014 ciliary plasm (C, IDA)
  GO:0005654 nucleoplasm (C, IDA)
  GO:0005737 cytoplasm (C, IDA)
  GO:0020015 glycosome (C, IDA)
  GO:0009152 purine ribonucleotide biosynthetic process (P, TAS)

Nearest PDB structures (foldseek):
  4n08-assembly1_A  TM=9.148E-01  e=5.790E-63  Trypanosoma brucei brucei TREU927
  1bx4-assembly1_A  TM=9.611E-01  e=2.703E-39  Homo sapiens
  5kb5-assembly1_A  TM=9.556E-01  e=3.820E-38  Mus musculus
  3loo-assembly3_C  TM=9.611E-01  e=6.395E-36  Anopheles gambiae
  8rgj-assembly1_A  TM=8.669E-01  e=1.039E-37  Zea mays

InterPro domains:
  IPR001805 Adenosine kinase [PR00989] (67-76)
  IPR001805 Adenosine kinase [PR00989] (117-132)
  IPR001805 Adenosine kinase [PR00989] (155-181)
  IPR001805 Adenosine kinase [PR00989] (264-283)
  IPR001805 Adenosine kinase [PTHR45769] (3-343)
  IPR011611 Carbohydrate kinase PfkB [PF00294] (38-338)
  IPR029056 Ribokinase-like [G3DSA:3.40.1190.20] (49-345)
  IPR029056 Ribokinase-like [SSF53613] (6-337)

Sequence (680 aa):
APLRVYVQCNPLLDVSAHVSDEFLVKYGLERGTAILLSERQKGIFDDIEKMPNVRYVVPGGSGLNVARVAQWMQQAYKGKFVTYVGCIADDRYGKVLKEAAEHEGIVMAVEHTTKAGSGACAVCITGKERRTLVADLGAANHLSSEHMRSPAVVRAMDESRIFYFSSGFTLTVDVNHVLQACRKAREVDGLFMMIINNLSAPFIMQFFSAQLGEVLPYTDIIVANRHEAKEFANNMMKWDTDCCVEEIARRAVSEVPYTGTKGRVVVFTRDIESTVLATKDGVETVPVPQLDQDKVIDMNGAGDAFMGGFLSAYAVGKDLRRCCETGHYTAQEVIQRDPEKPSFSPAPLRVYVQCNPLLDVSAHVSDDEFLVKYGLERGTAILLSERQKGIFDDIEKMPNVRYVVPGGSGLNVARVAQWMQQAYKGKFVTYVGCIADDRYGKVLKEAAEHEGIVMAVEHTTKAGSGACAVCITGKERRTLVADLGAANHLSSEHMRSSPAVVRAMDESRIFYFSSGFTLTVDVNHVLQACRKAREVDGLFMINNLSAPFIMQFFSAQLGEVLPYTDIIVANRHEAKEFANMMKWDTDCVEEIARRAVSEVPYTGTKGRVVVFTRDIESTVLATKDGVETVPVPQLDQDKVIDMNGAGDAFMGGFLSAYAVGKDLRRCCETGHYTAQEVIQRDGCSFPEKPSFSP

Radius of gyration: 28.08 Å; Cα contacts (8 Å, |Δi|>4): 1567; chains: 2; bounding box: 80×52×61 Å

CATH classification: 3.40.1190.20 (+1 more: 3.30.1110.10)

Secondary structure (DSSP, 8-state):
-PPPEEEE---EEEEEEE--HHHHHHTTPPTT-EEE--GGGTTHHHHHHTSTT-EEEE--HHHHHHHHHHHTTGGGTTSSEEEE-EE-SSHHHHHHHHHHHHHT-EE--EE-SSSPEEEEEEEEETTEEEEEEEEEGGGG--HHHHTSHHHHHHHHH-SEEEEEGGGGGT-HHHHHHHHHHHHHTT-EEEEE---HHHHHH-HHHHHHHGGG-SEEEEEHHHHHHHHHHHT-----HHHHHHHHHHTS----SS--EEEEEETTEEEEEEETTEEEEEPPPP--GGG--SS--SHHHHHHHHHHHHTTT--HHHHHHHHHHHHHHHHT----S-S---/-PPPEEEE---EEEEEEE--HHHHHHTTPPTT-EEE--GGGTTHHHHHTTSTT-EEEE--HHHHHHHHHHHTTGGGTTSSEEEE-EEESSHHHHHHHHHHHHHT-EE--EEESSSPEEEEEEEEETTEEEEEEEEEGGGG--HHHHTSHHHHHHHHH-SEEEEEGGGGGT-HHHHHHHHHHHHHTT-EEEEE---HHHHHH-HHHHHHHGGG-SEEEEEHHHHHHHHHHTT-----HHHHHHHHHHTS----SS--EEEEEETTEEEEEEETTEEEEEPPPP--GGG--SS--SHHHHHHHHHHHHTTT--HHHHHHHHHHHHHHHHT--SSS--SS-SS--

B-factor: mean 24.35, std 10.3, range [5.97, 90.89]